Protein AF-0000000085181933 (afdb_homodimer)

Structure (mmCIF, N/CA/C/O backbone):
data_AF-0000000085181933-model_v1
#
loop_
_entity.id
_entity.type
_entity.pdbx_description
1 polymer 'DUF2161 family putative PD-(D/E)XK-type phosphodiesterase'
#
loop_
_atom_site.group_PDB
_atom_site.id
_atom_site.type_symbol
_atom_site.label_atom_id
_atom_site.label_alt_id
_atom_site.label_comp_id
_atom_site.label_asym_id
_atom_site.label_entity_id
_atom_site.label_seq_id
_atom_site.pdbx_PDB_ins_code
_atom_site.Cartn_x
_atom_site.Cartn_y
_atom_site.Cartn_z
_atom_site.occupancy
_atom_site.B_iso_or_equiv
_atom_site.auth_seq_id
_atom_site.auth_comp_id
_atom_site.auth_asym_id
_atom_site.auth_atom_id
_atom_site.pdbx_PDB_model_num
ATOM 1 N N . MET A 1 1 ? 12 -1.059 -25.844 1 67.69 1 MET A N 1
ATOM 2 C CA . MET A 1 1 ? 11.375 -0.812 -24.547 1 67.69 1 MET A CA 1
ATOM 3 C C . MET A 1 1 ? 11.258 -2.104 -23.75 1 67.69 1 MET A C 1
ATOM 5 O O . MET A 1 1 ? 11.086 -3.18 -24.312 1 67.69 1 MET A O 1
ATOM 9 N N . MET A 1 2 ? 11.766 -2.094 -22.484 1 81.06 2 MET A N 1
ATOM 10 C CA . MET A 1 2 ? 11.766 -3.293 -21.656 1 81.06 2 MET A CA 1
ATOM 11 C C . MET A 1 2 ? 10.352 -3.844 -21.5 1 81.06 2 MET A C 1
ATOM 13 O O . MET A 1 2 ? 9.406 -3.086 -21.281 1 81.06 2 MET A O 1
ATOM 17 N N . ARG A 1 3 ? 10.234 -5.152 -21.875 1 86.75 3 ARG A N 1
ATOM 18 C CA . ARG A 1 3 ? 8.977 -5.852 -21.656 1 86.75 3 ARG A CA 1
ATOM 19 C C . ARG A 1 3 ? 8.961 -6.547 -20.297 1 86.75 3 ARG A C 1
ATOM 21 O O . ARG A 1 3 ? 10.016 -6.805 -19.719 1 86.75 3 ARG A O 1
ATOM 28 N N . GLU A 1 4 ? 7.699 -6.773 -19.703 1 87.94 4 GLU A N 1
ATOM 29 C CA . GLU A 1 4 ? 7.59 -7.434 -18.406 1 87.94 4 GLU A CA 1
ATOM 30 C C . GLU A 1 4 ? 8.328 -8.773 -18.406 1 87.94 4 GLU A C 1
ATOM 32 O O . GLU A 1 4 ? 8.922 -9.156 -17.406 1 87.94 4 GLU A O 1
ATOM 37 N N . ALA A 1 5 ? 8.312 -9.445 -19.547 1 89.06 5 ALA A N 1
ATOM 38 C CA . ALA A 1 5 ? 8.992 -10.734 -19.672 1 89.06 5 ALA A CA 1
ATOM 39 C C . ALA A 1 5 ? 10.5 -10.578 -19.5 1 89.06 5 ALA A C 1
ATOM 41 O O . ALA A 1 5 ? 11.18 -11.516 -19.078 1 89.06 5 ALA A O 1
ATOM 42 N N . ASP A 1 6 ? 11.039 -9.406 -19.781 1 91.81 6 ASP A N 1
ATOM 43 C CA . ASP A 1 6 ? 12.469 -9.156 -19.703 1 91.81 6 ASP A CA 1
ATOM 44 C C . ASP A 1 6 ? 12.922 -9.062 -18.234 1 91.81 6 ASP A C 1
ATOM 46 O O . ASP A 1 6 ? 14.117 -9.109 -17.953 1 91.81 6 ASP A O 1
ATOM 50 N N . LEU A 1 7 ? 11.969 -8.938 -17.359 1 93.94 7 LEU A N 1
ATOM 51 C CA . LEU A 1 7 ? 12.305 -8.789 -15.945 1 93.94 7 LEU A CA 1
ATOM 52 C C . LEU A 1 7 ? 12.625 -10.141 -15.312 1 93.94 7 LEU A C 1
ATOM 54 O O . LEU A 1 7 ? 13.375 -10.211 -14.336 1 93.94 7 LEU A O 1
ATOM 58 N N . TYR A 1 8 ? 12.148 -11.148 -15.898 1 95.06 8 TYR A N 1
ATOM 59 C CA . TYR A 1 8 ? 12.219 -12.469 -15.281 1 95.06 8 TYR A CA 1
ATOM 60 C C . TYR A 1 8 ? 13.648 -12.977 -15.242 1 95.06 8 TYR A C 1
ATOM 62 O O . TYR A 1 8 ? 14.133 -13.414 -14.203 1 95.06 8 TYR A O 1
ATOM 70 N N . ALA A 1 9 ? 14.305 -12.938 -16.344 1 94.62 9 ALA A N 1
ATOM 71 C CA . ALA A 1 9 ? 15.609 -13.57 -16.484 1 94.62 9 ALA A CA 1
ATOM 72 C C . ALA A 1 9 ? 16.594 -13.039 -15.445 1 94.62 9 ALA A C 1
ATOM 74 O O . ALA A 1 9 ? 17.234 -13.82 -14.742 1 94.62 9 ALA A O 1
ATOM 75 N N . PRO A 1 10 ? 16.734 -11.695 -15.297 1 96 10 PRO A N 1
ATOM 76 C CA . PRO A 1 10 ? 17.656 -11.203 -14.273 1 96 10 PRO A CA 1
ATOM 77 C C . PRO A 1 10 ? 17.25 -11.625 -12.859 1 96 10 PRO A C 1
ATOM 79 O O . PRO A 1 10 ? 18.109 -11.922 -12.031 1 96 10 PRO A O 1
ATOM 82 N N . VAL A 1 11 ? 16.016 -11.656 -12.531 1 97.38 11 VAL A N 1
ATOM 83 C CA . VAL A 1 11 ? 15.531 -12.047 -11.211 1 97.38 11 VAL A CA 1
ATOM 84 C C . VAL A 1 11 ? 15.828 -13.516 -10.961 1 97.38 11 VAL A C 1
ATOM 86 O O . VAL A 1 11 ? 16.312 -13.891 -9.883 1 97.38 11 VAL A O 1
ATOM 89 N N . LYS A 1 12 ? 15.562 -14.328 -11.977 1 97.12 12 LYS A N 1
ATOM 90 C CA . LYS A 1 12 ? 15.883 -15.75 -11.883 1 97.12 12 LYS A CA 1
ATOM 91 C C . LYS A 1 12 ? 17.375 -15.961 -11.609 1 97.12 12 LYS A C 1
ATOM 93 O O . LYS A 1 12 ? 17.734 -16.688 -10.68 1 97.12 12 LYS A O 1
ATOM 98 N N . ALA A 1 13 ? 18.203 -15.336 -12.398 1 97.06 13 ALA A N 1
ATOM 99 C CA . ALA A 1 13 ? 19.641 -15.477 -12.234 1 97.06 13 ALA A CA 1
ATOM 100 C C . ALA A 1 13 ? 20.078 -15.062 -10.836 1 97.06 13 ALA A C 1
ATOM 102 O O . ALA A 1 13 ? 20.938 -15.711 -10.227 1 97.06 13 ALA A O 1
ATOM 103 N N . HIS A 1 14 ? 19.531 -14 -10.359 1 97.75 14 HIS A N 1
ATOM 104 C CA . HIS A 1 14 ? 19.844 -13.477 -9.039 1 97.75 14 HIS A CA 1
ATOM 105 C C . HIS A 1 14 ? 19.516 -14.492 -7.953 1 97.75 14 HIS A C 1
ATOM 107 O O . HIS A 1 14 ? 20.344 -14.734 -7.059 1 97.75 14 HIS A O 1
ATOM 113 N N . LEU A 1 15 ? 18.359 -15.102 -7.98 1 98 15 LEU A N 1
ATOM 114 C CA . LEU A 1 15 ? 17.922 -16.078 -6.984 1 98 15 LEU A CA 1
ATOM 115 C C . LEU A 1 15 ? 18.703 -17.375 -7.129 1 98 15 LEU A C 1
ATOM 117 O O . LEU A 1 15 ? 19.078 -18 -6.129 1 98 15 LEU A O 1
ATOM 121 N N . GLU A 1 16 ? 18.969 -17.766 -8.367 1 98.12 16 GLU A N 1
ATOM 122 C CA . GLU A 1 16 ? 19.75 -18.984 -8.594 1 98.12 16 GLU A CA 1
ATOM 123 C C . GLU A 1 16 ? 21.172 -18.844 -8.062 1 98.12 16 GLU A C 1
ATOM 125 O O . GLU A 1 16 ? 21.75 -19.797 -7.543 1 98.12 16 GLU A O 1
ATOM 130 N N . ALA A 1 17 ? 21.734 -17.672 -8.203 1 97.69 17 ALA A N 1
ATOM 131 C CA . ALA A 1 17 ? 23.078 -17.406 -7.676 1 97.69 17 ALA A CA 1
ATOM 132 C C . ALA A 1 17 ? 23.109 -17.578 -6.16 1 97.69 17 ALA A C 1
ATOM 134 O O . ALA A 1 17 ? 24.188 -17.781 -5.578 1 97.69 17 ALA A O 1
ATOM 135 N N . GLN A 1 18 ? 21.984 -17.562 -5.551 1 97.38 18 GLN A N 1
ATOM 136 C CA . GLN A 1 18 ? 21.891 -17.734 -4.102 1 97.38 18 GLN A CA 1
ATOM 137 C C . GLN A 1 18 ? 21.516 -19.156 -3.736 1 97.38 18 GLN A C 1
ATOM 139 O O . GLN A 1 18 ? 21.25 -19.469 -2.57 1 97.38 18 GLN A O 1
ATOM 144 N N . GLY A 1 19 ? 21.328 -20 -4.727 1 98.25 19 GLY A N 1
ATOM 145 C CA . GLY A 1 19 ? 21.125 -21.422 -4.484 1 98.25 19 GLY A CA 1
ATOM 146 C C . GLY A 1 19 ? 19.672 -21.844 -4.637 1 98.25 19 GLY A C 1
ATOM 147 O O . GLY A 1 19 ? 19.312 -22.984 -4.336 1 98.25 19 GLY A O 1
ATOM 148 N N . TYR A 1 20 ? 18.797 -20.984 -5.113 1 98.56 20 TYR A N 1
ATOM 149 C CA . TYR A 1 20 ? 17.391 -21.328 -5.281 1 98.56 20 TYR A CA 1
ATOM 150 C C . TYR A 1 20 ? 17.172 -22.047 -6.609 1 98.56 20 TYR A C 1
ATOM 152 O O . TYR A 1 20 ? 17.797 -21.719 -7.613 1 98.56 20 TYR A O 1
ATOM 160 N N . GLU A 1 21 ? 16.281 -22.984 -6.59 1 98.62 21 GLU A N 1
ATOM 161 C CA . GLU A 1 21 ? 15.586 -23.344 -7.824 1 98.62 21 GLU A CA 1
ATOM 162 C C . GLU A 1 21 ? 14.453 -22.375 -8.125 1 98.62 21 GLU A C 1
ATOM 164 O O . GLU A 1 21 ? 13.672 -22.016 -7.238 1 98.62 21 GLU A O 1
ATOM 169 N N . VAL A 1 22 ? 14.352 -21.891 -9.375 1 98.44 22 VAL A N 1
ATOM 170 C CA . VAL A 1 22 ? 13.43 -20.812 -9.695 1 98.44 22 VAL A CA 1
ATOM 171 C C . VAL A 1 22 ? 12.531 -21.234 -10.859 1 98.44 22 VAL A C 1
ATOM 173 O O . VAL A 1 22 ? 13.008 -21.797 -11.844 1 98.44 22 VAL A O 1
ATOM 176 N N . LYS A 1 23 ? 11.25 -21.016 -10.75 1 97.81 23 LYS A N 1
ATOM 177 C CA . LYS A 1 23 ? 10.32 -21.266 -11.852 1 97.81 23 LYS A CA 1
ATOM 178 C C . LYS A 1 23 ? 9.359 -20.094 -12.023 1 97.81 23 LYS A C 1
ATOM 180 O O . LYS A 1 23 ? 9 -19.422 -11.055 1 97.81 23 LYS A O 1
ATOM 185 N N . ALA A 1 24 ? 8.961 -19.859 -13.227 1 96.88 24 ALA A N 1
ATOM 186 C CA . ALA A 1 24 ? 8.023 -18.781 -13.555 1 96.88 24 ALA A CA 1
ATOM 187 C C . ALA A 1 24 ? 6.586 -19.297 -13.539 1 96.88 24 ALA A C 1
ATOM 189 O O . ALA A 1 24 ? 6.336 -20.484 -13.766 1 96.88 24 ALA A O 1
ATOM 190 N N . GLU A 1 25 ? 5.723 -18.406 -13.258 1 95.56 25 GLU A N 1
ATOM 191 C CA . GLU A 1 25 ? 4.289 -18.609 -13.445 1 95.56 25 GLU A CA 1
ATOM 192 C C . GLU A 1 25 ? 3.805 -19.844 -12.703 1 95.56 25 GLU A C 1
ATOM 194 O O . GLU A 1 25 ? 3.186 -20.734 -13.297 1 95.56 25 GLU A O 1
ATOM 199 N N . ILE A 1 26 ? 4.035 -19.906 -11.422 1 96.69 26 ILE A N 1
ATOM 200 C CA . ILE A 1 26 ? 3.463 -20.938 -10.555 1 96.69 26 ILE A CA 1
ATOM 201 C C . ILE A 1 26 ? 2.146 -20.422 -9.969 1 96.69 26 ILE A C 1
ATOM 203 O O . ILE A 1 26 ? 2.141 -19.578 -9.07 1 96.69 26 ILE A O 1
ATOM 207 N N . GLY A 1 27 ? 1.05 -20.984 -10.508 1 94.25 27 GLY A N 1
ATOM 208 C CA . GLY A 1 27 ? -0.227 -20.406 -10.125 1 94.25 27 GLY A CA 1
ATOM 209 C C . GLY A 1 27 ? -0.308 -18.906 -10.391 1 94.25 27 GLY A C 1
ATOM 210 O O . GLY A 1 27 ? -0.062 -18.469 -11.508 1 94.25 27 GLY A O 1
ATOM 211 N N . GLU A 1 28 ? -0.602 -18.203 -9.344 1 94.38 28 GLU A N 1
ATOM 212 C CA . GLU A 1 28 ? -0.76 -16.75 -9.492 1 94.38 28 GLU A CA 1
ATOM 213 C C . GLU A 1 28 ? 0.553 -16.031 -9.227 1 94.38 28 GLU A C 1
ATOM 215 O O . GLU A 1 28 ? 0.603 -14.797 -9.266 1 94.38 28 GLU A O 1
ATOM 220 N N . CYS A 1 29 ? 1.637 -16.734 -8.953 1 96.88 29 CYS A N 1
ATOM 221 C CA . CYS A 1 29 ? 2.928 -16.109 -8.664 1 96.88 29 CYS A CA 1
ATOM 222 C C . CYS A 1 29 ? 3.746 -15.945 -9.938 1 96.88 29 CYS A C 1
ATOM 224 O O . CYS A 1 29 ? 3.953 -16.906 -10.68 1 96.88 29 CYS A O 1
ATOM 226 N N . ASP A 1 30 ? 4.273 -14.812 -10.164 1 97.12 30 ASP A N 1
ATOM 227 C CA . ASP A 1 30 ? 5.145 -14.594 -11.312 1 97.12 30 ASP A CA 1
ATOM 228 C C . ASP A 1 30 ? 6.422 -15.422 -11.203 1 97.12 30 ASP A C 1
ATOM 230 O O . ASP A 1 30 ? 6.883 -16 -12.188 1 97.12 30 ASP A O 1
ATOM 234 N N . VAL A 1 31 ? 7.062 -15.391 -10.047 1 98.12 31 VAL A N 1
ATOM 235 C CA . VAL A 1 31 ? 8.273 -16.141 -9.766 1 98.12 31 VAL A CA 1
ATOM 236 C C . VAL A 1 31 ? 8.133 -16.859 -8.422 1 98.12 31 VAL A C 1
ATOM 238 O O . VAL A 1 31 ? 7.707 -16.25 -7.434 1 98.12 31 VAL A O 1
ATOM 241 N N . LEU A 1 32 ? 8.406 -18.094 -8.344 1 98.56 32 LEU A N 1
ATOM 242 C CA . LEU A 1 32 ? 8.523 -18.859 -7.102 1 98.56 32 LEU A CA 1
ATOM 243 C C . LEU A 1 32 ? 9.883 -19.547 -7.016 1 98.56 32 LEU A C 1
ATOM 245 O O . LEU A 1 32 ? 10.344 -20.141 -7.996 1 98.56 32 LEU A O 1
ATOM 249 N N . ALA A 1 33 ? 10.547 -19.422 -5.906 1 98.75 33 ALA A N 1
ATOM 250 C CA . ALA A 1 33 ? 11.883 -19.969 -5.699 1 98.75 33 ALA A CA 1
ATOM 251 C C . ALA A 1 33 ? 11.938 -20.797 -4.418 1 98.75 33 ALA A C 1
ATOM 253 O O . ALA A 1 33 ? 11.359 -20.422 -3.398 1 98.75 33 ALA A O 1
ATOM 254 N N . ARG A 1 34 ? 12.656 -21.891 -4.508 1 98.56 34 ARG A N 1
ATOM 255 C CA . ARG A 1 34 ? 12.797 -22.766 -3.344 1 98.56 34 ARG A CA 1
ATOM 256 C C . ARG A 1 34 ? 14.242 -23.203 -3.164 1 98.56 34 ARG A C 1
ATOM 258 O O . ARG A 1 34 ? 14.969 -23.375 -4.145 1 98.56 34 ARG A O 1
ATOM 265 N N . ARG A 1 35 ? 14.625 -23.328 -1.983 1 98.06 35 ARG A N 1
ATOM 266 C CA . ARG A 1 35 ? 15.938 -23.828 -1.59 1 98.06 35 ARG A CA 1
ATOM 267 C C . ARG A 1 35 ? 15.836 -24.734 -0.375 1 98.06 35 ARG A C 1
ATOM 269 O O . ARG A 1 35 ? 15.742 -24.266 0.76 1 98.06 35 ARG A O 1
ATOM 276 N N . GLY A 1 36 ? 15.836 -26.016 -0.651 1 94.62 36 GLY A N 1
ATOM 277 C CA . GLY A 1 36 ? 15.672 -26.984 0.427 1 94.62 36 GLY A CA 1
ATOM 278 C C . GLY A 1 36 ? 14.375 -26.812 1.193 1 94.62 36 GLY A C 1
ATOM 279 O O . GLY A 1 36 ? 13.297 -26.766 0.597 1 94.62 36 GLY A O 1
ATOM 280 N N . GLU A 1 37 ? 14.477 -26.734 2.486 1 94.56 37 GLU A N 1
ATOM 281 C CA . GLU A 1 37 ? 13.305 -26.656 3.35 1 94.56 37 GLU A CA 1
ATOM 282 C C . GLU A 1 37 ? 13.039 -25.234 3.809 1 94.56 37 GLU A C 1
ATOM 284 O O . GLU A 1 37 ? 12.172 -25 4.648 1 94.56 37 GLU A O 1
ATOM 289 N N . GLU A 1 38 ? 13.789 -24.312 3.271 1 96.25 38 GLU A N 1
ATOM 290 C CA . GLU A 1 38 ? 13.586 -22.922 3.619 1 96.25 38 GLU A CA 1
ATOM 291 C C . GLU A 1 38 ? 12.258 -22.391 3.076 1 96.25 38 GLU A C 1
ATOM 293 O O . GLU A 1 38 ? 11.703 -22.953 2.129 1 96.25 38 GLU A O 1
ATOM 298 N N . PRO A 1 39 ? 11.789 -21.406 3.695 1 95.81 39 PRO A N 1
ATOM 299 C CA . PRO A 1 39 ? 10.57 -20.812 3.15 1 95.81 39 PRO A CA 1
ATOM 300 C C . PRO A 1 39 ? 10.734 -20.344 1.702 1 95.81 39 PRO A C 1
ATOM 302 O O . PRO A 1 39 ? 11.789 -19.828 1.328 1 95.81 39 PRO A O 1
ATOM 305 N N . PRO A 1 40 ? 9.703 -20.594 0.907 1 98.19 40 PRO A N 1
ATOM 306 C CA . PRO A 1 40 ? 9.773 -20.141 -0.486 1 98.19 40 PRO A CA 1
ATOM 307 C C . PRO A 1 40 ? 9.867 -18.625 -0.613 1 98.19 40 PRO A C 1
ATOM 309 O O . PRO A 1 40 ? 9.438 -17.906 0.287 1 98.19 40 PRO A O 1
ATOM 312 N N . VAL A 1 41 ? 10.461 -18.219 -1.688 1 98.69 41 VAL A N 1
ATOM 313 C CA . VAL A 1 41 ? 10.531 -16.797 -2.049 1 98.69 41 VAL A CA 1
ATOM 314 C C . VAL A 1 41 ? 9.641 -16.547 -3.264 1 98.69 41 VAL A C 1
ATOM 316 O O . VAL A 1 41 ? 9.719 -17.25 -4.266 1 98.69 41 VAL A O 1
ATOM 319 N N . VAL A 1 42 ? 8.789 -15.555 -3.145 1 98.81 42 VAL A N 1
ATOM 320 C CA . VAL A 1 42 ? 7.922 -15.148 -4.246 1 98.81 42 VAL A CA 1
ATOM 321 C C . VAL A 1 42 ? 8.312 -13.742 -4.719 1 98.81 42 VAL A C 1
ATOM 323 O O . VAL A 1 42 ? 8.594 -12.867 -3.904 1 98.81 42 VAL A O 1
ATOM 326 N N . VAL A 1 43 ? 8.328 -13.539 -6.047 1 98.69 43 VAL A N 1
ATOM 327 C CA . VAL A 1 43 ? 8.602 -12.219 -6.605 1 98.69 43 VAL A CA 1
ATOM 328 C C . VAL A 1 43 ? 7.512 -11.852 -7.613 1 98.69 43 VAL A C 1
ATOM 330 O O . VAL A 1 43 ? 7.242 -12.609 -8.547 1 98.69 43 VAL A O 1
ATOM 333 N N . GLU A 1 44 ? 6.863 -10.789 -7.387 1 98.44 44 GLU A N 1
ATOM 334 C CA . GLU A 1 44 ? 5.93 -10.227 -8.367 1 98.44 44 GLU A CA 1
ATOM 335 C C . GLU A 1 44 ? 6.617 -9.188 -9.242 1 98.44 44 GLU A C 1
ATOM 337 O O . GLU A 1 44 ? 7.266 -8.266 -8.734 1 98.44 44 GLU A O 1
ATOM 342 N N . LEU A 1 45 ? 6.469 -9.305 -10.555 1 97 45 LEU A N 1
ATOM 343 C CA . LEU A 1 45 ? 7.172 -8.469 -11.523 1 97 45 LEU A CA 1
ATOM 344 C C . LEU A 1 45 ? 6.223 -7.461 -12.164 1 97 45 LEU A C 1
ATOM 346 O O . LEU A 1 45 ? 5.082 -7.797 -12.492 1 97 45 LEU A O 1
ATOM 350 N N . LYS A 1 46 ? 6.652 -6.27 -12.281 1 95.12 46 LYS A N 1
ATOM 351 C CA . LYS A 1 46 ? 5.922 -5.254 -13.039 1 95.12 46 LYS A CA 1
ATOM 352 C C . LYS A 1 46 ? 6.863 -4.184 -13.578 1 95.12 46 LYS A C 1
ATOM 354 O O . LYS A 1 46 ? 7.918 -3.924 -12.984 1 95.12 46 LYS A O 1
ATOM 359 N N . LEU A 1 47 ? 6.488 -3.547 -14.633 1 93.88 47 LEU A N 1
ATOM 360 C CA . LEU A 1 47 ? 7.348 -2.541 -15.25 1 93.88 47 LEU A CA 1
ATOM 361 C C . LEU A 1 47 ? 7.375 -1.264 -14.422 1 93.88 47 LEU A C 1
ATOM 363 O O . LEU A 1 47 ? 8.297 -0.455 -14.547 1 93.88 47 LEU A O 1
ATOM 367 N N . THR A 1 48 ? 6.312 -1.011 -13.641 1 92.56 48 THR A N 1
ATOM 368 C CA . THR A 1 48 ? 6.234 0.18 -12.805 1 92.56 48 THR A CA 1
ATOM 369 C C . THR A 1 48 ? 5.762 -0.182 -11.398 1 92.56 48 THR A C 1
ATOM 371 O O . THR A 1 48 ? 5.004 -1.135 -11.211 1 92.56 48 THR A O 1
ATOM 374 N N . PHE A 1 49 ? 6.383 0.58 -10.492 1 94.75 49 PHE A N 1
ATOM 375 C CA . PHE A 1 49 ? 5.848 0.455 -9.141 1 94.75 49 PHE A CA 1
ATOM 376 C C . PHE A 1 49 ? 4.449 1.061 -9.062 1 94.75 49 PHE A C 1
ATOM 378 O O . PHE A 1 49 ? 4.289 2.279 -9.148 1 94.75 49 PHE A O 1
ATOM 385 N N . SER A 1 50 ? 3.471 0.273 -8.867 1 95.62 50 SER A N 1
ATOM 386 C CA . SER A 1 50 ? 2.078 0.701 -8.953 1 95.62 50 SER A CA 1
ATOM 387 C C . SER A 1 50 ? 1.25 0.114 -7.812 1 95.62 50 SER A C 1
ATOM 389 O O . SER A 1 50 ? 1.698 -0.8 -7.121 1 95.62 50 SER A O 1
ATOM 391 N N . LEU A 1 51 ? 0.09 0.691 -7.68 1 96.5 51 LEU A N 1
ATOM 392 C CA . LEU A 1 51 ? -0.853 0.172 -6.695 1 96.5 51 LEU A CA 1
ATOM 393 C C . LEU A 1 51 ? -1.187 -1.288 -6.98 1 96.5 51 LEU A C 1
ATOM 395 O O . LEU A 1 51 ? -1.274 -2.1 -6.055 1 96.5 51 LEU A O 1
ATOM 399 N N . ALA A 1 52 ? -1.359 -1.649 -8.195 1 95.81 52 ALA A N 1
ATOM 400 C CA . ALA A 1 52 ? -1.664 -3.025 -8.586 1 95.81 52 ALA A CA 1
ATOM 401 C C . ALA A 1 52 ? -0.553 -3.977 -8.148 1 95.81 52 ALA A C 1
ATOM 403 O O . ALA A 1 52 ? -0.825 -5.066 -7.637 1 95.81 52 ALA A O 1
ATOM 404 N N . LEU A 1 53 ? 0.683 -3.584 -8.367 1 97.25 53 LEU A N 1
ATOM 405 C CA . LEU A 1 53 ? 1.817 -4.406 -7.953 1 97.25 53 LEU A CA 1
ATOM 406 C C . LEU A 1 53 ? 1.828 -4.602 -6.441 1 97.25 53 LEU A C 1
ATOM 408 O O . LEU A 1 53 ? 2.029 -5.715 -5.957 1 97.25 53 LEU A O 1
ATOM 412 N N . VAL A 1 54 ? 1.596 -3.512 -5.711 1 98.38 54 VAL A N 1
ATOM 413 C CA . VAL A 1 54 ? 1.563 -3.572 -4.254 1 98.38 54 VAL A CA 1
ATOM 414 C C . VAL A 1 54 ? 0.467 -4.531 -3.801 1 98.38 54 VAL A C 1
ATOM 416 O O . VAL A 1 54 ? 0.695 -5.383 -2.936 1 98.38 54 VAL A O 1
ATOM 419 N N . MET A 1 55 ? -0.69 -4.41 -4.426 1 98.25 55 MET A N 1
ATOM 420 C CA . MET A 1 55 ? -1.813 -5.266 -4.051 1 98.25 55 MET A CA 1
ATOM 421 C C . MET A 1 55 ? -1.509 -6.73 -4.355 1 98.25 55 MET A C 1
ATOM 423 O O . MET A 1 55 ? -1.896 -7.617 -3.598 1 98.25 55 MET A O 1
ATOM 427 N N . GLN A 1 56 ? -0.83 -7 -5.438 1 97.88 56 GLN A N 1
ATOM 428 C CA . GLN A 1 56 ? -0.413 -8.359 -5.766 1 97.88 56 GLN A CA 1
ATOM 429 C C . GLN A 1 56 ? 0.532 -8.914 -4.707 1 97.88 56 GLN A C 1
ATOM 431 O O . GLN A 1 56 ? 0.377 -10.062 -4.27 1 97.88 56 GLN A O 1
ATOM 436 N N . GLY A 1 57 ? 1.481 -8.062 -4.273 1 98.38 57 GLY A N 1
ATOM 437 C CA . GLY A 1 57 ? 2.371 -8.477 -3.201 1 98.38 57 GLY A CA 1
ATOM 438 C C . GLY A 1 57 ? 1.64 -8.82 -1.917 1 98.38 57 GLY A C 1
ATOM 439 O O . GLY A 1 57 ? 1.912 -9.852 -1.296 1 98.38 57 GLY A O 1
ATOM 440 N N . VAL A 1 58 ? 0.715 -7.992 -1.567 1 97.94 58 VAL A N 1
ATOM 441 C CA . VAL A 1 58 ? -0.067 -8.203 -0.354 1 97.94 58 VAL A CA 1
ATOM 442 C C . VAL A 1 58 ? -0.861 -9.5 -0.472 1 97.94 58 VAL A C 1
ATOM 444 O O . VAL A 1 58 ? -0.946 -10.273 0.487 1 97.94 58 VAL A O 1
ATOM 447 N N . ALA A 1 59 ? -1.421 -9.742 -1.59 1 97.12 59 ALA A N 1
ATOM 448 C CA . ALA A 1 59 ? -2.174 -10.977 -1.809 1 97.12 59 ALA A CA 1
ATOM 449 C C . ALA A 1 59 ? -1.28 -12.195 -1.648 1 97.12 59 ALA A C 1
ATOM 451 O O . ALA A 1 59 ? -1.698 -13.211 -1.078 1 97.12 59 ALA A O 1
ATOM 452 N N . ARG A 1 60 ? -0.062 -12.148 -2.133 1 97.88 60 ARG A N 1
ATOM 453 C CA . ARG A 1 60 ? 0.863 -13.273 -2.047 1 97.88 60 ARG A CA 1
ATOM 454 C C . ARG A 1 60 ? 1.275 -13.531 -0.603 1 97.88 60 ARG A C 1
ATOM 456 O O . ARG A 1 60 ? 1.572 -14.672 -0.233 1 97.88 60 ARG A O 1
ATOM 463 N N . GLN A 1 61 ? 1.234 -12.469 0.181 1 97.06 61 GLN A N 1
ATOM 464 C CA . GLN A 1 61 ? 1.639 -12.594 1.577 1 97.06 61 GLN A CA 1
ATOM 465 C C . GLN A 1 61 ? 0.656 -13.461 2.361 1 97.06 61 GLN A C 1
ATOM 467 O O . GLN A 1 61 ? 0.955 -13.891 3.475 1 97.06 61 GLN A O 1
ATOM 472 N N . ALA A 1 62 ? -0.486 -13.672 1.8 1 95.38 62 ALA A N 1
ATOM 473 C CA . ALA A 1 62 ? -1.432 -14.586 2.428 1 95.38 62 ALA A CA 1
ATOM 474 C C . ALA A 1 62 ? -0.934 -16.031 2.35 1 95.38 62 ALA A C 1
ATOM 476 O O . ALA A 1 62 ? -1.413 -16.906 3.08 1 95.38 62 ALA A O 1
ATOM 477 N N . MET A 1 63 ? 0.039 -16.281 1.541 1 96.88 63 MET A N 1
ATOM 478 C CA . MET A 1 63 ? 0.489 -17.641 1.301 1 96.88 63 MET A CA 1
ATOM 479 C C . MET A 1 63 ? 1.957 -17.812 1.679 1 96.88 63 MET A C 1
ATOM 481 O O . MET A 1 63 ? 2.391 -18.906 2.041 1 96.88 63 MET A O 1
ATOM 485 N N . PHE A 1 64 ? 2.676 -16.75 1.56 1 97.31 64 PHE A N 1
ATOM 486 C CA . PHE A 1 64 ? 4.117 -16.859 1.738 1 97.31 64 PHE A CA 1
ATOM 487 C C . PHE A 1 64 ? 4.656 -15.688 2.541 1 97.31 64 PHE A C 1
ATOM 489 O O . PHE A 1 64 ? 4.207 -14.555 2.369 1 97.31 64 PHE A O 1
ATOM 496 N N . ASP A 1 65 ? 5.754 -15.898 3.303 1 95.62 65 ASP A N 1
ATOM 497 C CA . ASP A 1 65 ? 6.332 -14.875 4.164 1 95.62 65 ASP A CA 1
ATOM 498 C C . ASP A 1 65 ? 7.293 -13.984 3.383 1 95.62 65 ASP A C 1
ATOM 500 O O . ASP A 1 65 ? 7.406 -12.789 3.664 1 95.62 65 ASP A O 1
ATOM 504 N N . HIS A 1 66 ? 8.008 -14.602 2.467 1 97.88 66 HIS A N 1
ATOM 505 C CA . HIS A 1 66 ? 9.039 -13.859 1.756 1 97.88 66 HIS A CA 1
ATOM 506 C C . HIS A 1 66 ? 8.578 -13.469 0.356 1 97.88 66 HIS A C 1
ATOM 508 O O . HIS A 1 66 ? 8.82 -14.195 -0.609 1 97.88 66 HIS A O 1
ATOM 514 N N . VAL A 1 67 ? 7.965 -12.289 0.263 1 98.69 67 VAL A N 1
ATOM 515 C CA . VAL A 1 67 ? 7.438 -11.781 -0.999 1 98.69 67 VAL A CA 1
ATOM 516 C C . VAL A 1 67 ? 8.172 -10.5 -1.389 1 98.69 67 VAL A C 1
ATOM 518 O O . VAL A 1 67 ? 8.266 -9.562 -0.592 1 98.69 67 VAL A O 1
ATOM 521 N N . TYR A 1 68 ? 8.703 -10.453 -2.586 1 98.81 68 TYR A N 1
ATOM 522 C CA . TYR A 1 68 ? 9.359 -9.281 -3.152 1 98.81 68 TYR A CA 1
ATOM 523 C C . TYR A 1 68 ? 8.539 -8.695 -4.293 1 98.81 68 TYR A C 1
ATOM 525 O O . TYR A 1 68 ? 7.852 -9.422 -5.016 1 98.81 68 TYR A O 1
ATOM 533 N N . LEU A 1 69 ? 8.586 -7.41 -4.379 1 98.56 69 LEU A N 1
ATOM 534 C CA . LEU A 1 69 ? 8.227 -6.711 -5.609 1 98.56 69 LEU A CA 1
ATOM 535 C C . LEU A 1 69 ? 9.461 -6.363 -6.422 1 98.56 69 LEU A C 1
ATOM 537 O O . LEU A 1 69 ? 10.477 -5.934 -5.867 1 98.56 69 LEU A O 1
ATOM 541 N N . ALA A 1 70 ? 9.422 -6.551 -7.711 1 97.31 70 ALA A N 1
ATOM 542 C CA . ALA A 1 70 ? 10.562 -6.227 -8.562 1 97.31 70 ALA A CA 1
ATOM 543 C C . ALA A 1 70 ? 10.156 -5.266 -9.68 1 97.31 70 ALA A C 1
ATOM 545 O O . ALA A 1 70 ? 9.188 -5.516 -10.398 1 97.31 70 ALA A O 1
ATOM 546 N N . VAL A 1 71 ? 10.828 -4.215 -9.789 1 95.56 71 VAL A N 1
ATOM 547 C CA . VAL A 1 71 ? 10.594 -3.219 -10.828 1 95.56 71 VAL A CA 1
ATOM 548 C C . VAL A 1 71 ? 11.922 -2.766 -11.43 1 95.56 71 VAL A C 1
ATOM 550 O O . VAL A 1 71 ? 12.953 -2.809 -10.758 1 95.56 71 VAL A O 1
ATOM 553 N N . PRO A 1 72 ? 11.852 -2.373 -12.727 1 93.31 72 PRO A N 1
ATOM 554 C CA . PRO A 1 72 ? 13.078 -1.793 -13.281 1 93.31 72 PRO A CA 1
ATOM 555 C C . PRO A 1 72 ? 13.406 -0.424 -12.688 1 93.31 72 PRO A C 1
ATOM 557 O O . PRO A 1 72 ? 12.5 0.321 -12.312 1 93.31 72 PRO A O 1
ATOM 560 N N . VAL A 1 73 ? 14.648 -0.186 -12.539 1 83.75 73 VAL A N 1
ATOM 561 C CA . VAL A 1 73 ? 15.055 1.155 -12.133 1 83.75 73 VAL A CA 1
ATOM 562 C C . VAL A 1 73 ? 14.844 2.131 -13.289 1 83.75 73 VAL A C 1
ATOM 564 O O . VAL A 1 73 ? 15.266 1.869 -14.414 1 83.75 73 VAL A O 1
ATOM 567 N N . SER A 1 74 ? 13.719 2.789 -13.289 1 70.44 74 SER A N 1
ATOM 568 C CA . SER A 1 74 ? 13.5 3.777 -14.336 1 70.44 74 SER A CA 1
ATOM 569 C C . SER A 1 74 ? 14.492 4.93 -14.227 1 70.44 74 SER A C 1
ATOM 571 O O . SER A 1 74 ? 15.234 5.023 -13.25 1 70.44 74 SER A O 1
ATOM 573 N N . SER A 1 75 ? 14.406 5.75 -15.25 1 58.12 75 SER A N 1
ATOM 574 C CA . SER A 1 75 ? 15.25 6.938 -15.242 1 58.12 75 SER A CA 1
ATOM 575 C C . SER A 1 75 ? 15.266 7.594 -13.867 1 58.12 75 SER A C 1
ATOM 577 O O . SER A 1 75 ? 14.352 7.398 -13.07 1 58.12 75 SER A O 1
ATOM 579 N N . GLU A 1 76 ? 16.406 8.031 -13.469 1 52.12 76 GLU A N 1
ATOM 580 C CA . GLU A 1 76 ? 16.781 8.703 -12.234 1 52.12 76 GLU A CA 1
ATOM 581 C C . GLU A 1 76 ? 15.602 9.445 -11.617 1 52.12 76 GLU A C 1
ATOM 583 O O . GLU A 1 76 ? 15.391 9.391 -10.406 1 52.12 76 GLU A O 1
ATOM 588 N N . ARG A 1 77 ? 15 10.258 -12.25 1 52.84 77 ARG A N 1
ATOM 589 C CA . ARG A 1 77 ? 14.242 11.312 -11.586 1 52.84 77 ARG A CA 1
ATOM 590 C C . ARG A 1 77 ? 13 10.758 -10.914 1 52.84 77 ARG A C 1
ATOM 592 O O . ARG A 1 77 ? 12.68 11.125 -9.781 1 52.84 77 ARG A O 1
ATOM 599 N N . GLY A 1 78 ? 12.305 9.672 -11.57 1 58.03 78 GLY A N 1
ATOM 600 C CA . GLY A 1 78 ? 11.039 9.234 -11 1 58.03 78 GLY A CA 1
ATOM 601 C C . GLY A 1 78 ? 11.211 8.312 -9.812 1 58.03 78 GLY A C 1
ATOM 602 O O . GLY A 1 78 ? 10.594 8.516 -8.766 1 58.03 78 GLY A O 1
ATOM 603 N N . TRP A 1 79 ? 12.078 7.418 -9.867 1 65.19 79 TRP A N 1
ATOM 604 C CA . TRP A 1 79 ? 12.375 6.473 -8.797 1 65.19 79 TRP A CA 1
ATOM 605 C C . TRP A 1 79 ? 12.93 7.188 -7.57 1 65.19 79 TRP A C 1
ATOM 607 O O . TRP A 1 79 ? 12.508 6.918 -6.441 1 65.19 79 TRP A O 1
ATOM 617 N N . LYS A 1 80 ? 13.656 8.078 -7.887 1 67.94 80 LYS A N 1
ATOM 618 C CA . LYS A 1 80 ? 14.305 8.789 -6.797 1 67.94 80 LYS A CA 1
ATOM 619 C C . LYS A 1 80 ? 13.305 9.641 -6.02 1 67.94 80 LYS A C 1
ATOM 621 O O . LYS A 1 80 ? 13.383 9.734 -4.789 1 67.94 80 LYS A O 1
ATOM 626 N N . LEU A 1 81 ? 12.344 10.148 -6.805 1 70.62 81 LEU A N 1
ATOM 627 C CA . LEU A 1 81 ? 11.406 11.07 -6.18 1 70.62 81 LEU A CA 1
ATOM 628 C C . LEU A 1 81 ? 10.492 10.344 -5.199 1 70.62 81 LEU A C 1
ATOM 630 O O . LEU A 1 81 ? 10.164 10.883 -4.137 1 70.62 81 LEU A O 1
ATOM 634 N N . ARG A 1 82 ? 10.266 9.141 -5.48 1 85.19 82 ARG A N 1
ATOM 635 C CA . ARG A 1 82 ? 9.305 8.438 -4.637 1 85.19 82 ARG A CA 1
ATOM 636 C C . ARG A 1 82 ? 9.977 7.305 -3.863 1 85.19 82 ARG A C 1
ATOM 638 O O . ARG A 1 82 ? 9.305 6.535 -3.172 1 85.19 82 ARG A O 1
ATOM 645 N N . TYR A 1 83 ? 11.258 7.309 -3.887 1 90.75 83 TYR A N 1
ATOM 646 C CA . TYR A 1 83 ? 12.008 6.176 -3.354 1 90.75 83 TYR A CA 1
ATOM 647 C C . TYR A 1 83 ? 11.742 6 -1.864 1 90.75 83 TYR A C 1
ATOM 649 O O . TYR A 1 83 ? 11.453 4.891 -1.407 1 90.75 83 TYR A O 1
ATOM 657 N N . ARG A 1 84 ? 11.82 7.07 -1.117 1 93.06 84 ARG A N 1
ATOM 658 C CA . ARG A 1 84 ? 11.641 6.984 0.328 1 93.06 84 ARG A CA 1
ATOM 659 C C . ARG A 1 84 ? 10.242 6.496 0.678 1 93.06 84 ARG A C 1
ATOM 661 O O . ARG A 1 84 ? 10.07 5.672 1.581 1 93.06 84 ARG A O 1
ATOM 668 N N . ASP A 1 85 ? 9.281 6.973 -0.02 1 95.56 85 ASP A N 1
ATOM 669 C CA . ASP A 1 85 ? 7.898 6.578 0.225 1 95.56 85 ASP A CA 1
ATOM 670 C C . ASP A 1 85 ? 7.668 5.117 -0.16 1 95.56 85 ASP A C 1
ATOM 672 O O . ASP A 1 85 ? 6.938 4.398 0.521 1 95.56 85 ASP A O 1
ATOM 676 N N . ILE A 1 86 ? 8.312 4.707 -1.22 1 96.25 86 ILE A N 1
ATOM 677 C CA . ILE A 1 86 ? 8.211 3.328 -1.687 1 96.25 86 ILE A CA 1
ATOM 678 C C . ILE A 1 86 ? 8.805 2.383 -0.646 1 96.25 86 ILE A C 1
ATOM 680 O O . ILE A 1 86 ? 8.18 1.391 -0.267 1 96.25 86 ILE A O 1
ATOM 684 N N . ILE A 1 87 ? 9.953 2.713 -0.172 1 96.81 87 ILE A N 1
ATOM 685 C CA . ILE A 1 87 ? 10.633 1.895 0.825 1 96.81 87 ILE A CA 1
ATOM 686 C C . ILE A 1 87 ? 9.797 1.831 2.1 1 96.81 87 ILE A C 1
ATOM 688 O O . ILE A 1 87 ? 9.594 0.755 2.668 1 96.81 87 ILE A O 1
ATOM 692 N N . ARG A 1 88 ? 9.281 2.984 2.521 1 96.38 88 ARG A N 1
ATOM 693 C CA . ARG A 1 88 ? 8.461 3.039 3.73 1 96.38 88 ARG A CA 1
ATOM 694 C C . ARG A 1 88 ? 7.227 2.156 3.598 1 96.38 88 ARG A C 1
ATOM 696 O O . ARG A 1 88 ? 6.879 1.42 4.523 1 96.38 88 ARG A O 1
ATOM 703 N N . LEU A 1 89 ? 6.617 2.254 2.461 1 97.94 89 LEU A N 1
ATOM 704 C CA . LEU A 1 89 ? 5.418 1.463 2.217 1 97.94 89 LEU A CA 1
ATOM 705 C C . LEU A 1 89 ? 5.734 -0.028 2.236 1 97.94 89 LEU A C 1
ATOM 707 O O . LEU A 1 89 ? 5.066 -0.799 2.932 1 97.94 89 LEU A O 1
ATOM 711 N N . CYS A 1 90 ? 6.746 -0.452 1.508 1 98.31 90 CYS A N 1
ATOM 712 C CA . CYS A 1 90 ? 7.129 -1.859 1.454 1 98.31 90 CYS A CA 1
ATOM 713 C C . CYS A 1 90 ? 7.527 -2.371 2.834 1 98.31 90 CYS A C 1
ATOM 715 O O . CYS A 1 90 ? 7.133 -3.469 3.23 1 98.31 90 CYS A O 1
ATOM 717 N N . ARG A 1 91 ? 8.258 -1.547 3.498 1 97.44 91 ARG A N 1
ATOM 718 C CA . ARG A 1 91 ? 8.688 -1.929 4.836 1 97.44 91 ARG A CA 1
ATOM 719 C C . ARG A 1 91 ? 7.496 -2.141 5.762 1 97.44 91 ARG A C 1
ATOM 721 O O . ARG A 1 91 ? 7.441 -3.129 6.496 1 97.44 91 ARG A O 1
ATOM 728 N N . ARG A 1 92 ? 6.57 -1.279 5.703 1 97.06 92 ARG A N 1
ATOM 729 C CA . ARG A 1 92 ? 5.379 -1.372 6.543 1 97.06 92 ARG A CA 1
ATOM 730 C C . ARG A 1 92 ? 4.578 -2.629 6.219 1 97.06 92 ARG A C 1
ATOM 732 O O . ARG A 1 92 ? 3.961 -3.223 7.105 1 97.06 92 ARG A O 1
ATOM 739 N N . LEU A 1 93 ? 4.602 -3.023 5.008 1 97.5 93 LEU A N 1
ATOM 740 C CA . LEU A 1 93 ? 3.828 -4.176 4.555 1 97.5 93 LEU A CA 1
ATOM 741 C C . LEU A 1 93 ? 4.617 -5.469 4.758 1 97.5 93 LEU A C 1
ATOM 743 O O . LEU A 1 93 ? 4.078 -6.562 4.57 1 97.5 93 LEU A O 1
ATOM 747 N N . GLY A 1 94 ? 5.941 -5.297 5.027 1 97.31 94 GLY A N 1
ATOM 748 C CA . GLY A 1 94 ? 6.789 -6.473 5.129 1 97.31 94 GLY A CA 1
ATOM 749 C C . GLY A 1 94 ? 7.152 -7.066 3.781 1 97.31 94 GLY A C 1
ATOM 750 O O . GLY A 1 94 ? 7.387 -8.273 3.67 1 97.31 94 GLY A O 1
ATOM 751 N N . LEU A 1 95 ? 7.098 -6.266 2.787 1 98.5 95 LEU A N 1
ATOM 752 C CA . LEU A 1 95 ? 7.457 -6.68 1.435 1 98.5 95 LEU A CA 1
ATOM 753 C C . LEU A 1 95 ? 8.922 -6.359 1.138 1 98.5 95 LEU A C 1
ATOM 755 O O . LEU A 1 95 ? 9.445 -5.355 1.615 1 98.5 95 LEU A O 1
ATOM 759 N N . GLY A 1 96 ? 9.57 -7.168 0.39 1 98.69 96 GLY A N 1
ATOM 760 C CA . GLY A 1 96 ? 10.859 -6.809 -0.175 1 98.69 96 GLY A CA 1
ATOM 761 C C . GLY A 1 96 ? 10.75 -6.047 -1.48 1 98.69 96 GLY A C 1
ATOM 762 O O . GLY A 1 96 ? 9.695 -6.039 -2.113 1 98.69 96 GLY A O 1
ATOM 763 N N . LEU A 1 97 ? 11.852 -5.375 -1.852 1 98.12 97 LEU A N 1
ATOM 764 C CA . LEU A 1 97 ? 11.891 -4.602 -3.088 1 98.12 97 LEU A CA 1
ATOM 765 C C . LEU A 1 97 ? 13.18 -4.863 -3.855 1 98.12 97 LEU A C 1
ATOM 767 O O . LEU A 1 97 ? 14.273 -4.652 -3.326 1 98.12 97 LEU A O 1
ATOM 771 N N . LEU A 1 98 ? 13 -5.344 -5.043 1 97.5 98 LEU A N 1
ATOM 772 C CA . LEU A 1 98 ? 14.125 -5.57 -5.945 1 97.5 98 LEU A CA 1
ATOM 773 C C . LEU A 1 98 ? 14.125 -4.551 -7.078 1 97.5 98 LEU A C 1
ATOM 775 O O . LEU A 1 98 ? 13.094 -4.32 -7.715 1 97.5 98 LEU A O 1
ATOM 779 N N . ALA A 1 99 ? 15.25 -3.982 -7.262 1 95.25 99 ALA A N 1
ATOM 780 C CA . ALA A 1 99 ? 15.477 -3.125 -8.422 1 95.25 99 ALA A CA 1
ATOM 781 C C . ALA A 1 99 ? 16.203 -3.881 -9.523 1 95.25 99 ALA A C 1
ATOM 783 O O . ALA A 1 99 ? 17.312 -4.391 -9.312 1 95.25 99 ALA A O 1
ATOM 784 N N . VAL A 1 100 ? 15.523 -3.928 -10.727 1 94.69 100 VAL A N 1
ATOM 785 C CA . VAL A 1 100 ? 16.109 -4.629 -11.859 1 94.69 100 VAL A CA 1
ATOM 786 C C . VAL A 1 100 ? 16.812 -3.625 -12.773 1 94.69 100 VAL A C 1
ATOM 788 O O . VAL A 1 100 ? 16.203 -2.645 -13.211 1 94.69 100 VAL A O 1
ATOM 791 N N . LYS A 1 101 ? 18.078 -3.73 -12.953 1 88 101 LYS A N 1
ATOM 792 C CA . LYS A 1 101 ? 18.891 -2.867 -13.805 1 88 101 LYS A CA 1
ATOM 793 C C . LYS A 1 101 ? 19.578 -3.672 -14.898 1 88 101 LYS A C 1
ATOM 795 O O . LYS A 1 101 ? 19.531 -4.902 -14.898 1 88 101 LYS A O 1
ATOM 800 N N . HIS A 1 102 ? 20.109 -2.762 -15.812 1 79.38 102 HIS A N 1
ATOM 801 C CA . HIS A 1 102 ? 20.938 -3.434 -16.828 1 79.38 102 HIS A CA 1
ATOM 802 C C . HIS A 1 102 ? 22.094 -4.191 -16.188 1 79.38 102 HIS A C 1
ATOM 804 O O . HIS A 1 102 ? 22.906 -3.604 -15.461 1 79.38 102 HIS A O 1
ATOM 810 N N . GLY A 1 103 ? 22.031 -5.453 -16.062 1 76.06 103 GLY A N 1
ATOM 811 C CA . GLY A 1 103 ? 23.156 -6.219 -15.523 1 76.06 103 GLY A CA 1
ATOM 812 C C . GLY A 1 103 ? 22.812 -6.977 -14.258 1 76.06 103 GLY A C 1
ATOM 813 O O . GLY A 1 103 ? 23.656 -7.672 -13.688 1 76.06 103 GLY A O 1
ATOM 814 N N . GLY A 1 104 ? 21.734 -6.633 -13.75 1 90.12 104 GLY A N 1
ATOM 815 C CA . GLY A 1 104 ? 21.453 -7.449 -12.586 1 90.12 104 GLY A CA 1
ATOM 816 C C . GLY A 1 104 ? 20.344 -6.898 -11.719 1 90.12 104 GLY A C 1
ATOM 817 O O . GLY A 1 104 ? 19.484 -6.168 -12.211 1 90.12 104 GLY A O 1
ATOM 818 N N . VAL A 1 105 ? 20.219 -7.492 -10.461 1 96.12 105 VAL A N 1
ATOM 819 C CA . VAL A 1 105 ? 19.156 -7.176 -9.508 1 96.12 105 VAL A CA 1
ATOM 820 C C . VAL A 1 105 ? 19.781 -6.695 -8.195 1 96.12 105 VAL A C 1
ATOM 822 O O . VAL A 1 105 ? 20.781 -7.242 -7.738 1 96.12 105 VAL A O 1
ATOM 825 N N . GLU A 1 106 ? 19.297 -5.613 -7.695 1 95.12 106 GLU A N 1
ATOM 826 C CA . GLU A 1 106 ? 19.688 -5.133 -6.371 1 95.12 106 GLU A CA 1
ATOM 827 C C . GLU A 1 106 ? 18.516 -5.152 -5.406 1 95.12 106 GLU A C 1
ATOM 829 O O . GLU A 1 106 ? 17.438 -4.641 -5.723 1 95.12 106 GLU A O 1
ATOM 834 N N . ALA A 1 107 ? 18.75 -5.758 -4.277 1 96.44 107 ALA A N 1
ATOM 835 C CA . ALA A 1 107 ? 17.719 -5.73 -3.24 1 96.44 107 ALA A CA 1
ATOM 836 C C . ALA A 1 107 ? 17.766 -4.422 -2.455 1 96.44 107 ALA A C 1
ATOM 838 O O . ALA A 1 107 ? 18.75 -4.148 -1.75 1 96.44 107 ALA A O 1
ATOM 839 N N . HIS A 1 108 ? 16.812 -3.6 -2.537 1 96.25 108 HIS A N 1
ATOM 840 C CA . HIS A 1 108 ? 16.75 -2.346 -1.797 1 96.25 108 HIS A CA 1
ATOM 841 C C . HIS A 1 108 ? 16.125 -2.555 -0.417 1 96.25 108 HIS A C 1
ATOM 843 O O . HIS A 1 108 ? 16.359 -1.758 0.497 1 96.25 108 HIS A O 1
ATOM 849 N N . LEU A 1 109 ? 15.352 -3.617 -0.286 1 97.75 109 LEU A N 1
ATOM 850 C CA . LEU A 1 109 ? 14.688 -3.961 0.967 1 97.75 109 LEU A CA 1
ATOM 851 C C . LEU A 1 109 ? 14.406 -5.461 1.039 1 97.75 109 LEU A C 1
ATOM 853 O O . LEU A 1 109 ? 13.945 -6.055 0.064 1 97.75 109 LEU A O 1
ATOM 857 N N . ASP A 1 110 ? 14.711 -6.109 2.146 1 98.12 110 ASP A N 1
ATOM 858 C CA . ASP A 1 110 ? 14.32 -7.496 2.379 1 98.12 110 ASP A CA 1
ATOM 859 C C . ASP A 1 110 ? 12.984 -7.57 3.125 1 98.12 110 ASP A C 1
ATOM 861 O O . ASP A 1 110 ? 12.68 -6.699 3.941 1 98.12 110 ASP A O 1
ATOM 865 N N . PRO A 1 111 ? 12.227 -8.562 2.77 1 98.12 111 PRO A N 1
ATOM 866 C CA . PRO A 1 111 ? 10.938 -8.695 3.455 1 98.12 111 PRO A CA 1
ATOM 867 C C . PRO A 1 111 ? 11.094 -9.008 4.941 1 98.12 111 PRO A C 1
ATOM 869 O O . PRO A 1 111 ? 12.094 -9.602 5.352 1 98.12 111 PRO A O 1
ATOM 872 N N . GLY A 1 112 ? 10.102 -8.625 5.742 1 95.44 112 GLY A N 1
ATOM 873 C CA . GLY A 1 112 ? 10.078 -8.938 7.164 1 95.44 112 GLY A CA 1
ATOM 874 C C . GLY A 1 112 ? 9.188 -8 7.965 1 95.44 112 GLY A C 1
ATOM 875 O O . GLY A 1 112 ? 8.727 -6.984 7.445 1 95.44 112 GLY A O 1
ATOM 876 N N . PRO A 1 113 ? 8.969 -8.43 9.164 1 92.5 113 PRO A N 1
ATOM 877 C CA . PRO A 1 113 ? 8.117 -7.586 10.008 1 92.5 113 PRO A CA 1
ATOM 878 C C . PRO A 1 113 ? 8.766 -6.246 10.344 1 92.5 113 PRO A C 1
ATOM 880 O O . PRO A 1 113 ? 9.992 -6.156 10.445 1 92.5 113 PRO A O 1
ATOM 883 N N . TYR A 1 114 ? 7.941 -5.25 10.383 1 91.44 114 TYR A N 1
ATOM 884 C CA . TYR A 1 114 ? 8.414 -3.914 10.719 1 91.44 114 TYR A CA 1
ATOM 885 C C . TYR A 1 114 ? 7.363 -3.139 11.5 1 91.44 114 TYR A C 1
ATOM 887 O O . TYR A 1 114 ? 6.172 -3.205 11.188 1 91.44 114 TYR A O 1
ATOM 895 N N . GLN A 1 115 ? 7.715 -2.488 12.508 1 85.94 115 GLN A N 1
ATOM 896 C CA . GLN A 1 115 ? 6.895 -1.533 13.242 1 85.94 115 GLN A CA 1
ATOM 897 C C . GLN A 1 115 ? 7.531 -0.147 13.242 1 85.94 115 GLN A C 1
ATOM 899 O O . GLN A 1 115 ? 8.656 0.026 13.727 1 85.94 115 GLN A O 1
ATOM 904 N N . PRO A 1 116 ? 6.871 0.765 12.719 1 84.25 116 PRO A N 1
ATOM 905 C CA . PRO A 1 116 ? 7.465 2.104 12.68 1 84.25 116 PRO A CA 1
ATOM 906 C C . PRO A 1 116 ? 7.625 2.717 14.07 1 84.25 116 PRO A C 1
ATOM 908 O O . PRO A 1 116 ? 6.789 2.492 14.953 1 84.25 116 PRO A O 1
ATOM 911 N N . ARG A 1 117 ? 8.773 3.432 14.234 1 85.69 117 ARG A N 1
ATOM 912 C CA . ARG A 1 117 ? 8.945 4.234 15.445 1 85.69 117 ARG A CA 1
ATOM 913 C C . ARG A 1 117 ? 8.023 5.445 15.43 1 85.69 117 ARG A C 1
ATOM 915 O O . ARG A 1 117 ? 7.961 6.18 14.438 1 85.69 117 ARG A O 1
ATOM 922 N N . ARG A 1 118 ? 7.402 5.648 16.5 1 89.81 118 ARG A N 1
ATOM 923 C CA . ARG A 1 118 ? 6.484 6.781 16.578 1 89.81 118 ARG A CA 1
ATOM 924 C C . ARG A 1 118 ? 7.246 8.102 16.688 1 89.81 118 ARG 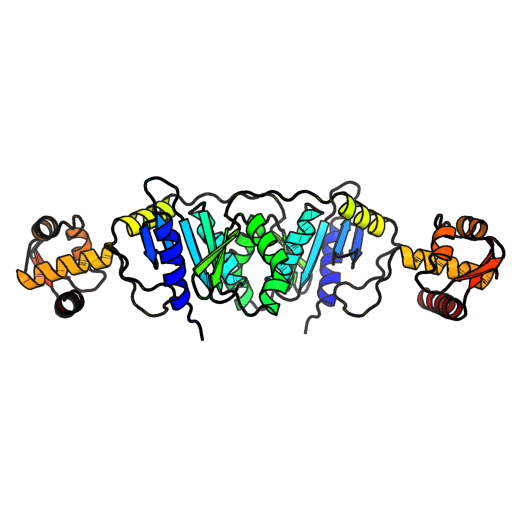A C 1
ATOM 926 O O . ARG A 1 118 ? 8.242 8.188 17.406 1 89.81 118 ARG A O 1
ATOM 933 N N . ASN A 1 119 ? 6.816 8.969 15.891 1 94.75 119 ASN A N 1
ATOM 934 C CA . ASN A 1 119 ? 7.344 10.32 15.984 1 94.75 119 ASN A CA 1
ATOM 935 C C . ASN A 1 119 ? 6.512 11.18 16.938 1 94.75 119 ASN A C 1
ATOM 937 O O . ASN A 1 119 ? 5.715 12.008 16.484 1 94.75 119 ASN A O 1
ATOM 941 N N . ALA A 1 120 ? 6.762 11.07 18.172 1 94.19 120 ALA A N 1
ATOM 942 C CA . ALA A 1 120 ? 5.969 11.711 19.219 1 94.19 120 ALA A CA 1
ATOM 943 C C . ALA A 1 120 ? 6.125 13.227 19.172 1 94.19 120 ALA A C 1
ATOM 945 O O . ALA A 1 120 ? 5.172 13.969 19.438 1 94.19 120 ALA A O 1
ATOM 946 N N . ARG A 1 121 ? 7.324 13.602 18.875 1 96 121 ARG A N 1
ATOM 947 C CA . ARG A 1 121 ? 7.598 15.039 18.828 1 96 121 ARG A CA 1
ATOM 948 C C . ARG A 1 121 ? 6.766 15.711 17.734 1 96 121 ARG A C 1
ATOM 950 O O . ARG A 1 121 ? 6.105 16.719 17.984 1 96 121 ARG A O 1
ATOM 957 N N . LYS A 1 122 ? 6.812 15.164 16.594 1 96.56 122 LYS A N 1
ATOM 958 C CA . LYS A 1 122 ? 6.047 15.727 15.484 1 96.56 122 LYS A CA 1
ATOM 959 C C . LYS A 1 122 ? 4.547 15.656 15.766 1 96.56 122 LYS A C 1
ATOM 961 O O . LYS A 1 122 ? 3.814 16.609 15.5 1 96.56 122 LYS A O 1
ATOM 966 N N . ALA A 1 123 ? 4.082 14.531 16.281 1 97.06 123 ALA A N 1
ATOM 967 C CA . ALA A 1 123 ? 2.68 14.391 16.656 1 97.06 123 ALA A CA 1
ATOM 968 C C . ALA A 1 123 ? 2.266 15.469 17.656 1 97.06 123 ALA A C 1
ATOM 970 O O . ALA A 1 123 ? 1.213 16.094 17.5 1 97.06 123 ALA A O 1
ATOM 971 N N . GLY A 1 124 ? 3.131 15.648 18.656 1 97.12 124 GLY A N 1
ATOM 972 C CA . GLY A 1 124 ? 2.859 16.672 19.656 1 97.12 124 GLY A CA 1
ATOM 973 C C . GLY A 1 124 ? 2.719 18.062 19.078 1 97.12 124 GLY A C 1
ATOM 974 O O . GLY A 1 124 ? 1.848 18.828 19.484 1 97.12 124 GLY A O 1
ATOM 975 N N . ARG A 1 125 ? 3.557 18.359 18.125 1 97.12 125 ARG A N 1
ATOM 976 C CA . ARG A 1 125 ? 3.496 19.656 17.453 1 97.12 125 ARG A CA 1
ATOM 977 C C . ARG A 1 125 ? 2.164 19.844 16.734 1 97.12 125 ARG A C 1
ATOM 979 O O . ARG A 1 125 ? 1.572 20.922 16.781 1 97.12 125 ARG A O 1
ATOM 986 N N . LEU A 1 126 ? 1.717 18.828 16.062 1 97.75 126 LEU A N 1
ATOM 987 C CA . LEU A 1 126 ? 0.454 18.891 15.328 1 97.75 126 LEU A CA 1
ATOM 988 C C . LEU A 1 126 ? -0.721 19.047 16.281 1 97.75 126 LEU A C 1
ATOM 990 O O . LEU A 1 126 ? -1.653 19.812 16.016 1 97.75 126 LEU A O 1
ATOM 994 N N . ILE A 1 127 ? -0.656 18.344 17.406 1 97.69 127 ILE A N 1
ATOM 995 C CA . ILE A 1 127 ? -1.707 18.422 18.422 1 97.69 127 ILE A CA 1
ATOM 996 C C . ILE A 1 127 ? -1.748 19.844 19 1 97.69 127 ILE A C 1
ATOM 998 O O . ILE A 1 127 ? -2.826 20.406 19.188 1 97.69 127 ILE A O 1
ATOM 1002 N N . ARG A 1 128 ? -0.604 20.422 19.266 1 96.88 128 ARG A N 1
ATOM 1003 C CA . ARG A 1 128 ? -0.542 21.781 19.797 1 96.88 128 ARG A CA 1
ATOM 1004 C C . ARG A 1 128 ? -1.109 22.781 18.781 1 96.88 128 ARG A C 1
ATOM 1006 O O . ARG A 1 128 ? -1.855 23.688 19.156 1 96.88 128 ARG A O 1
ATOM 1013 N N . GLU A 1 129 ? -0.701 22.562 17.516 1 97.69 129 GLU A N 1
ATOM 1014 C CA . GLU A 1 129 ? -1.277 23.391 16.469 1 97.69 129 GLU A CA 1
ATOM 1015 C C . GLU A 1 129 ? -2.801 23.312 16.469 1 97.69 129 GLU A C 1
ATOM 1017 O O . GLU A 1 129 ? -3.484 24.328 16.375 1 97.69 129 GLU A O 1
ATOM 1022 N N . PHE A 1 130 ? -3.314 22.188 16.562 1 97.88 130 PHE A N 1
ATOM 1023 C CA . PHE A 1 130 ? -4.754 21.938 16.594 1 97.88 130 PHE A CA 1
ATOM 1024 C C . PHE A 1 130 ? -5.395 22.656 17.781 1 97.88 130 PHE A C 1
ATOM 1026 O O . PHE A 1 130 ? -6.391 23.375 17.609 1 97.88 130 PHE A O 1
ATOM 1033 N N . ASP A 1 131 ? -4.801 22.516 18.938 1 96.81 131 ASP A N 1
ATOM 1034 C CA . ASP A 1 131 ? -5.379 23.016 20.188 1 96.81 131 ASP A CA 1
ATOM 1035 C C . ASP A 1 131 ? -5.344 24.531 20.234 1 96.81 131 ASP A C 1
ATOM 1037 O O . ASP A 1 131 ? -6.25 25.172 20.781 1 96.81 131 ASP A O 1
ATOM 1041 N N . HIS A 1 132 ? -4.312 25.109 19.609 1 95.75 132 HIS A N 1
ATOM 1042 C CA . HIS A 1 132 ? -4.113 26.547 19.703 1 95.75 132 HIS A CA 1
ATOM 1043 C C . HIS A 1 132 ? -4.875 27.281 18.609 1 95.75 132 HIS A C 1
ATOM 1045 O O . HIS A 1 132 ? -5.258 28.438 18.781 1 95.75 132 HIS A O 1
ATOM 1051 N N . ARG A 1 133 ? -5.078 26.594 17.547 1 96.06 133 ARG A N 1
ATOM 1052 C CA . ARG A 1 133 ? -5.793 27.234 16.453 1 96.06 133 ARG A CA 1
ATOM 1053 C C . ARG A 1 133 ? -7.258 27.469 16.812 1 96.06 133 ARG A C 1
ATOM 1055 O O . ARG A 1 133 ? -7.934 26.547 17.281 1 96.06 133 ARG A O 1
ATOM 1062 N N . VAL A 1 134 ? -7.629 28.688 16.641 1 94.69 134 VAL A N 1
ATOM 1063 C CA . VAL A 1 134 ? -9.008 29.047 16.953 1 94.69 134 VAL A CA 1
ATOM 1064 C C . VAL A 1 134 ? -9.898 28.766 15.742 1 94.69 134 VAL A C 1
ATOM 1066 O O . VAL A 1 134 ? -9.609 29.219 14.633 1 94.69 134 VAL A O 1
ATOM 1069 N N . GLY A 1 135 ? -10.922 27.984 16.031 1 94.25 135 GLY A N 1
ATOM 1070 C CA . GLY A 1 135 ? -11.867 27.641 14.984 1 94.25 135 GLY A CA 1
ATOM 1071 C C . GLY A 1 135 ? -11.273 26.734 13.922 1 94.25 135 GLY A C 1
ATOM 1072 O O . GLY A 1 135 ? -10.305 26.031 14.172 1 94.25 135 GLY A O 1
ATOM 1073 N N . ASP A 1 136 ? -12.008 26.562 12.773 1 94.62 136 ASP A N 1
ATOM 1074 C CA . ASP A 1 136 ? -11.594 25.828 11.594 1 94.62 136 ASP A CA 1
ATOM 1075 C C . ASP A 1 136 ? -11.586 26.719 10.352 1 94.62 136 ASP A C 1
ATOM 1077 O O . ASP A 1 136 ? -12.414 26.531 9.453 1 94.62 136 ASP A O 1
ATOM 1081 N N . PRO A 1 137 ? -10.586 27.562 10.297 1 91.56 137 PRO A N 1
ATOM 1082 C CA . PRO A 1 137 ? -10.609 28.609 9.281 1 91.56 137 PRO A CA 1
ATOM 1083 C C . PRO A 1 137 ? -10.211 28.109 7.895 1 91.56 137 PRO A C 1
ATOM 1085 O O . PRO A 1 137 ? -10.391 28.812 6.902 1 91.56 137 PRO A O 1
ATOM 1088 N N . ASN A 1 138 ? -9.578 26.906 7.875 1 91.31 138 ASN A N 1
ATOM 1089 C CA . ASN A 1 138 ? -9.031 26.422 6.613 1 91.31 138 ASN A CA 1
ATOM 1090 C C . ASN A 1 138 ? -10.039 25.531 5.875 1 91.31 138 ASN A C 1
ATOM 1092 O O . ASN A 1 138 ? -10.93 24.953 6.488 1 91.31 138 ASN A O 1
ATOM 1096 N N . THR A 1 139 ? -9.945 25.594 4.562 1 82.25 139 THR A N 1
ATOM 1097 C CA . THR A 1 139 ? -10.734 24.688 3.729 1 82.25 139 THR A CA 1
ATOM 1098 C C . THR A 1 139 ? -9.914 23.484 3.309 1 82.25 139 THR A C 1
ATOM 1100 O O . THR A 1 139 ? -8.875 23.625 2.658 1 82.25 139 THR A O 1
ATOM 1103 N N . GLY A 1 140 ? -10.305 22.344 3.691 1 80.19 140 GLY A N 1
ATOM 1104 C CA . GLY A 1 140 ? -9.586 21.125 3.34 1 80.19 140 GLY A CA 1
ATOM 1105 C C . GLY A 1 140 ? -9.508 20.891 1.843 1 80.19 140 GLY A C 1
ATOM 1106 O O . GLY A 1 140 ? -10.469 21.141 1.117 1 80.19 140 GLY A O 1
ATOM 1107 N N . GLY A 1 141 ? -8.281 20.5 1.336 1 75.69 141 GLY A N 1
ATOM 1108 C CA . GLY A 1 141 ? -8.125 20.062 -0.042 1 75.69 141 GLY A CA 1
ATOM 1109 C C . GLY A 1 141 ? -7.871 21.203 -1.006 1 75.69 141 GLY A C 1
ATOM 1110 O O . GLY A 1 141 ? -8.047 21.047 -2.217 1 75.69 141 GLY A O 1
ATOM 1111 N N . THR A 1 142 ? -7.598 22.328 -0.515 1 73.81 142 THR A N 1
ATOM 1112 C CA . THR A 1 142 ? -7.328 23.453 -1.401 1 73.81 142 THR A CA 1
ATOM 1113 C C . THR A 1 142 ? -5.824 23.703 -1.521 1 73.81 142 THR A C 1
ATOM 1115 O O . THR A 1 142 ? -5.09 23.562 -0.543 1 73.81 142 THR A O 1
ATOM 1118 N N . THR A 1 143 ? -5.414 23.797 -2.826 1 70.62 143 THR A N 1
ATOM 1119 C CA . THR A 1 143 ? -4.008 24.094 -3.078 1 70.62 143 THR A CA 1
ATOM 1120 C C . THR A 1 143 ? -3.812 25.562 -3.395 1 70.62 143 THR A C 1
ATOM 1122 O O . THR A 1 143 ? -4.691 26.203 -3.988 1 70.62 143 THR A O 1
ATOM 1125 N N . GLY A 1 144 ? -2.773 26.156 -2.916 1 68.38 144 GLY A N 1
ATOM 1126 C CA . GLY A 1 144 ? -2.408 27.516 -3.287 1 68.38 144 GLY A CA 1
ATOM 1127 C C . GLY A 1 144 ? -2.955 28.562 -2.332 1 68.38 144 GLY A C 1
ATOM 1128 O O . GLY A 1 144 ? -2.764 29.766 -2.543 1 68.38 144 GLY A O 1
ATOM 1129 N N . VAL A 1 145 ? -3.834 28.188 -1.433 1 70.25 145 VAL A N 1
ATOM 1130 C CA . VAL A 1 145 ? -4.363 29.156 -0.479 1 70.25 145 VAL A CA 1
ATOM 1131 C C . VAL A 1 145 ? -3.531 29.141 0.8 1 70.25 145 VAL A C 1
ATOM 1133 O O . VAL A 1 145 ? -3.104 28.078 1.251 1 70.25 145 VAL A O 1
ATOM 1136 N N . LYS A 1 146 ? -3.191 30.312 1.174 1 78.12 146 LYS A N 1
ATOM 1137 C CA . LYS A 1 146 ? -2.432 30.422 2.416 1 78.12 146 LYS A CA 1
ATOM 1138 C C . LYS A 1 146 ? -3.203 29.812 3.586 1 78.12 146 LYS A C 1
ATOM 1140 O O . LYS A 1 146 ? -4.383 30.125 3.785 1 78.12 146 LYS A O 1
ATOM 1145 N N . ARG A 1 147 ? -2.543 29 4.355 1 89.5 147 ARG A N 1
ATOM 1146 C CA . ARG A 1 147 ? -3.156 28.312 5.488 1 89.5 147 ARG A CA 1
ATOM 1147 C C . ARG A 1 147 ? -3.131 29.203 6.734 1 89.5 147 ARG A C 1
ATOM 1149 O O . ARG A 1 147 ? -2.152 29.906 6.984 1 89.5 147 ARG A O 1
ATOM 1156 N N . MET A 1 148 ? -4.223 29.297 7.32 1 92.62 148 MET A N 1
ATOM 1157 C CA . MET A 1 148 ? -4.289 29.984 8.609 1 92.62 148 MET A CA 1
ATOM 1158 C C . MET A 1 148 ? -3.816 29.062 9.734 1 92.62 148 MET A C 1
ATOM 1160 O O . MET A 1 148 ? -4.398 28 9.961 1 92.62 148 MET A O 1
ATOM 1164 N N . THR A 1 149 ? -2.707 29.391 10.359 1 95.94 149 THR A N 1
ATOM 1165 C CA . THR A 1 149 ? -2.16 28.641 11.477 1 95.94 149 THR A CA 1
ATOM 1166 C C . THR A 1 149 ? -2.395 29.375 12.797 1 95.94 149 THR A C 1
ATOM 1168 O O . THR A 1 149 ? -2.785 30.547 12.797 1 95.94 149 THR A O 1
ATOM 1171 N N . ALA A 1 150 ? -2.211 28.656 13.883 1 95.94 150 ALA A N 1
ATOM 1172 C CA . ALA A 1 150 ? -2.26 29.297 15.195 1 95.94 150 ALA A CA 1
ATOM 1173 C C . ALA A 1 150 ? -1.246 30.438 15.281 1 95.94 150 ALA A C 1
ATOM 1175 O O . ALA A 1 150 ? -1.534 31.484 15.852 1 95.94 150 ALA A O 1
ATOM 1176 N N . TYR A 1 151 ? -0.117 30.234 14.742 1 95.88 151 TYR A N 1
ATOM 1177 C CA . TYR A 1 151 ? 0.937 31.234 14.742 1 95.88 151 TYR A CA 1
ATOM 1178 C C . TYR A 1 151 ? 0.49 32.5 14.008 1 95.88 151 TYR A C 1
ATOM 1180 O O . TYR A 1 151 ? 0.695 33.625 14.492 1 95.88 151 TYR A O 1
ATOM 1188 N N . ARG A 1 152 ? -0.014 32.25 12.852 1 94.94 152 ARG A N 1
ATOM 1189 C CA . ARG A 1 152 ? -0.476 33.406 12.062 1 94.94 152 ARG A CA 1
ATOM 1190 C C . ARG A 1 152 ? -1.612 34.125 12.773 1 94.94 152 ARG A C 1
ATOM 1192 O O . ARG A 1 152 ? -1.683 35.344 12.75 1 94.94 152 ARG A O 1
ATOM 1199 N N . GLN A 1 153 ? -2.512 33.406 13.367 1 95.81 153 GLN A N 1
ATOM 1200 C CA . GLN A 1 153 ? -3.574 34.031 14.148 1 95.81 153 GLN A CA 1
ATOM 1201 C C . GLN A 1 153 ? -3.002 34.875 15.266 1 95.81 153 GLN A C 1
ATOM 1203 O O . GLN A 1 153 ? -3.475 36 15.5 1 95.81 153 GLN A O 1
ATOM 1208 N N . ASP A 1 154 ? -2.023 34.406 15.906 1 96.44 154 ASP A N 1
ATOM 1209 C CA . ASP A 1 154 ? -1.342 35.156 16.953 1 96.44 154 ASP A CA 1
ATOM 1210 C C . ASP A 1 154 ? -0.718 36.438 16.391 1 96.44 154 ASP A C 1
ATOM 1212 O O . ASP A 1 154 ? -0.848 37.5 16.984 1 96.44 154 ASP A O 1
ATOM 1216 N N . ALA A 1 155 ? -0.11 36.25 15.273 1 96.81 155 ALA A N 1
ATOM 1217 C CA . ALA A 1 155 ? 0.517 37.406 14.633 1 96.81 155 ALA A CA 1
ATOM 1218 C C . ALA A 1 155 ? -0.521 38.469 14.273 1 96.81 155 ALA A C 1
ATOM 1220 O O . ALA A 1 155 ? -0.281 39.656 14.445 1 96.81 155 ALA A O 1
ATOM 1221 N N . LEU A 1 156 ? -1.591 38 13.805 1 95.88 156 LEU A N 1
ATOM 1222 C CA . LEU A 1 156 ? -2.662 38.938 13.422 1 95.88 156 LEU A CA 1
ATOM 1223 C C . LEU A 1 156 ? -3.225 39.656 14.648 1 95.88 156 LEU A C 1
ATOM 1225 O O . LEU A 1 156 ? -3.537 40.844 14.586 1 95.88 156 LEU A O 1
ATOM 1229 N N . ARG A 1 157 ? -3.381 38.969 15.711 1 95.94 157 ARG A N 1
ATOM 1230 C CA . ARG A 1 157 ? -3.838 39.562 16.953 1 95.94 157 ARG A CA 1
ATOM 1231 C C . ARG A 1 157 ? -2.875 40.656 17.406 1 95.94 157 ARG A C 1
ATOM 1233 O O . ARG A 1 157 ? -3.301 41.75 17.812 1 95.94 157 ARG A O 1
ATOM 1240 N N . CYS A 1 158 ? -1.613 40.375 17.344 1 97.56 158 CYS A N 1
ATOM 1241 C CA . CYS A 1 158 ? -0.591 41.344 17.719 1 97.56 158 CYS A CA 1
ATOM 1242 C C . CYS A 1 158 ? -0.621 42.562 16.797 1 97.56 158 CYS A C 1
ATOM 1244 O O . CYS A 1 158 ? -0.533 43.688 17.266 1 97.56 158 CYS A O 1
ATOM 1246 N N . ALA A 1 159 ? -0.756 42.25 15.516 1 97.44 159 ALA A N 1
ATOM 1247 C CA . ALA A 1 159 ? -0.807 43.312 14.531 1 97.44 159 ALA A CA 1
ATOM 1248 C C . ALA A 1 159 ? -1.998 44.25 14.789 1 97.44 159 ALA A C 1
ATOM 1250 O O . ALA A 1 159 ? -1.873 45.469 14.703 1 97.44 159 ALA A O 1
ATOM 1251 N N . ALA A 1 160 ? -3.09 43.625 15.07 1 96.38 160 ALA A N 1
ATOM 1252 C CA . ALA A 1 160 ? -4.293 44.406 15.352 1 96.38 160 ALA A CA 1
ATOM 1253 C C . ALA A 1 160 ? -4.09 45.312 16.562 1 96.38 160 ALA A C 1
ATOM 1255 O O . ALA A 1 160 ? -4.531 46.469 16.562 1 96.38 160 ALA A O 1
ATOM 1256 N N . HIS A 1 161 ? -3.469 44.812 17.562 1 97.12 161 HIS A N 1
ATOM 1257 C CA . HIS A 1 161 ? -3.195 45.594 18.75 1 97.12 161 HIS A CA 1
ATOM 1258 C C . HIS A 1 161 ? -2.299 46.781 18.438 1 97.12 161 HIS A C 1
ATOM 1260 O O . HIS A 1 161 ? -2.574 47.906 18.875 1 97.12 161 HIS A O 1
ATOM 1266 N N . LEU A 1 162 ? -1.267 46.562 17.703 1 97.5 162 LEU A N 1
ATOM 1267 C CA . LEU A 1 162 ? -0.325 47.625 17.359 1 97.5 162 LEU A CA 1
ATOM 1268 C C . LEU A 1 162 ? -0.981 48.656 16.438 1 97.5 162 LEU A C 1
ATOM 1270 O O . LEU A 1 162 ? -0.663 49.844 16.516 1 97.5 162 LEU A O 1
ATOM 1274 N N . ALA A 1 163 ? -1.842 48.156 15.617 1 96.44 163 ALA A N 1
ATOM 1275 C CA . ALA A 1 163 ? -2.572 49.062 14.742 1 96.44 163 ALA A CA 1
ATOM 1276 C C . ALA A 1 163 ? -3.445 50.031 15.547 1 96.44 163 ALA A C 1
ATOM 1278 O O . ALA A 1 163 ? -3.555 51.188 15.219 1 96.44 163 ALA A O 1
ATOM 1279 N N . ALA A 1 164 ? -4.012 49.562 16.547 1 95.62 164 ALA A N 1
ATOM 1280 C CA . ALA A 1 164 ? -4.957 50.312 17.359 1 95.62 164 ALA A CA 1
ATOM 1281 C C . ALA A 1 164 ? -4.223 51.219 18.344 1 95.62 164 ALA A C 1
ATOM 1283 O O . ALA A 1 164 ? -4.711 52.312 18.672 1 95.62 164 ALA A O 1
ATOM 1284 N N . HIS A 1 165 ? -3.049 50.875 18.828 1 96.81 165 HIS A N 1
ATOM 1285 C CA . HIS A 1 165 ? -2.439 51.562 19.953 1 96.81 165 HIS A CA 1
ATOM 1286 C C . HIS A 1 165 ? -1.119 52.219 19.547 1 96.81 165 HIS A C 1
ATOM 1288 O O . HIS A 1 165 ? -0.542 53 20.312 1 96.81 165 HIS A O 1
ATOM 1294 N N . GLY A 1 166 ? -0.697 51.906 18.328 1 95.94 166 GLY A N 1
ATOM 1295 C CA . GLY A 1 166 ? 0.614 52.406 17.938 1 95.94 166 GLY A CA 1
ATOM 1296 C C . GLY A 1 166 ? 1.756 51.594 18.531 1 95.94 166 GLY A C 1
ATOM 1297 O O . GLY A 1 166 ? 1.566 50.438 18.953 1 95.94 166 GLY A O 1
ATOM 1298 N N . PRO A 1 167 ? 2.984 52.125 18.484 1 97.94 167 PRO A N 1
ATOM 1299 C CA . PRO A 1 167 ? 4.148 51.438 19.016 1 97.94 167 PRO A CA 1
ATOM 1300 C C . PRO A 1 167 ? 3.973 51.031 20.484 1 97.94 167 PRO A C 1
ATOM 1302 O O . PRO A 1 167 ? 3.539 51.812 21.312 1 97.94 167 PRO A O 1
ATOM 1305 N N . CYS A 1 168 ? 4.238 49.75 20.797 1 97.75 168 CYS A N 1
ATOM 1306 C CA . CYS A 1 168 ? 4.09 49.188 22.141 1 97.75 168 CYS A CA 1
ATOM 1307 C C . CYS A 1 168 ? 5.27 48.281 22.484 1 97.75 168 CYS A C 1
ATOM 1309 O O . CYS A 1 168 ? 5.922 47.719 21.594 1 97.75 168 CYS A O 1
ATOM 1311 N N . LYS A 1 169 ? 5.492 48.156 23.766 1 98.12 169 LYS A N 1
ATOM 1312 C CA . LYS A 1 169 ? 6.426 47.156 24.219 1 98.12 169 LYS A CA 1
ATOM 1313 C C . LYS A 1 169 ? 5.887 45.75 23.953 1 98.12 169 LYS A C 1
ATOM 1315 O O . LYS A 1 169 ? 4.691 45.5 24.109 1 98.12 169 LYS A O 1
ATOM 1320 N N . ALA A 1 170 ? 6.816 44.875 23.531 1 98 170 ALA A N 1
ATOM 1321 C CA . ALA A 1 170 ? 6.426 43.5 23.25 1 98 170 ALA A CA 1
ATOM 1322 C C . ALA A 1 170 ? 5.738 42.844 24.453 1 98 170 ALA A C 1
ATOM 1324 O O . ALA A 1 170 ? 4.754 42.125 24.297 1 98 170 ALA A O 1
ATOM 1325 N N . ALA A 1 171 ? 6.238 43.125 25.625 1 97.56 171 ALA A N 1
ATOM 1326 C CA . ALA A 1 171 ? 5.676 42.594 26.859 1 97.56 171 ALA A CA 1
ATOM 1327 C C . ALA A 1 171 ? 4.242 43.062 27.062 1 97.56 171 ALA A C 1
ATOM 1329 O O . ALA A 1 171 ? 3.389 42.312 27.531 1 97.56 171 ALA A O 1
ATOM 1330 N N . SER A 1 172 ? 3.977 44.312 26.766 1 97.81 172 SER A N 1
ATOM 1331 C CA . SER A 1 172 ? 2.639 44.875 26.906 1 97.81 172 SER A CA 1
ATOM 1332 C C . SER A 1 172 ? 1.67 44.25 25.906 1 97.81 172 SER A C 1
ATOM 1334 O O . SER A 1 172 ? 0.506 44 26.234 1 97.81 172 SER A O 1
ATOM 1336 N N . VAL A 1 173 ? 2.141 44.031 24.703 1 98.19 173 VAL A N 1
ATOM 1337 C CA . VAL A 1 173 ? 1.322 43.406 23.672 1 98.19 173 VAL A CA 1
ATOM 1338 C C . VAL A 1 173 ? 0.964 41.969 24.109 1 98.19 173 VAL A C 1
ATOM 1340 O O . VAL A 1 173 ? -0.183 41.562 23.969 1 98.19 173 VAL A O 1
ATOM 1343 N N . ALA A 1 174 ? 1.922 41.25 24.594 1 98.25 174 ALA A N 1
ATOM 1344 C CA . ALA A 1 174 ? 1.693 39.875 25.078 1 98.25 174 ALA A CA 1
ATOM 1345 C C . ALA A 1 174 ? 0.594 39.844 26.141 1 98.25 174 ALA A C 1
ATOM 1347 O O . ALA A 1 174 ? -0.3 39 26.078 1 98.25 174 ALA A O 1
ATOM 1348 N N . GLN A 1 175 ? 0.701 40.781 27.094 1 97.81 175 GLN A N 1
ATOM 1349 C CA . GLN A 1 175 ? -0.279 40.844 28.172 1 97.81 175 GLN A CA 1
ATOM 1350 C C . GLN A 1 175 ? -1.662 41.219 27.625 1 97.81 175 GLN A C 1
ATOM 1352 O O . GLN A 1 175 ? -2.66 40.594 28.031 1 97.81 175 GLN A O 1
ATOM 1357 N N . ALA A 1 176 ? -1.692 42.125 26.766 1 97.69 176 ALA A N 1
ATOM 1358 C CA . ALA A 1 176 ? -2.961 42.625 26.266 1 97.69 176 ALA A CA 1
ATOM 1359 C C . ALA A 1 176 ? -3.645 41.594 25.359 1 97.69 176 ALA A C 1
ATOM 1361 O O . ALA A 1 176 ? -4.871 41.5 25.344 1 97.69 176 ALA A O 1
ATOM 1362 N N . THR A 1 177 ? -2.938 40.875 24.578 1 97.25 177 THR A N 1
ATOM 1363 C CA . THR A 1 177 ? -3.498 40 23.562 1 97.25 177 THR A CA 1
ATOM 1364 C C . THR A 1 177 ? -3.541 38.562 24.047 1 97.25 177 THR A C 1
ATOM 1366 O O . THR A 1 177 ? -4.219 37.719 23.469 1 97.25 177 THR A O 1
ATOM 1369 N N . GLY A 1 178 ? -2.736 38.281 25.078 1 96.5 178 GLY A N 1
ATOM 1370 C CA . GLY A 1 178 ? -2.623 36.906 25.547 1 96.5 178 GLY A CA 1
ATOM 1371 C C . GLY A 1 178 ? -1.641 36.094 24.75 1 96.5 178 GLY A C 1
ATOM 1372 O O . GLY A 1 178 ? -1.565 34.875 24.922 1 96.5 178 GLY A O 1
ATOM 1373 N N . VAL A 1 179 ? -0.925 36.688 23.781 1 97.81 179 VAL A N 1
ATOM 1374 C CA . VAL A 1 179 ? 0.072 36 22.984 1 97.81 179 VAL A CA 1
ATOM 1375 C C . VAL A 1 179 ? 1.425 36.031 23.688 1 97.81 179 VAL A C 1
ATOM 1377 O O . VAL A 1 179 ? 2.24 36.906 23.438 1 97.81 179 VAL A O 1
ATOM 1380 N N . ALA A 1 180 ? 1.672 35 24.469 1 96.38 180 ALA A N 1
ATOM 1381 C CA . ALA A 1 180 ? 2.855 34.969 25.328 1 96.38 180 ALA A CA 1
ATOM 1382 C C . ALA A 1 180 ? 4.133 35.062 24.5 1 96.38 180 ALA A C 1
ATOM 1384 O O . ALA A 1 180 ? 5.137 35.625 24.953 1 96.38 180 ALA A O 1
ATOM 1385 N N . ARG A 1 181 ? 4.062 34.625 23.219 1 96 181 ARG A N 1
ATOM 1386 C CA . ARG A 1 181 ? 5.266 34.562 22.406 1 96 181 ARG A CA 1
ATOM 1387 C C . ARG A 1 181 ? 5.41 35.844 21.547 1 96 181 ARG A C 1
ATOM 1389 O O . ARG A 1 181 ? 6.121 35.812 20.547 1 96 181 ARG A O 1
ATOM 1396 N N . ALA A 1 182 ? 4.77 36.844 21.844 1 97.75 182 ALA A N 1
ATOM 1397 C CA . ALA A 1 182 ? 4.75 38.062 21.031 1 97.75 182 ALA A CA 1
ATOM 1398 C C . ALA A 1 182 ? 6.164 38.594 20.797 1 97.75 182 ALA A C 1
ATOM 1400 O O . ALA A 1 182 ? 6.535 38.906 19.672 1 97.75 182 ALA A O 1
ATOM 1401 N N . GLY A 1 183 ? 6.965 38.688 21.922 1 97 183 GLY A N 1
ATOM 1402 C CA . GLY A 1 183 ? 8.328 39.188 21.781 1 97 183 GLY A CA 1
ATOM 1403 C C . GLY A 1 183 ? 9.141 38.375 20.766 1 97 183 GLY A C 1
ATOM 1404 O O . GLY A 1 183 ? 9.797 38.969 19.906 1 97 183 GLY A O 1
ATOM 1405 N N . GLN A 1 184 ? 9.133 37.156 20.938 1 97.5 184 GLN A N 1
ATOM 1406 C CA . GLN A 1 184 ? 9.836 36.25 20.016 1 97.5 184 GLN A CA 1
ATOM 1407 C C . GLN A 1 184 ? 9.32 36.438 18.594 1 97.5 184 GLN A C 1
ATOM 1409 O O . GLN A 1 184 ? 10.094 36.438 17.625 1 97.5 184 GLN A O 1
ATOM 1414 N N . MET A 1 185 ? 8.055 36.562 18.406 1 97.62 185 MET A N 1
ATOM 1415 C CA . MET A 1 185 ? 7.406 36.719 17.109 1 97.62 185 MET A CA 1
ATOM 1416 C C . MET A 1 185 ? 7.852 38 16.422 1 97.62 185 MET A C 1
ATOM 1418 O O . MET A 1 185 ? 8.086 38.031 15.219 1 97.62 185 MET A O 1
ATOM 1422 N N . PHE A 1 186 ? 7.977 39.062 17.234 1 97.94 186 PHE A N 1
ATOM 1423 C CA . PHE A 1 186 ? 8.398 40.344 16.688 1 97.94 186 PHE A CA 1
ATOM 1424 C C . PHE A 1 186 ? 9.852 40.25 16.219 1 97.94 186 PHE A C 1
ATOM 1426 O O . PHE A 1 186 ? 10.188 40.75 15.141 1 97.94 186 PHE A O 1
ATOM 1433 N N . ARG A 1 187 ? 10.68 39.625 17 1 97 187 ARG A N 1
ATOM 1434 C CA . ARG A 1 187 ? 12.094 39.531 16.656 1 97 187 ARG A CA 1
ATOM 1435 C C . ARG A 1 187 ? 12.289 38.688 15.398 1 97 187 ARG A C 1
ATOM 1437 O O . ARG A 1 187 ? 13.102 39.062 14.539 1 97 187 ARG A O 1
ATOM 1444 N N . ALA A 1 188 ? 11.57 37.625 15.32 1 96.88 188 ALA A N 1
ATOM 1445 C CA . ALA A 1 188 ? 11.688 36.75 14.156 1 96.88 188 ALA A CA 1
ATOM 1446 C C . ALA A 1 188 ? 11.07 37.406 12.922 1 96.88 188 ALA A C 1
ATOM 1448 O O . ALA A 1 188 ? 11.594 37.25 11.812 1 96.88 188 ALA A O 1
ATOM 1449 N N . ASP A 1 189 ? 9.984 38.062 13.102 1 97.19 189 ASP A N 1
ATOM 1450 C CA . ASP A 1 189 ? 9.219 38.812 12.102 1 97.19 189 ASP A CA 1
ATOM 1451 C C . ASP A 1 189 ? 9.094 38 10.805 1 97.19 189 ASP A C 1
ATOM 1453 O O . ASP A 1 189 ? 9.477 38.469 9.734 1 97.19 189 ASP A O 1
ATOM 1457 N N . HIS A 1 190 ? 8.5 36.844 10.875 1 95.69 190 HIS A N 1
ATOM 1458 C CA . HIS A 1 190 ? 8.359 35.938 9.75 1 95.69 190 HIS A CA 1
ATOM 1459 C C . HIS A 1 190 ? 7.582 36.594 8.609 1 95.69 190 HIS A C 1
ATOM 1461 O O . HIS A 1 190 ? 7.824 36.281 7.438 1 95.69 190 HIS A O 1
ATOM 1467 N N . TYR A 1 191 ? 6.766 37.531 8.898 1 95.75 191 TYR A N 1
ATOM 1468 C CA . TYR A 1 191 ? 5.859 38.062 7.895 1 95.75 191 TYR A CA 1
ATOM 1469 C C . TYR A 1 191 ? 6.305 39.469 7.465 1 95.75 191 TYR A C 1
ATOM 1471 O O . TYR A 1 191 ? 5.758 40.031 6.52 1 95.75 191 TYR A O 1
ATOM 1479 N N . GLY A 1 192 ? 7.266 39.969 8.133 1 97.62 192 GLY A N 1
ATOM 1480 C CA . GLY A 1 192 ? 7.688 41.344 7.859 1 97.62 192 GLY A CA 1
ATOM 1481 C C . GLY A 1 192 ? 6.688 42.375 8.32 1 97.62 192 GLY A C 1
ATOM 1482 O O . GLY A 1 192 ? 6.543 43.438 7.699 1 97.62 192 GLY A O 1
ATOM 1483 N N . TRP A 1 193 ? 5.988 42.062 9.336 1 97.88 193 TRP A N 1
ATOM 1484 C CA . TRP A 1 193 ? 4.91 42.938 9.781 1 97.88 193 TRP A CA 1
ATOM 1485 C C . TRP A 1 193 ? 5.367 43.812 10.922 1 97.88 193 TRP A C 1
ATOM 1487 O O . TRP A 1 193 ? 4.699 44.812 11.258 1 97.88 193 TRP A O 1
ATOM 1497 N N . PHE A 1 194 ? 6.473 43.594 11.539 1 98.25 194 PHE A N 1
ATOM 1498 C CA . PHE A 1 194 ? 6.867 44.219 12.789 1 98.25 194 PHE A CA 1
ATOM 1499 C C . PHE A 1 194 ? 8.242 44.875 12.648 1 98.25 194 PHE A C 1
ATOM 1501 O O . PHE A 1 194 ? 9.133 44.312 12.016 1 98.25 194 PHE A O 1
ATOM 1508 N N . GLU A 1 195 ? 8.359 45.969 13.18 1 97.5 195 GLU A N 1
ATOM 1509 C CA . GLU A 1 195 ? 9.656 46.656 13.18 1 97.5 195 GLU A CA 1
ATOM 1510 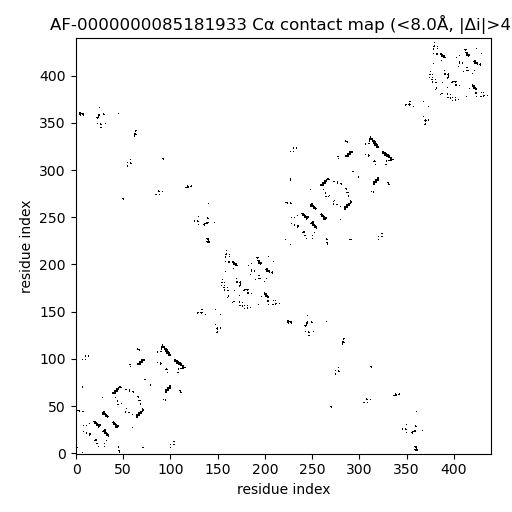C C . GLU A 1 195 ? 9.961 47.25 14.539 1 97.5 195 GLU A C 1
ATOM 1512 O O . GLU A 1 195 ? 9.078 47.812 15.195 1 97.5 195 GLU A O 1
ATOM 1517 N N . ARG A 1 196 ? 11.164 47.062 15 1 97.62 196 ARG A N 1
ATOM 1518 C CA . ARG A 1 196 ? 11.609 47.625 16.281 1 97.62 196 ARG A CA 1
ATOM 1519 C C . ARG A 1 196 ? 11.891 49.125 16.172 1 97.62 196 ARG A C 1
ATOM 1521 O O . ARG A 1 196 ? 12.648 49.531 15.297 1 97.62 196 ARG A O 1
ATOM 1528 N N . VAL A 1 197 ? 11.305 49.906 17.047 1 96.88 197 VAL A N 1
ATOM 1529 C CA . VAL A 1 197 ? 11.5 51.375 17.016 1 96.88 197 VAL A CA 1
ATOM 1530 C C . VAL A 1 197 ? 12.453 51.781 18.125 1 96.88 197 VAL A C 1
ATOM 1532 O O . VAL A 1 197 ? 13.125 52.812 18.031 1 96.88 197 VAL A O 1
ATOM 1535 N N . GLU A 1 198 ? 12.297 51.125 19.297 1 96.19 198 GLU A N 1
ATOM 1536 C CA . GLU A 1 198 ? 13.172 51.25 20.469 1 96.19 198 GLU A CA 1
ATOM 1537 C C . GLU A 1 198 ? 13.367 49.906 21.156 1 96.19 198 GLU A C 1
ATOM 1539 O O . GLU A 1 198 ? 12.75 48.906 20.781 1 96.19 198 GLU A O 1
ATOM 1544 N N . ARG A 1 199 ? 14.25 49.906 22.094 1 95.94 199 ARG A N 1
ATOM 1545 C CA . ARG A 1 199 ? 14.477 48.656 22.797 1 95.94 199 ARG A CA 1
ATOM 1546 C C . ARG A 1 199 ? 13.172 48.062 23.328 1 95.94 199 ARG A C 1
ATOM 1548 O O . ARG A 1 199 ? 12.5 48.688 24.156 1 95.94 199 ARG A O 1
ATOM 1555 N N . GLY A 1 200 ? 12.805 47 22.781 1 96.69 200 GLY A N 1
ATOM 1556 C CA . GLY A 1 200 ? 11.641 46.25 23.219 1 96.69 200 GLY A CA 1
ATOM 1557 C C . GLY A 1 200 ? 10.336 46.844 22.719 1 96.69 200 GLY A C 1
ATOM 1558 O O . GLY A 1 200 ? 9.258 46.344 23.031 1 96.69 200 GLY A O 1
ATOM 1559 N N . VAL A 1 201 ? 10.406 47.938 21.938 1 98.19 201 VAL A N 1
ATOM 1560 C CA . VAL A 1 201 ? 9.211 48.625 21.438 1 98.19 201 VAL A CA 1
ATOM 1561 C C . VAL A 1 201 ? 9.086 48.375 19.938 1 98.19 201 VAL A C 1
ATOM 1563 O O . VAL A 1 201 ? 10.031 48.625 19.188 1 98.19 201 VAL A O 1
ATOM 1566 N N . TYR A 1 202 ? 7.895 47.969 19.562 1 98.5 202 TYR A N 1
ATOM 1567 C CA . TYR A 1 202 ? 7.676 47.594 18.156 1 98.5 202 TYR A CA 1
ATOM 1568 C C . TYR A 1 202 ? 6.457 48.312 17.594 1 98.5 202 TYR A C 1
ATOM 1570 O O . TYR A 1 202 ? 5.531 48.656 18.328 1 98.5 202 TYR A O 1
ATOM 1578 N N . ARG A 1 203 ? 6.453 48.594 16.312 1 98.25 203 ARG A N 1
ATOM 1579 C CA . ARG A 1 203 ? 5.316 49.094 15.547 1 98.25 203 ARG A CA 1
ATOM 1580 C C . ARG A 1 203 ? 5.09 48.25 14.289 1 98.25 203 ARG A C 1
ATOM 1582 O O . ARG A 1 203 ? 5.879 47.344 13.992 1 98.25 203 ARG A O 1
ATOM 1589 N N . LEU A 1 204 ? 3.988 48.469 13.617 1 98 204 LEU A N 1
ATOM 1590 C CA . LEU A 1 204 ? 3.707 47.781 12.367 1 98 204 LEU A CA 1
ATOM 1591 C C . LEU A 1 204 ? 4.488 48.375 11.211 1 98 204 LEU A C 1
ATOM 1593 O O . LEU A 1 204 ? 4.637 49.594 11.141 1 98 204 LEU A O 1
ATOM 1597 N N . THR A 1 205 ? 4.98 47.531 10.391 1 97.75 205 THR A N 1
ATOM 1598 C CA . THR A 1 205 ? 5.406 48 9.07 1 97.75 205 THR A CA 1
ATOM 1599 C C . THR A 1 205 ? 4.199 48.312 8.203 1 97.75 205 THR A C 1
ATOM 1601 O O . THR A 1 205 ? 3.064 48 8.555 1 97.75 205 THR A O 1
ATOM 1604 N N . PRO A 1 206 ? 4.449 49 7.113 1 96.31 206 PRO A N 1
ATOM 1605 C CA . PRO A 1 206 ? 3.33 49.25 6.199 1 96.31 206 PRO A CA 1
ATOM 1606 C C . PRO A 1 206 ? 2.645 47.969 5.758 1 96.31 206 PRO A C 1
ATOM 1608 O O . PRO A 1 206 ? 1.416 47.906 5.652 1 96.31 206 PRO A O 1
ATOM 1611 N N . LYS A 1 207 ? 3.406 46.938 5.516 1 96.31 207 LYS A N 1
ATOM 1612 C CA . LYS A 1 207 ? 2.871 45.625 5.141 1 96.31 207 LYS A CA 1
ATOM 1613 C C . LYS A 1 207 ? 1.971 45.062 6.238 1 96.31 207 LYS A C 1
ATOM 1615 O O . LYS A 1 207 ? 0.886 44.562 5.953 1 96.31 207 LYS A O 1
ATOM 1620 N N . GLY A 1 208 ? 2.461 45.156 7.457 1 96.12 208 GLY A N 1
ATOM 1621 C CA . GLY A 1 208 ? 1.689 44.688 8.594 1 96.12 208 GLY A CA 1
ATOM 1622 C C . GLY A 1 208 ? 0.403 45.469 8.805 1 96.12 208 GLY A C 1
ATOM 1623 O O . GLY A 1 208 ? -0.616 44.906 9.203 1 96.12 208 GLY A O 1
ATOM 1624 N N . ALA A 1 209 ? 0.443 46.75 8.555 1 94.69 209 ALA A N 1
ATOM 1625 C CA . ALA A 1 209 ? -0.735 47.594 8.711 1 94.69 209 ALA A CA 1
ATOM 1626 C C . ALA A 1 209 ? -1.838 47.188 7.738 1 94.69 209 ALA A C 1
ATOM 1628 O O . ALA A 1 209 ? -3.02 47.219 8.086 1 94.69 209 ALA A O 1
ATOM 1629 N N . VAL A 1 210 ? -1.487 46.844 6.566 1 93.38 210 VAL A N 1
ATOM 1630 C CA . VAL A 1 210 ? -2.441 46.406 5.547 1 93.38 210 VAL A CA 1
ATOM 1631 C C . VAL A 1 210 ? -3.121 45.125 5.988 1 93.38 210 VAL A C 1
ATOM 1633 O O . VAL A 1 210 ? -4.344 44.969 5.883 1 93.38 210 VAL A O 1
ATOM 1636 N N . GLU A 1 211 ? -2.289 44.219 6.527 1 91.12 211 GLU A N 1
ATOM 1637 C CA . GLU A 1 211 ? -2.814 42.906 6.953 1 91.12 211 GLU A CA 1
ATOM 1638 C C . GLU A 1 211 ? -3.75 43.062 8.148 1 91.12 211 GLU A C 1
ATOM 1640 O O . GLU A 1 211 ? -4.742 42.344 8.258 1 91.12 211 GLU A O 1
ATOM 1645 N N . ALA A 1 212 ? -3.398 43.906 9.055 1 89.44 212 ALA A N 1
ATOM 1646 C CA . ALA A 1 212 ? -4.211 44.125 10.242 1 89.44 212 ALA A CA 1
ATOM 1647 C C . ALA A 1 212 ? -5.594 44.656 9.867 1 89.44 212 ALA A C 1
ATOM 1649 O O . ALA A 1 212 ? -6.594 44.312 10.492 1 89.44 212 ALA A O 1
ATOM 1650 N N . VAL A 1 213 ? -5.672 45.469 8.859 1 84.88 213 VAL A N 1
ATOM 1651 C CA . VAL A 1 213 ? -6.93 46.062 8.414 1 84.88 213 VAL A CA 1
ATOM 1652 C C . VAL A 1 213 ? -7.773 45 7.707 1 84.88 213 VAL A C 1
ATOM 1654 O O . VAL A 1 213 ? -8.984 44.906 7.918 1 84.88 213 VAL A O 1
ATOM 1657 N N . GLU A 1 214 ? -7.195 44.188 6.887 1 79.38 214 GLU A N 1
ATOM 1658 C CA . GLU A 1 214 ? -7.895 43.156 6.125 1 79.38 214 GLU A CA 1
ATOM 1659 C C . GLU A 1 214 ? -8.523 42.125 7.047 1 79.38 214 GLU A C 1
ATOM 1661 O O . GLU A 1 214 ? -9.633 41.656 6.785 1 79.38 214 GLU A O 1
ATOM 1666 N N . GLU A 1 215 ? -7.773 41.75 8.016 1 73.62 215 GLU A N 1
ATOM 1667 C CA . GLU A 1 215 ? -8.289 40.781 8.961 1 73.62 215 GLU A CA 1
ATOM 1668 C C . GLU A 1 215 ? -9.5 41.312 9.711 1 73.62 215 GLU A C 1
ATOM 1670 O O . GLU A 1 215 ? -10.453 40.562 9.977 1 73.62 215 GLU A O 1
ATOM 1675 N N . SER A 1 216 ? -9.43 42.531 10.094 1 66.94 216 SER A N 1
ATOM 1676 C CA . SER A 1 216 ? -10.539 43.156 10.789 1 66.94 216 SER A CA 1
ATOM 1677 C C . SER A 1 216 ? -11.789 43.188 9.914 1 66.94 216 SER A C 1
ATOM 1679 O O . SER A 1 216 ? -12.906 43.062 10.422 1 66.94 216 SER A O 1
ATOM 1681 N N . ARG A 1 217 ? -11.57 43.281 8.641 1 60.41 217 ARG A N 1
ATOM 1682 C CA . ARG A 1 217 ? -12.688 43.312 7.711 1 60.41 217 ARG A CA 1
ATOM 1683 C C . ARG A 1 217 ? -13.25 41.906 7.484 1 60.41 217 ARG A C 1
ATOM 1685 O O . ARG A 1 217 ? -14.438 41.75 7.219 1 60.41 217 ARG A O 1
ATOM 1692 N N . GLY A 1 218 ? -12.344 40.938 7.406 1 55.19 218 GLY A N 1
ATOM 1693 C CA . GLY A 1 218 ? -12.773 39.562 7.172 1 55.19 218 GLY A CA 1
ATOM 1694 C C . GLY A 1 218 ? -13.469 38.938 8.367 1 55.19 218 GLY A C 1
ATOM 1695 O O . GLY A 1 218 ? -14.258 38.031 8.211 1 55.19 218 GLY A O 1
ATOM 1696 N N . ARG A 1 219 ? -13.258 39.312 9.633 1 52.78 219 ARG A N 1
ATOM 1697 C CA . ARG A 1 219 ? -13.953 38.938 10.867 1 52.78 219 ARG A CA 1
ATOM 1698 C C . ARG A 1 219 ? -15.25 39.719 11.016 1 52.78 21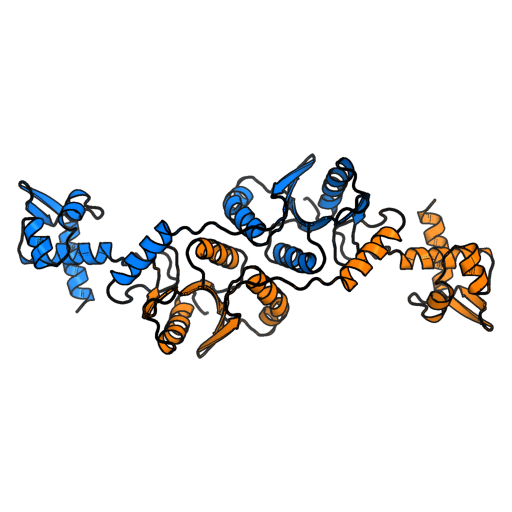9 ARG A C 1
ATOM 1700 O O . ARG A 1 219 ? -16.094 39.375 11.859 1 52.78 219 ARG A O 1
ATOM 1707 N N . ALA A 1 220 ? -15.469 40.781 10.336 1 39.97 220 ALA A N 1
ATOM 1708 C CA . ALA A 1 220 ? -16.75 41.5 10.312 1 39.97 220 ALA A CA 1
ATOM 1709 C C . ALA A 1 220 ? -17.719 40.844 9.352 1 39.97 220 ALA A C 1
ATOM 1711 O O . ALA A 1 220 ? -17.328 40.375 8.273 1 39.97 220 ALA A O 1
ATOM 1712 N N . MET B 1 1 ? -18.094 18.516 -11.312 1 67.94 1 MET B N 1
ATOM 1713 C CA . MET B 1 1 ? -17.172 17.469 -10.906 1 67.94 1 MET B CA 1
ATOM 1714 C C . MET B 1 1 ? -16.672 17.703 -9.484 1 67.94 1 MET B C 1
ATOM 1716 O O . MET B 1 1 ? -16.516 18.844 -9.055 1 67.94 1 MET B O 1
ATOM 1720 N N . MET B 1 2 ? -16.781 16.688 -8.617 1 81.06 2 MET B N 1
ATOM 1721 C CA . MET B 1 2 ? -16.391 16.812 -7.211 1 81.06 2 MET B CA 1
ATOM 1722 C C . MET B 1 2 ? -14.938 17.234 -7.09 1 81.06 2 MET B C 1
ATOM 1724 O O . MET B 1 2 ? -14.078 16.719 -7.805 1 81.06 2 MET B O 1
ATOM 1728 N N . ARG B 1 3 ? -14.742 18.359 -6.332 1 86.81 3 ARG B N 1
ATOM 1729 C CA . ARG B 1 3 ? -13.391 18.812 -6.02 1 86.81 3 ARG B CA 1
ATOM 1730 C C . ARG B 1 3 ? -12.914 18.219 -4.699 1 86.81 3 ARG B C 1
ATOM 1732 O O . ARG B 1 3 ? -13.719 17.812 -3.865 1 86.81 3 ARG B O 1
ATOM 1739 N N . GLU B 1 4 ? -11.539 18.094 -4.523 1 87.88 4 GLU B N 1
ATOM 1740 C CA . GLU B 1 4 ? -10.992 17.547 -3.283 1 87.88 4 GLU B CA 1
ATOM 1741 C C . GLU B 1 4 ? -11.516 18.297 -2.066 1 87.88 4 GLU B C 1
ATOM 1743 O O . GLU B 1 4 ? -11.758 17.703 -1.016 1 87.88 4 GLU B O 1
ATOM 1748 N N . ALA B 1 5 ? -11.734 19.594 -2.236 1 89.12 5 ALA B N 1
ATOM 1749 C CA . ALA B 1 5 ? -12.25 20.422 -1.149 1 89.12 5 ALA B CA 1
ATOM 1750 C C . ALA B 1 5 ? -13.656 20 -0.748 1 89.12 5 ALA B C 1
ATOM 1752 O O . ALA B 1 5 ? -14.07 20.203 0.396 1 89.12 5 ALA B O 1
ATOM 1753 N N . ASP B 1 6 ? -14.398 19.391 -1.666 1 91.88 6 ASP B N 1
ATOM 1754 C CA . ASP B 1 6 ? -15.773 18.984 -1.412 1 91.88 6 ASP B CA 1
ATOM 1755 C C . ASP B 1 6 ? -15.82 17.75 -0.498 1 91.88 6 ASP B C 1
ATOM 1757 O O . ASP B 1 6 ? -16.875 17.422 0.043 1 91.88 6 ASP B O 1
ATOM 1761 N N . LEU B 1 7 ? -14.68 17.125 -0.332 1 94 7 LEU B N 1
ATOM 1762 C CA . LEU B 1 7 ? -14.633 15.914 0.483 1 94 7 LEU B CA 1
ATOM 1763 C C . LEU B 1 7 ? -14.602 16.266 1.968 1 94 7 LEU B C 1
ATOM 1765 O O . LEU B 1 7 ? -15.039 15.469 2.807 1 94 7 LEU B O 1
ATOM 1769 N N . TYR B 1 8 ? -14.164 17.406 2.256 1 95.06 8 TYR B N 1
ATOM 1770 C CA . TYR B 1 8 ? -13.891 17.766 3.641 1 95.06 8 TYR B CA 1
ATOM 1771 C C . TYR B 1 8 ? -15.18 17.891 4.445 1 95.06 8 TYR B C 1
ATOM 1773 O O . TYR B 1 8 ? -15.297 17.312 5.527 1 95.06 8 TYR B O 1
ATOM 1781 N N . ALA B 1 9 ? -16.109 18.609 3.945 1 94.62 9 ALA B N 1
ATOM 1782 C CA . ALA B 1 9 ? -17.312 18.953 4.695 1 94.62 9 ALA B CA 1
ATOM 1783 C C . ALA B 1 9 ? -18.031 17.703 5.176 1 94.62 9 ALA B C 1
ATOM 1785 O O . ALA B 1 9 ? -18.344 17.578 6.363 1 94.62 9 ALA B O 1
ATOM 1786 N N . PRO B 1 10 ? -18.312 16.703 4.285 1 96.06 10 PRO B N 1
ATOM 1787 C CA . PRO B 1 10 ? -18.969 15.484 4.777 1 96.06 10 PRO B CA 1
ATOM 1788 C C . PRO B 1 10 ? -18.141 14.742 5.816 1 96.06 10 PRO B C 1
ATOM 1790 O O . PRO B 1 10 ? -18.688 14.188 6.773 1 96.06 10 PRO B O 1
ATOM 1793 N N . VAL B 1 11 ? -16.859 14.672 5.688 1 97.44 11 VAL B N 1
ATOM 1794 C CA . VAL B 1 11 ? -15.977 13.977 6.633 1 97.44 11 VAL B CA 1
ATOM 1795 C C . VAL B 1 11 ? -16.016 14.688 7.98 1 97.44 11 VAL B C 1
ATOM 1797 O O . VAL B 1 11 ? -16.125 14.047 9.031 1 97.44 11 VAL B O 1
ATOM 1800 N N . LYS B 1 12 ? -15.922 16.016 7.922 1 97.12 12 LYS B N 1
ATOM 1801 C CA . LYS B 1 12 ? -16.016 16.797 9.148 1 97.12 12 LYS B CA 1
ATOM 1802 C C . LYS B 1 12 ? -17.328 16.531 9.875 1 97.12 12 LYS B C 1
ATOM 1804 O O . LYS B 1 12 ? -17.328 16.25 11.078 1 97.12 12 LYS B O 1
ATOM 1809 N N . ALA B 1 13 ? -18.422 16.625 9.164 1 97.06 13 ALA B N 1
ATOM 1810 C CA . ALA B 1 13 ? -19.734 16.406 9.758 1 97.06 13 ALA B CA 1
ATOM 1811 C C . ALA B 1 13 ? -19.828 15.016 10.391 1 97.06 13 ALA B C 1
ATOM 1813 O O . ALA B 1 13 ? -20.391 14.859 11.477 1 97.06 13 ALA B O 1
ATOM 1814 N N . HIS B 1 14 ? -19.297 14.055 9.719 1 97.75 14 HIS B N 1
ATOM 1815 C CA . HIS B 1 14 ? -19.297 12.672 10.188 1 97.75 14 HIS B CA 1
ATOM 1816 C C . HIS B 1 14 ? -18.562 12.539 11.516 1 97.75 14 HIS B C 1
ATOM 1818 O O . HIS B 1 14 ? -19.062 11.906 12.445 1 97.75 14 HIS B O 1
ATOM 1824 N N . LEU B 1 15 ? -17.391 13.102 11.641 1 98 15 LEU B N 1
ATOM 1825 C CA . LEU B 1 15 ? -16.578 13.023 12.852 1 98 15 LEU B CA 1
ATOM 1826 C C . LEU B 1 15 ? -17.188 13.867 13.969 1 98 15 LEU B C 1
ATOM 1828 O O . LEU B 1 15 ? -17.203 13.453 15.125 1 98 15 LEU B O 1
ATOM 1832 N N . GLU B 1 16 ? -17.734 15.016 13.602 1 98.06 16 GLU B N 1
ATOM 1833 C CA . GLU B 1 16 ? -18.375 15.867 14.602 1 98.06 16 GLU B CA 1
ATOM 1834 C C . GLU B 1 16 ? -19.609 15.188 15.195 1 98.06 16 GLU B C 1
ATOM 1836 O O . GLU B 1 16 ? -19.891 15.328 16.391 1 98.06 16 GLU B O 1
ATOM 1841 N N . ALA B 1 17 ? -20.328 14.469 14.383 1 97.69 17 ALA B N 1
ATOM 1842 C CA . ALA B 1 17 ? -21.5 13.727 14.859 1 97.69 17 ALA B CA 1
ATOM 1843 C C . ALA B 1 17 ? -21.094 12.688 15.898 1 97.69 17 ALA B C 1
ATOM 1845 O O . ALA B 1 17 ? -21.922 12.234 16.688 1 97.69 17 ALA B O 1
ATOM 1846 N N . GLN B 1 18 ? -19.859 12.359 15.93 1 97.31 18 GLN B N 1
ATOM 1847 C CA . GLN B 1 18 ? -19.344 11.375 16.875 1 97.31 18 GLN B CA 1
ATOM 1848 C C . GLN B 1 18 ? -18.703 12.062 18.078 1 97.31 18 GLN B C 1
ATOM 1850 O O . GLN B 1 18 ? -18.094 11.406 18.922 1 97.31 18 GLN B O 1
ATOM 1855 N N . GLY B 1 19 ? -18.688 13.375 18.094 1 98.25 19 GLY B N 1
ATOM 1856 C CA . GLY B 1 19 ? -18.234 14.125 19.25 1 98.25 19 GLY B CA 1
ATOM 1857 C C . GLY B 1 19 ? -16.828 14.695 19.094 1 98.25 19 GLY B C 1
ATOM 1858 O O . GLY B 1 19 ? -16.266 15.242 20.031 1 98.25 19 GLY B O 1
ATOM 1859 N N . TYR B 1 20 ? -16.25 14.625 17.922 1 98.56 20 TYR B N 1
ATOM 1860 C CA . TYR B 1 20 ? -14.922 15.156 17.703 1 98.56 20 TYR B CA 1
ATOM 1861 C C . TYR B 1 20 ? -14.969 16.641 17.391 1 98.56 20 TYR B C 1
ATOM 1863 O O . TYR B 1 20 ? -15.898 17.125 16.734 1 98.56 20 TYR B O 1
ATOM 1871 N N . GLU B 1 21 ? -14 17.344 17.875 1 98.62 21 GLU B N 1
ATOM 1872 C CA . GLU B 1 21 ? -13.633 18.609 17.234 1 98.62 21 GLU B CA 1
ATOM 1873 C C . GLU B 1 21 ? -12.766 18.359 16 1 98.62 21 GLU B C 1
ATOM 1875 O O . GLU B 1 21 ? -11.82 17.562 16.047 1 98.62 21 GLU B O 1
ATOM 1880 N N . VAL B 1 22 ? -13.07 19.016 14.883 1 98.44 22 VAL B N 1
ATOM 1881 C CA . VAL B 1 22 ? -12.414 18.688 13.617 1 98.44 22 VAL B CA 1
ATOM 1882 C C . VAL B 1 22 ? -11.828 19.953 13 1 98.44 22 VAL B C 1
ATOM 1884 O O . VAL B 1 22 ? -12.484 21 12.969 1 98.44 22 VAL B O 1
ATOM 1887 N N . LYS B 1 23 ? -10.609 19.922 12.555 1 97.81 23 LYS B N 1
ATOM 1888 C CA . LYS B 1 23 ? -9.992 21.031 11.836 1 97.81 23 LYS B CA 1
ATOM 1889 C C . LYS B 1 23 ? -9.281 20.531 10.578 1 97.81 23 LYS B C 1
ATOM 1891 O O . LYS B 1 23 ? -8.758 19.422 10.555 1 97.81 23 LYS B O 1
ATOM 1896 N N . ALA B 1 24 ? -9.258 21.344 9.586 1 96.94 24 ALA B N 1
ATOM 1897 C CA . ALA B 1 24 ? -8.594 21.031 8.32 1 96.94 24 ALA B CA 1
ATOM 1898 C C . ALA B 1 24 ? -7.152 21.531 8.32 1 96.94 24 ALA B C 1
ATOM 1900 O O . ALA B 1 24 ? -6.824 22.5 9.016 1 96.94 24 ALA B O 1
ATOM 1901 N N . GLU B 1 25 ? -6.367 20.875 7.57 1 95.62 25 GLU B N 1
ATOM 1902 C CA . GLU B 1 25 ? -5.027 21.328 7.219 1 95.62 25 GLU B CA 1
ATOM 1903 C C . GLU B 1 25 ? -4.199 21.625 8.469 1 95.62 25 GLU B C 1
ATOM 1905 O O . GLU B 1 25 ? -3.658 22.719 8.617 1 95.62 25 GLU B O 1
ATOM 1910 N N . ILE B 1 26 ? -4.055 20.656 9.336 1 96.69 26 ILE B N 1
ATOM 1911 C CA . ILE B 1 26 ? -3.139 20.719 10.469 1 96.69 26 ILE B CA 1
ATOM 1912 C C . ILE B 1 26 ? -1.787 20.125 10.07 1 96.69 26 ILE B C 1
ATOM 1914 O O . ILE B 1 26 ? -1.647 18.906 9.953 1 96.69 26 ILE B O 1
ATOM 1918 N N . GLY B 1 27 ? -0.82 21.047 9.859 1 94.25 27 GLY B N 1
ATOM 1919 C CA . GLY B 1 27 ? 0.426 20.562 9.289 1 94.25 27 GLY B CA 1
ATOM 1920 C C . GLY B 1 27 ? 0.235 19.812 7.984 1 94.25 27 GLY B C 1
ATOM 1921 O O . GLY B 1 27 ? -0.377 20.344 7.051 1 94.25 27 GLY B O 1
ATOM 1922 N N . GLU B 1 28 ? 0.71 18.609 7.984 1 94.38 28 GLU B N 1
ATOM 1923 C CA . GLU B 1 28 ? 0.634 17.812 6.762 1 94.38 28 GLU B CA 1
ATOM 1924 C C . GLU B 1 28 ? -0.638 16.969 6.727 1 94.38 28 GLU B C 1
ATOM 1926 O O . GLU B 1 28 ? -0.853 16.203 5.789 1 94.38 28 GLU B O 1
ATOM 1931 N N . CYS B 1 29 ? -1.503 17.062 7.719 1 96.88 29 CYS B N 1
ATOM 1932 C CA . CYS B 1 29 ? -2.736 16.297 7.777 1 96.88 29 CYS B CA 1
ATOM 1933 C C . CYS B 1 29 ? -3.887 17.047 7.121 1 96.88 29 CYS B C 1
ATOM 1935 O O . CYS B 1 29 ? -4.164 18.188 7.473 1 96.88 29 CYS B O 1
ATOM 1937 N N . ASP B 1 30 ? -4.602 16.422 6.27 1 97.12 30 ASP B N 1
ATOM 1938 C CA . ASP B 1 30 ? -5.773 17.047 5.664 1 97.12 30 ASP B CA 1
ATOM 1939 C C . ASP B 1 30 ? -6.852 17.312 6.707 1 97.12 30 ASP B C 1
ATOM 1941 O O . ASP B 1 30 ? -7.48 18.375 6.691 1 97.12 30 ASP B O 1
ATOM 1945 N N . VAL B 1 31 ? -7.156 16.344 7.539 1 98.12 31 VAL B N 1
ATOM 1946 C CA . VAL B 1 31 ? -8.133 16.453 8.617 1 98.12 31 VAL B CA 1
ATOM 1947 C C . VAL B 1 31 ? -7.543 15.906 9.914 1 98.12 31 VAL B C 1
ATOM 1949 O O . VAL B 1 31 ? -6.945 14.828 9.922 1 98.12 31 VAL B O 1
ATOM 1952 N N . LEU B 1 32 ? -7.617 16.594 10.977 1 98.56 32 LEU B N 1
ATOM 1953 C CA . LEU B 1 32 ? -7.297 16.125 12.312 1 98.56 32 LEU B CA 1
ATOM 1954 C C . LEU B 1 32 ? -8.477 16.328 13.258 1 98.56 32 LEU B C 1
ATOM 1956 O O . LEU B 1 32 ? -9.102 17.375 13.258 1 98.56 32 LEU B O 1
ATOM 1960 N N . ALA B 1 33 ? -8.812 15.312 14 1 98.75 33 ALA B N 1
ATOM 1961 C CA . ALA B 1 33 ? -9.953 15.336 14.914 1 98.75 33 ALA B CA 1
ATOM 1962 C C . ALA B 1 33 ? -9.547 14.883 16.312 1 98.75 33 ALA B C 1
ATOM 1964 O O . ALA B 1 33 ? -8.766 13.945 16.469 1 98.75 33 ALA B O 1
ATOM 1965 N N . ARG B 1 34 ? -10.109 15.555 17.281 1 98.56 34 ARG B N 1
ATOM 1966 C CA . ARG B 1 34 ? -9.812 15.211 18.672 1 98.56 34 ARG B CA 1
ATOM 1967 C C . ARG B 1 34 ? -11.086 15.164 19.5 1 98.56 34 ARG B C 1
ATOM 1969 O O . ARG B 1 34 ? -12.023 15.93 19.266 1 98.56 34 ARG B O 1
ATOM 1976 N N . ARG B 1 35 ? -11.102 14.297 20.391 1 98 35 ARG B N 1
ATOM 1977 C CA . ARG B 1 35 ? -12.18 14.141 21.375 1 98 35 ARG B CA 1
ATOM 1978 C C . ARG B 1 35 ? -11.625 13.82 22.75 1 98 35 ARG B C 1
ATOM 1980 O O . ARG B 1 35 ? -11.289 12.664 23.031 1 98 35 ARG B O 1
ATOM 1987 N N . GLY B 1 36 ? -11.539 14.836 23.562 1 94.69 36 GLY B N 1
ATOM 1988 C CA . GLY B 1 36 ? -10.961 14.656 24.891 1 94.69 36 GLY B CA 1
ATOM 1989 C C . GLY B 1 36 ? -9.539 14.141 24.859 1 94.69 36 GLY B C 1
ATOM 1990 O O . GLY B 1 36 ? -8.68 14.703 24.172 1 94.69 36 GLY B O 1
ATOM 1991 N N . GLU B 1 37 ? -9.281 13.102 25.578 1 94.62 37 GLU B N 1
ATOM 1992 C CA . GLU B 1 37 ? -7.934 12.555 25.719 1 94.62 37 GLU B CA 1
ATOM 1993 C C . GLU B 1 37 ? -7.746 11.328 24.828 1 94.62 37 GLU B C 1
ATOM 1995 O O . GLU B 1 37 ? -6.715 10.656 24.906 1 94.62 37 GLU B O 1
ATOM 2000 N N . GLU B 1 38 ? -8.727 11.047 24.031 1 96.25 38 GLU B N 1
ATOM 2001 C CA . GLU B 1 38 ? -8.625 9.914 23.109 1 96.25 38 GLU B CA 1
ATOM 2002 C C . GLU B 1 38 ? -7.582 10.172 22.031 1 96.25 38 GLU B C 1
ATOM 2004 O O . GLU B 1 38 ? -7.242 11.32 21.75 1 96.25 38 GLU B O 1
ATOM 2009 N N . PRO B 1 39 ? -7.105 9.125 21.531 1 95.81 39 PRO B N 1
ATOM 2010 C CA . PRO B 1 39 ? -6.172 9.312 20.422 1 95.81 39 PRO B CA 1
ATOM 2011 C C . PRO B 1 39 ? -6.785 10.109 19.266 1 95.81 39 PRO B C 1
ATOM 2013 O O . PRO B 1 39 ? -7.965 9.93 18.938 1 95.81 39 PRO B O 1
ATOM 2016 N N . PRO B 1 40 ? -5.984 11.008 18.703 1 98.19 40 PRO B N 1
ATOM 2017 C CA . PRO B 1 40 ? -6.492 11.773 17.562 1 98.19 40 PRO B CA 1
ATOM 2018 C C . PRO B 1 40 ? -6.816 10.891 16.359 1 98.19 40 PRO B C 1
ATOM 2020 O O . PRO B 1 40 ? -6.254 9.797 16.219 1 98.19 40 PRO B O 1
ATOM 2023 N N . VAL B 1 41 ? -7.73 11.367 15.562 1 98.69 41 VAL B N 1
ATOM 2024 C CA . VAL B 1 41 ? -8.07 10.727 14.297 1 98.69 41 VAL B CA 1
ATOM 2025 C C . VAL B 1 41 ? -7.598 11.594 13.133 1 98.69 41 VAL B C 1
ATOM 2027 O O . VAL B 1 41 ? -7.855 12.805 13.102 1 98.69 41 VAL B O 1
ATOM 2030 N N . VAL B 1 42 ? -6.887 10.984 12.219 1 98.81 42 VAL B N 1
ATOM 2031 C CA . VAL B 1 42 ? -6.418 11.68 11.023 1 98.81 42 VAL B CA 1
ATOM 2032 C C . VAL B 1 42 ? -7.102 11.094 9.789 1 98.81 42 VAL B C 1
ATOM 2034 O O . VAL B 1 42 ? -7.262 9.875 9.68 1 98.81 42 VAL B O 1
ATOM 2037 N N . VAL B 1 43 ? -7.512 11.961 8.859 1 98.69 43 VAL B N 1
ATOM 2038 C CA . VAL B 1 43 ? -8.094 11.508 7.598 1 98.69 43 VAL B CA 1
ATOM 2039 C C . VAL B 1 43 ? -7.383 12.18 6.426 1 98.69 43 VAL B C 1
ATOM 2041 O O . VAL B 1 43 ? -7.281 13.406 6.375 1 98.69 43 VAL B O 1
ATOM 2044 N N . GLU B 1 44 ? -6.84 11.422 5.57 1 98.38 44 GLU B N 1
ATOM 2045 C CA . GLU B 1 44 ? -6.293 11.922 4.316 1 98.38 44 GLU B CA 1
ATOM 2046 C C . GLU B 1 44 ? -7.32 11.836 3.189 1 98.38 44 GLU B C 1
ATOM 2048 O O . GLU B 1 44 ? -7.91 10.773 2.967 1 98.38 44 GLU B O 1
ATOM 2053 N N . LEU B 1 45 ? -7.535 12.922 2.461 1 97.06 45 LEU B N 1
ATOM 2054 C CA . LEU B 1 45 ? -8.578 13.039 1.45 1 97.06 45 LEU B CA 1
ATOM 2055 C C . LEU B 1 45 ? -7.984 13 0.047 1 97.06 45 LEU B C 1
ATOM 2057 O O . LEU B 1 45 ? -6.945 13.625 -0.206 1 97.06 45 LEU B O 1
ATOM 2061 N N . LYS B 1 46 ? -8.57 12.273 -0.807 1 95.25 46 LYS B N 1
ATOM 2062 C CA . LYS B 1 46 ? -8.219 12.297 -2.223 1 95.25 46 LYS B CA 1
ATOM 2063 C C . LYS B 1 46 ? -9.398 11.898 -3.094 1 95.25 46 LYS B C 1
ATOM 2065 O O . LYS B 1 46 ? -10.273 11.148 -2.654 1 95.25 46 LYS B O 1
ATOM 2070 N N . LEU B 1 47 ? -9.422 12.352 -4.309 1 93.94 47 LEU B N 1
ATOM 2071 C CA . LEU B 1 47 ? -10.539 12.062 -5.203 1 93.94 47 LEU B CA 1
ATOM 2072 C C . LEU B 1 47 ? -10.5 10.609 -5.668 1 93.94 47 LEU B C 1
ATOM 2074 O O . LEU B 1 47 ? -11.523 10.062 -6.098 1 93.94 47 LEU B O 1
ATOM 2078 N N . THR B 1 48 ? -9.305 9.992 -5.703 1 92.69 48 THR B N 1
ATOM 2079 C CA . THR B 1 48 ? -9.156 8.609 -6.133 1 92.69 48 THR B CA 1
ATOM 2080 C C . THR B 1 48 ? -8.281 7.832 -5.152 1 92.69 48 THR B C 1
ATOM 2082 O O . THR B 1 48 ? -7.383 8.406 -4.527 1 92.69 48 THR B O 1
ATOM 2085 N N . PHE B 1 49 ? -8.719 6.582 -5.031 1 94.75 49 PHE B N 1
ATOM 2086 C CA . PHE B 1 49 ? -7.824 5.707 -4.285 1 94.75 49 PHE B CA 1
ATOM 2087 C C . PHE B 1 49 ? -6.555 5.434 -5.078 1 94.75 49 PHE B C 1
ATOM 2089 O O . PHE B 1 49 ? -6.586 4.73 -6.094 1 94.75 49 PHE B O 1
ATOM 2096 N N . SER B 1 50 ? -5.457 5.926 -4.641 1 95.69 50 SER B N 1
ATOM 2097 C CA . SER B 1 50 ? -4.207 5.895 -5.398 1 95.69 50 SER B CA 1
ATOM 2098 C C . SER B 1 50 ? -3.029 5.516 -4.508 1 95.69 50 SER B C 1
ATOM 2100 O O . SER B 1 50 ? -3.148 5.512 -3.279 1 95.69 50 SER B O 1
ATOM 2102 N N . LEU B 1 51 ? -1.969 5.184 -5.188 1 96.5 51 LEU B N 1
ATOM 2103 C CA . LEU B 1 51 ? -0.731 4.895 -4.469 1 96.5 51 LEU B CA 1
ATOM 2104 C C . LEU B 1 51 ? -0.302 6.086 -3.621 1 96.5 51 LEU B C 1
ATOM 2106 O O . LEU B 1 51 ? 0.141 5.918 -2.482 1 96.5 51 LEU B O 1
ATOM 2110 N N . ALA B 1 52 ? -0.424 7.27 -4.113 1 95.81 52 ALA B N 1
ATOM 2111 C CA . ALA B 1 52 ? -0.06 8.484 -3.383 1 95.81 52 ALA B CA 1
ATOM 2112 C C . ALA B 1 52 ? -0.873 8.609 -2.098 1 95.81 52 ALA B C 1
ATOM 2114 O O . ALA B 1 52 ? -0.331 8.953 -1.044 1 95.81 52 ALA B O 1
ATOM 2115 N N . LEU B 1 53 ? -2.162 8.367 -2.182 1 97.31 53 LEU B N 1
ATOM 2116 C CA . LEU B 1 53 ? -3.021 8.43 -1.005 1 97.31 53 LEU B CA 1
ATOM 2117 C C . LEU B 1 53 ? -2.592 7.406 0.041 1 97.31 53 LEU B C 1
ATOM 2119 O O . LEU B 1 53 ? -2.502 7.727 1.229 1 97.31 53 LEU B O 1
ATOM 2123 N N . VAL B 1 54 ? -2.314 6.195 -0.419 1 98.38 54 VAL B N 1
ATOM 2124 C CA . VAL B 1 54 ? -1.877 5.133 0.481 1 98.38 54 VAL B CA 1
ATOM 2125 C C . VAL B 1 54 ? -0.581 5.547 1.175 1 98.38 54 VAL B C 1
ATOM 2127 O O . VAL B 1 54 ? -0.448 5.402 2.393 1 98.38 54 VAL B O 1
ATOM 2130 N N . MET B 1 55 ? 0.342 6.086 0.397 1 98.25 55 MET B N 1
ATOM 2131 C CA . MET B 1 55 ? 1.627 6.496 0.955 1 98.25 55 MET B CA 1
ATOM 2132 C C . MET B 1 55 ? 1.446 7.621 1.969 1 98.25 55 MET B C 1
ATOM 2134 O O . MET B 1 55 ? 2.143 7.664 2.984 1 98.25 55 MET B O 1
ATOM 2138 N N . GLN B 1 56 ? 0.533 8.523 1.719 1 97.81 56 GLN B N 1
ATOM 2139 C CA . GLN B 1 56 ? 0.223 9.594 2.668 1 97.81 56 GLN B CA 1
ATOM 2140 C C . GLN B 1 56 ? -0.314 9.023 3.977 1 97.81 56 GLN B C 1
ATOM 2142 O O . GLN B 1 56 ? 0.099 9.445 5.059 1 97.81 56 GLN B O 1
ATOM 2147 N N . GLY B 1 57 ? -1.205 8.023 3.852 1 98.38 57 GLY B N 1
ATOM 2148 C CA . GLY B 1 57 ? -1.705 7.355 5.043 1 98.38 57 GLY B CA 1
ATOM 2149 C C . GLY B 1 57 ? -0.612 6.695 5.863 1 98.38 57 GLY B C 1
ATOM 2150 O O . GLY B 1 57 ? -0.567 6.844 7.086 1 98.38 57 GLY B O 1
ATOM 2151 N N . VAL B 1 58 ? 0.253 6.02 5.188 1 97.94 58 VAL B N 1
ATOM 2152 C CA . VAL B 1 58 ? 1.358 5.336 5.852 1 97.94 58 VAL B CA 1
ATOM 2153 C C . VAL B 1 58 ? 2.252 6.359 6.551 1 97.94 58 VAL B C 1
ATOM 2155 O O . VAL B 1 58 ? 2.699 6.133 7.676 1 97.94 58 VAL B O 1
ATOM 2158 N N . ALA B 1 59 ? 2.508 7.438 5.914 1 97.06 59 ALA B N 1
ATOM 2159 C CA . ALA B 1 59 ? 3.326 8.484 6.512 1 97.06 59 ALA B CA 1
ATOM 2160 C C . ALA B 1 59 ? 2.68 9.031 7.785 1 97.06 59 ALA B C 1
ATOM 2162 O O . ALA B 1 59 ? 3.365 9.289 8.773 1 97.06 59 ALA B O 1
ATOM 2163 N N . ARG B 1 60 ? 1.381 9.203 7.785 1 97.88 60 ARG B N 1
ATOM 2164 C CA . ARG B 1 60 ? 0.67 9.742 8.945 1 97.88 60 ARG B CA 1
ATOM 2165 C C . ARG B 1 60 ? 0.706 8.758 10.109 1 97.88 60 ARG B C 1
ATOM 2167 O O . ARG B 1 60 ? 0.668 9.164 11.273 1 97.88 60 ARG B O 1
ATOM 2174 N N . GLN B 1 61 ? 0.827 7.484 9.758 1 97 61 GLN B N 1
ATOM 2175 C CA . GLN B 1 61 ? 0.838 6.453 10.789 1 97 61 GLN B CA 1
ATOM 2176 C C . GLN B 1 61 ? 2.102 6.535 11.641 1 97 61 GLN B C 1
ATOM 2178 O O . GLN B 1 61 ? 2.176 5.934 12.711 1 97 61 GLN B O 1
ATOM 2183 N N . ALA B 1 62 ? 3.068 7.254 11.156 1 95.38 62 ALA B N 1
ATOM 2184 C CA . ALA B 1 62 ? 4.258 7.488 11.969 1 95.38 62 ALA B CA 1
ATOM 2185 C C . ALA B 1 62 ? 3.947 8.398 13.148 1 95.38 62 ALA B C 1
ATOM 2187 O O . ALA B 1 62 ? 4.715 8.461 14.117 1 95.38 62 ALA B O 1
ATOM 2188 N N . MET B 1 63 ? 2.836 9.039 13.133 1 96.81 63 MET B N 1
ATOM 2189 C CA . MET B 1 63 ? 2.518 10.039 14.148 1 96.81 63 MET B CA 1
ATOM 2190 C C . MET B 1 63 ? 1.241 9.664 14.891 1 96.81 63 MET B C 1
ATOM 2192 O O . MET B 1 63 ? 1.065 10.039 16.062 1 96.81 63 MET B O 1
ATOM 2196 N N . PHE B 1 64 ? 0.389 8.984 14.227 1 97.25 64 PHE B N 1
ATOM 2197 C CA . PHE B 1 64 ? -0.922 8.727 14.812 1 97.25 64 PHE B CA 1
ATOM 2198 C C . PHE B 1 64 ? -1.368 7.297 14.539 1 97.25 64 PHE B C 1
ATOM 2200 O O . PHE B 1 64 ? -1.138 6.766 13.453 1 97.25 64 PHE B O 1
ATOM 2207 N N . ASP B 1 65 ? -2.176 6.715 15.453 1 95.62 65 ASP B N 1
ATOM 2208 C CA . ASP B 1 65 ? -2.623 5.328 15.344 1 95.62 65 ASP B CA 1
ATOM 2209 C C . ASP B 1 65 ? -3.871 5.227 14.469 1 95.62 65 ASP B C 1
ATOM 2211 O O . ASP B 1 65 ? -4.055 4.234 13.758 1 95.62 65 ASP B O 1
ATOM 2215 N N . HIS B 1 66 ? -4.719 6.215 14.594 1 97.94 66 HIS B N 1
ATOM 2216 C CA . HIS B 1 66 ? -5.996 6.145 13.898 1 97.94 66 HIS B CA 1
ATOM 2217 C C . HIS B 1 66 ? -5.988 7.02 12.648 1 97.94 66 HIS B C 1
ATOM 2219 O O . HIS B 1 66 ? -6.391 8.188 12.695 1 97.94 66 HIS B O 1
ATOM 2225 N N . VAL B 1 67 ? -5.59 6.426 11.523 1 98.69 67 VAL B N 1
ATOM 2226 C CA . VAL B 1 67 ? -5.5 7.129 10.25 1 98.69 67 VAL B CA 1
ATOM 2227 C C . VAL B 1 67 ? -6.473 6.512 9.25 1 98.69 67 VAL B C 1
ATOM 2229 O O . VAL B 1 67 ? -6.469 5.297 9.039 1 98.69 67 VAL B O 1
ATOM 2232 N N . TYR B 1 68 ? -7.316 7.32 8.656 1 98.88 68 TYR B N 1
ATOM 2233 C CA . TYR B 1 68 ? -8.25 6.914 7.617 1 98.88 68 TYR B CA 1
ATOM 2234 C C . TYR B 1 68 ? -7.859 7.508 6.27 1 98.88 68 TYR B C 1
ATOM 2236 O O . TYR B 1 68 ? -7.316 8.617 6.207 1 98.88 68 TYR B O 1
ATOM 2244 N N . LEU B 1 69 ? -8.109 6.75 5.25 1 98.56 69 LEU B N 1
ATOM 2245 C CA . LEU B 1 69 ? -8.188 7.285 3.893 1 98.56 69 LEU B CA 1
ATOM 2246 C C . LEU B 1 69 ? -9.641 7.52 3.486 1 98.56 69 LEU B C 1
ATOM 2248 O O . LEU B 1 69 ? -10.508 6.691 3.762 1 98.56 69 LEU B O 1
ATOM 2252 N N . ALA B 1 70 ? -9.922 8.617 2.861 1 97.38 70 ALA B N 1
ATOM 2253 C CA . ALA B 1 70 ? -11.281 8.914 2.422 1 97.38 70 ALA B CA 1
ATOM 2254 C C . ALA B 1 70 ? -11.32 9.203 0.923 1 97.38 70 ALA B C 1
ATOM 2256 O O . ALA B 1 70 ? -10.562 10.039 0.421 1 97.38 70 ALA B O 1
ATOM 2257 N N . VAL B 1 71 ? -12.141 8.523 0.244 1 95.56 71 VAL B N 1
ATOM 2258 C CA . VAL B 1 71 ? -12.328 8.711 -1.191 1 95.56 71 VAL B CA 1
ATOM 2259 C C . VAL B 1 71 ? -13.82 8.695 -1.525 1 95.56 71 VAL B C 1
ATOM 2261 O O . VAL B 1 71 ? -14.617 8.086 -0.812 1 95.56 71 VAL B O 1
ATOM 2264 N N . PRO B 1 72 ? -14.164 9.438 -2.611 1 93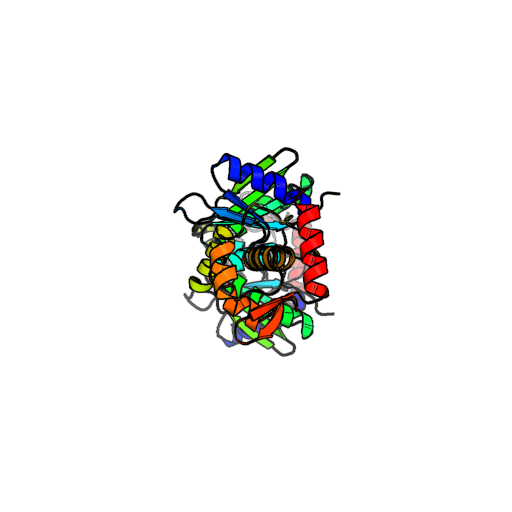.31 72 PRO B N 1
ATOM 2265 C CA . PRO B 1 72 ? -15.555 9.328 -3.045 1 93.31 72 PRO B CA 1
ATOM 2266 C C . PRO B 1 72 ? -15.883 7.957 -3.645 1 93.31 72 PRO B C 1
ATOM 2268 O O . PRO B 1 72 ? -15.008 7.32 -4.234 1 93.31 72 PRO B O 1
ATOM 2271 N N . VAL B 1 73 ? -17.062 7.531 -3.398 1 84 73 VAL B N 1
ATOM 2272 C CA . VAL B 1 73 ? -17.516 6.316 -4.074 1 84 73 VAL B CA 1
ATOM 2273 C C . VAL B 1 73 ? -17.734 6.605 -5.555 1 84 73 VAL B C 1
ATOM 2275 O O . VAL B 1 73 ? -18.391 7.594 -5.91 1 84 73 VAL B O 1
ATOM 2278 N N . SER B 1 74 ? -16.797 6.246 -6.344 1 70.94 74 SER B N 1
ATOM 2279 C CA . SER B 1 74 ? -17 6.43 -7.777 1 70.94 74 SER B CA 1
ATOM 2280 C C . SER B 1 74 ? -18.062 5.477 -8.312 1 70.94 74 SER B C 1
ATOM 2282 O O . SER B 1 74 ? -18.516 4.57 -7.602 1 70.94 74 SER B O 1
ATOM 2284 N N . SER B 1 75 ? -18.391 5.785 -9.516 1 58.5 75 SER B N 1
ATOM 2285 C CA . SER B 1 75 ? -19.375 4.93 -10.18 1 58.5 75 SER B CA 1
ATOM 2286 C C . SER B 1 75 ? -19.109 3.457 -9.883 1 58.5 75 SER B C 1
ATOM 2288 O O . SER B 1 75 ? -17.984 3.08 -9.531 1 58.5 75 SER B O 1
ATOM 2290 N N . GLU B 1 76 ? -20.141 2.746 -9.688 1 52.06 76 GLU B N 1
ATOM 2291 C CA . GLU B 1 76 ? -20.266 1.321 -9.391 1 52.06 76 GLU B CA 1
ATOM 2292 C C . GLU B 1 76 ? -19.062 0.54 -9.914 1 52.06 76 GLU B C 1
ATOM 2294 O O . GLU B 1 76 ? -18.531 -0.328 -9.219 1 52.06 76 GLU B O 1
ATOM 2299 N N . ARG B 1 77 ? -18.766 0.512 -11.047 1 53.69 77 ARG B N 1
ATOM 2300 C CA . ARG B 1 77 ? -18 -0.574 -11.641 1 53.69 77 ARG B CA 1
ATOM 2301 C C . ARG B 1 77 ? -16.547 -0.544 -11.164 1 53.69 77 ARG B C 1
ATOM 2303 O O . ARG B 1 77 ? -15.977 -1.588 -10.852 1 53.69 77 ARG B O 1
ATOM 2310 N N . GLY B 1 78 ? -15.961 0.742 -10.891 1 58.12 78 GLY B N 1
ATOM 2311 C CA . GLY B 1 78 ? -14.539 0.79 -10.578 1 58.12 78 GLY B CA 1
ATOM 2312 C C . GLY B 1 78 ? -14.242 0.46 -9.125 1 58.12 78 GLY B C 1
ATOM 2313 O O . GLY B 1 78 ? -13.383 -0.378 -8.836 1 58.12 78 GLY B O 1
ATOM 2314 N N . TRP B 1 79 ? -14.992 0.928 -8.25 1 65.38 79 TRP B N 1
ATOM 2315 C CA . TRP B 1 79 ? -14.836 0.695 -6.82 1 65.38 79 TRP B CA 1
ATOM 2316 C C . TRP B 1 79 ? -15.102 -0.766 -6.473 1 65.38 79 TRP B C 1
ATOM 2318 O O . TRP B 1 79 ? -14.352 -1.378 -5.711 1 65.38 79 TRP B O 1
ATOM 2328 N N . LYS B 1 80 ? -15.984 -1.199 -7.133 1 67.88 80 LYS B N 1
ATOM 2329 C CA . LYS B 1 80 ? -16.375 -2.574 -6.836 1 67.88 80 LYS B CA 1
ATOM 2330 C C . LYS B 1 80 ? -15.305 -3.562 -7.293 1 67.88 80 LYS B C 1
ATOM 2332 O O . LYS B 1 80 ? -15.031 -4.547 -6.602 1 67.88 80 LYS B O 1
ATOM 2337 N N . LEU B 1 81 ? -14.695 -3.184 -8.414 1 70.56 81 LEU B N 1
ATOM 2338 C CA . LEU B 1 81 ? -13.742 -4.117 -9.008 1 70.56 81 LEU B CA 1
ATOM 2339 C C . LEU B 1 81 ? -12.5 -4.246 -8.133 1 70.56 81 LEU B C 1
ATOM 2341 O O . LEU B 1 81 ? -11.945 -5.34 -7.988 1 70.56 81 LEU B O 1
ATOM 2345 N N . ARG B 1 82 ? -12.195 -3.215 -7.469 1 85.25 82 ARG B N 1
ATOM 2346 C CA . ARG B 1 82 ? -10.953 -3.252 -6.711 1 85.25 82 ARG B CA 1
ATOM 2347 C C . ARG B 1 82 ? -11.219 -3.207 -5.211 1 85.25 82 ARG B C 1
ATOM 2349 O O . ARG B 1 82 ? -10.281 -3.152 -4.406 1 85.25 82 ARG B O 1
ATOM 2356 N N . TYR B 1 83 ? -12.445 -3.375 -4.863 1 90.69 83 TYR B N 1
ATOM 2357 C CA . TYR B 1 83 ? -12.859 -3.156 -3.482 1 90.69 83 TYR B CA 1
ATOM 2358 C C . TYR B 1 83 ? -12.172 -4.141 -2.543 1 90.69 83 TYR B C 1
ATOM 2360 O O . TYR B 1 83 ? -11.617 -3.742 -1.514 1 90.69 83 TYR B O 1
ATOM 2368 N N . ARG B 1 84 ? -12.195 -5.391 -2.898 1 93.12 84 ARG B N 1
ATOM 2369 C CA . ARG B 1 84 ? -11.609 -6.41 -2.029 1 93.12 84 ARG B CA 1
ATOM 2370 C C . ARG B 1 84 ? -10.117 -6.18 -1.842 1 93.12 84 ARG B C 1
ATOM 2372 O O . ARG B 1 84 ? -9.602 -6.312 -0.731 1 93.12 84 ARG B O 1
ATOM 2379 N N . ASP B 1 85 ? -9.453 -5.836 -2.883 1 95.56 85 ASP B N 1
ATOM 2380 C CA . ASP B 1 85 ? -8.016 -5.586 -2.822 1 95.56 85 ASP B CA 1
ATOM 2381 C C . ASP B 1 85 ? -7.711 -4.332 -2.008 1 95.56 85 ASP B C 1
ATOM 2383 O O . ASP B 1 85 ? -6.73 -4.293 -1.262 1 95.56 85 ASP B O 1
ATOM 2387 N N . ILE B 1 86 ? -8.57 -3.352 -2.152 1 96.25 86 ILE B N 1
ATOM 2388 C CA . ILE B 1 86 ? -8.414 -2.104 -1.414 1 96.25 86 ILE B CA 1
ATOM 2389 C C . ILE B 1 86 ? -8.57 -2.363 0.082 1 96.25 86 ILE B C 1
ATOM 2391 O O . ILE B 1 86 ? -7.738 -1.936 0.885 1 96.25 86 ILE B O 1
ATOM 2395 N N . ILE B 1 87 ? -9.57 -3.082 0.431 1 96.81 87 ILE B N 1
ATOM 2396 C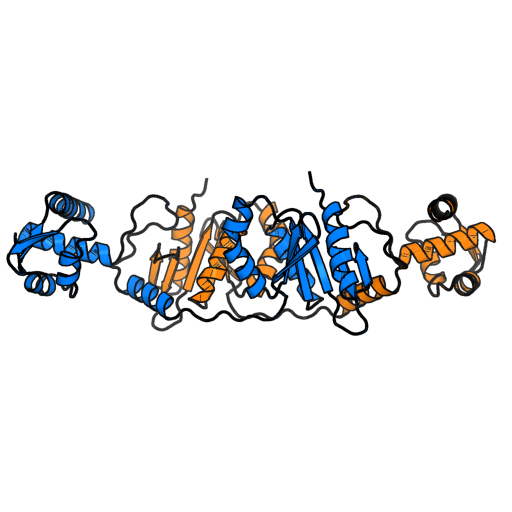 CA . ILE B 1 87 ? -9.836 -3.4 1.83 1 96.81 87 ILE B CA 1
ATOM 2397 C C . ILE B 1 87 ? -8.68 -4.223 2.4 1 96.81 87 ILE B C 1
ATOM 2399 O O . ILE B 1 87 ? -8.195 -3.943 3.5 1 96.81 87 ILE B O 1
ATOM 2403 N N . ARG B 1 88 ? -8.234 -5.207 1.631 1 96.38 88 ARG B N 1
ATOM 2404 C CA . ARG B 1 88 ? -7.133 -6.051 2.078 1 96.38 88 ARG B CA 1
ATOM 2405 C C . ARG B 1 88 ? -5.871 -5.227 2.328 1 96.38 88 ARG B C 1
ATOM 2407 O O . ARG B 1 88 ? -5.191 -5.414 3.338 1 96.38 88 ARG B O 1
ATOM 2414 N N . LEU B 1 89 ? -5.613 -4.352 1.416 1 97.88 89 LEU B N 1
ATOM 2415 C CA . LEU B 1 89 ? -4.43 -3.508 1.542 1 97.88 89 LEU B CA 1
ATOM 2416 C C . LEU B 1 89 ? -4.531 -2.613 2.773 1 97.88 89 LEU B C 1
ATOM 2418 O O . LEU B 1 89 ? -3.605 -2.562 3.586 1 97.88 89 LEU B O 1
ATOM 2422 N N . CYS B 1 90 ? -5.648 -1.921 2.945 1 98.31 90 CYS B N 1
ATOM 2423 C CA . CYS B 1 90 ? -5.836 -1.031 4.082 1 98.31 90 CYS B CA 1
ATOM 2424 C C . CYS B 1 90 ? -5.773 -1.803 5.395 1 98.31 90 CYS B C 1
ATOM 2426 O O . CYS B 1 90 ? -5.145 -1.352 6.355 1 98.31 90 CYS B O 1
ATOM 2428 N N . ARG B 1 91 ? -6.395 -2.922 5.367 1 97.44 91 ARG B N 1
ATOM 2429 C CA . ARG B 1 91 ? -6.391 -3.754 6.566 1 97.44 91 ARG B CA 1
ATOM 2430 C C . ARG B 1 91 ? -4.969 -4.164 6.945 1 97.44 91 ARG B C 1
ATOM 2432 O O . ARG B 1 91 ? -4.586 -4.086 8.109 1 97.44 91 ARG B O 1
ATOM 2439 N N . ARG B 1 92 ? -4.211 -4.551 6 1 97 92 ARG B N 1
ATOM 2440 C CA . ARG B 1 92 ? -2.834 -4.973 6.238 1 97 92 ARG B CA 1
ATOM 2441 C C . ARG B 1 92 ? -1.994 -3.822 6.781 1 97 92 ARG B C 1
ATOM 2443 O O . ARG B 1 92 ? -1.084 -4.035 7.582 1 97 92 ARG B O 1
ATOM 2450 N N . LEU B 1 93 ? -2.297 -2.654 6.375 1 97.56 93 LEU B N 1
ATOM 2451 C CA . LEU B 1 93 ? -1.533 -1.478 6.77 1 97.56 93 LEU B CA 1
ATOM 2452 C C . LEU B 1 93 ? -2.057 -0.905 8.086 1 97.56 93 LEU B C 1
ATOM 2454 O O . LEU B 1 93 ? -1.451 0.005 8.656 1 97.56 93 LEU B O 1
ATOM 2458 N N . GLY B 1 94 ? -3.266 -1.396 8.484 1 97.31 94 GLY B N 1
ATOM 2459 C CA . GLY B 1 94 ? -3.891 -0.832 9.664 1 97.31 94 GLY B CA 1
ATOM 2460 C C . GLY B 1 94 ? -4.527 0.522 9.422 1 97.31 94 GLY B C 1
ATOM 2461 O O . GLY B 1 94 ? -4.629 1.344 10.336 1 97.31 94 GLY B O 1
ATOM 2462 N N . LEU B 1 95 ? -4.867 0.776 8.211 1 98.5 95 LEU B N 1
ATOM 2463 C CA . LEU B 1 95 ? -5.523 2.02 7.828 1 98.5 95 LEU B CA 1
ATOM 2464 C C . LEU B 1 95 ? -7.039 1.849 7.809 1 98.5 95 LEU B C 1
ATOM 2466 O O . LEU B 1 95 ? -7.543 0.771 7.48 1 98.5 95 LEU B O 1
ATOM 2470 N N . GLY B 1 96 ? -7.762 2.854 8.156 1 98.69 96 GLY B N 1
ATOM 2471 C CA . GLY B 1 96 ? -9.195 2.883 7.902 1 98.69 96 GLY B CA 1
ATOM 2472 C C . GLY B 1 96 ? -9.547 3.4 6.523 1 98.69 96 GLY B C 1
ATOM 2473 O O . GLY B 1 96 ? -8.711 4.012 5.852 1 98.69 96 GLY B O 1
ATOM 2474 N N . LEU B 1 97 ? -10.781 3.107 6.09 1 98.12 97 LEU B N 1
ATOM 2475 C CA . LEU B 1 97 ? -11.258 3.549 4.785 1 98.12 97 LEU B CA 1
ATOM 2476 C C . LEU B 1 97 ? -12.664 4.129 4.883 1 98.12 97 LEU B C 1
ATOM 2478 O O . LEU B 1 97 ? -13.586 3.449 5.336 1 98.12 97 LEU B O 1
ATOM 2482 N N . LEU B 1 98 ? -12.758 5.359 4.5 1 97.5 98 LEU B N 1
ATOM 2483 C CA . LEU B 1 98 ? -14.047 6.039 4.449 1 97.5 98 LEU B CA 1
ATOM 2484 C C . LEU B 1 98 ? -14.492 6.246 3.004 1 97.5 98 LEU B C 1
ATOM 2486 O O . LEU B 1 98 ? -13.711 6.719 2.17 1 97.5 98 LEU B O 1
ATOM 2490 N N . ALA B 1 99 ? -15.68 5.883 2.77 1 95.25 99 ALA B N 1
ATOM 2491 C CA . ALA B 1 99 ? -16.328 6.188 1.494 1 95.25 99 ALA B CA 1
ATOM 2492 C C . ALA B 1 99 ? -17.234 7.406 1.614 1 95.25 99 ALA B C 1
ATOM 2494 O O . ALA B 1 99 ? -18.156 7.422 2.428 1 95.25 99 ALA B O 1
ATOM 2495 N N . VAL B 1 100 ? -16.891 8.438 0.755 1 94.75 100 VAL B N 1
ATOM 2496 C CA . VAL B 1 100 ? -17.688 9.664 0.774 1 94.75 100 VAL B CA 1
ATOM 2497 C C . VAL B 1 100 ? -18.734 9.625 -0.336 1 94.75 100 VAL B C 1
ATOM 2499 O O . VAL B 1 100 ? -18.406 9.406 -1.503 1 94.75 100 VAL B O 1
ATOM 2502 N N . LYS B 1 101 ? -19.984 9.672 -0.024 1 87.94 101 LYS B N 1
ATOM 2503 C CA . LYS B 1 101 ? -21.094 9.656 -0.965 1 87.94 101 LYS B CA 1
ATOM 2504 C C . LYS B 1 101 ? -21.969 10.898 -0.801 1 87.94 101 LYS B C 1
ATOM 2506 O O . LYS B 1 101 ? -21.766 11.688 0.125 1 87.94 101 LYS B O 1
ATOM 2511 N N . HIS B 1 102 ? -22.844 10.93 -1.897 1 79.25 102 HIS B N 1
ATOM 2512 C CA . HIS B 1 102 ? -23.828 12.008 -1.759 1 79.25 102 HIS B CA 1
ATOM 2513 C C . HIS B 1 102 ? -24.656 11.844 -0.491 1 79.25 102 HIS B C 1
ATOM 2515 O O . HIS B 1 102 ? -25.312 10.812 -0.301 1 79.25 102 HIS B O 1
ATOM 2521 N N . GLY B 1 103 ? -24.406 12.531 0.541 1 76.06 103 GLY B N 1
ATOM 2522 C CA . GLY B 1 103 ? -25.219 12.445 1.742 1 76.06 103 GLY B CA 1
ATOM 2523 C C . GLY B 1 103 ? -24.422 12.047 2.973 1 76.06 103 GLY B C 1
ATOM 2524 O O . GLY B 1 103 ? -24.984 11.953 4.07 1 76.06 103 GLY B O 1
ATOM 2525 N N . GLY B 1 104 ? -23.297 11.617 2.711 1 90.12 104 GLY B N 1
ATOM 2526 C CA . GLY B 1 104 ? -22.594 11.32 3.943 1 90.12 104 GLY B CA 1
ATOM 2527 C C . GLY B 1 104 ? -21.359 10.453 3.73 1 90.12 104 GLY B C 1
ATOM 2528 O O . GLY B 1 104 ? -20.766 10.469 2.652 1 90.12 104 GLY B O 1
ATOM 2529 N N . VAL B 1 105 ? -20.828 9.898 4.898 1 96.12 105 VAL B N 1
ATOM 2530 C CA . VAL B 1 105 ? -19.594 9.109 4.934 1 96.12 105 VAL B CA 1
ATOM 2531 C C . VAL B 1 105 ? -19.891 7.73 5.52 1 96.12 105 VAL B C 1
ATOM 2533 O O . VAL B 1 105 ? -20.656 7.605 6.477 1 96.12 105 VAL B O 1
ATOM 2536 N N . GLU B 1 106 ? -19.438 6.719 4.867 1 95.19 106 GLU B N 1
ATOM 2537 C CA . GLU B 1 106 ? -19.5 5.359 5.398 1 95.19 106 GLU B CA 1
ATOM 2538 C C . GLU B 1 106 ? -18.109 4.793 5.656 1 95.19 106 GLU B C 1
ATOM 2540 O O . GLU B 1 106 ? -17.25 4.844 4.785 1 95.19 106 GLU B O 1
ATOM 2545 N N . ALA B 1 107 ? -17.969 4.297 6.852 1 96.44 107 ALA B N 1
ATOM 2546 C CA . ALA B 1 107 ? -16.703 3.625 7.156 1 96.44 107 ALA B CA 1
ATOM 2547 C C . ALA B 1 107 ? -16.703 2.189 6.641 1 96.44 107 ALA B C 1
ATOM 2549 O O . ALA B 1 107 ? -17.469 1.35 7.129 1 96.44 107 ALA B O 1
ATOM 2550 N N . HIS B 1 108 ? -15.93 1.849 5.711 1 96.25 108 HIS B N 1
ATOM 2551 C CA . HIS B 1 108 ? -15.82 0.497 5.172 1 96.25 108 HIS B CA 1
ATOM 2552 C C . HIS B 1 108 ? -14.828 -0.337 5.977 1 96.25 108 HIS B C 1
ATOM 2554 O O . HIS B 1 108 ? -14.898 -1.568 5.969 1 96.25 108 HIS B O 1
ATOM 2560 N N . LEU B 1 109 ? -13.914 0.341 6.648 1 97.69 109 LEU B N 1
ATOM 2561 C CA . LEU B 1 109 ? -12.898 -0.302 7.469 1 97.69 109 LEU B CA 1
ATOM 2562 C C . LEU B 1 109 ? -12.414 0.636 8.57 1 97.69 109 LEU B C 1
ATOM 2564 O O . LEU B 1 109 ? -12.164 1.817 8.32 1 97.69 109 LEU B O 1
ATOM 2568 N N . ASP B 1 110 ? -12.32 0.176 9.805 1 98.12 110 ASP B N 1
ATOM 2569 C CA . ASP B 1 110 ? -11.695 0.936 10.883 1 98.12 110 ASP B CA 1
ATOM 2570 C C . ASP B 1 110 ? -10.211 0.587 11.016 1 98.12 110 ASP B C 1
ATOM 2572 O O . ASP B 1 110 ? -9.812 -0.55 10.766 1 98.12 110 ASP B O 1
ATOM 2576 N N . PRO B 1 111 ? -9.445 1.592 11.336 1 98.12 111 PRO B N 1
ATOM 2577 C CA . PRO B 1 111 ? -8.016 1.321 11.492 1 98.12 111 PRO B CA 1
ATOM 2578 C C . PRO B 1 111 ? -7.715 0.377 12.656 1 98.12 111 PRO B C 1
ATOM 2580 O O . PRO B 1 111 ? -8.484 0.318 13.617 1 98.12 111 PRO B O 1
ATOM 2583 N N . GLY B 1 112 ? -6.609 -0.351 12.57 1 95.44 112 GLY B N 1
ATOM 2584 C CA . GLY B 1 112 ? -6.156 -1.227 13.641 1 95.44 112 GLY B CA 1
ATOM 2585 C C . GLY B 1 112 ? -5.211 -2.312 13.164 1 95.44 112 GLY B C 1
ATOM 2586 O O . GLY B 1 112 ? -5.043 -2.512 11.961 1 95.44 112 GLY B O 1
ATOM 2587 N N . PRO B 1 113 ? -4.609 -2.918 14.133 1 92.5 113 PRO B N 1
ATOM 2588 C CA . PRO B 1 113 ? -3.678 -3.986 13.766 1 92.5 113 PRO B CA 1
ATOM 2589 C C . PRO B 1 113 ? -4.375 -5.184 13.125 1 92.5 113 PRO B C 1
ATOM 2591 O O . PRO B 1 113 ? -5.527 -5.48 13.453 1 92.5 113 PRO B O 1
ATOM 2594 N N . TYR B 1 114 ? -3.707 -5.734 12.164 1 91.5 114 TYR B N 1
ATOM 2595 C CA . TYR B 1 114 ? -4.242 -6.902 11.477 1 91.5 114 TYR B CA 1
ATOM 2596 C C . TYR B 1 114 ? -3.127 -7.852 11.062 1 91.5 114 TYR B C 1
ATOM 2598 O O . TYR B 1 114 ? -2.074 -7.414 10.594 1 91.5 114 TYR B O 1
ATOM 2606 N N . GLN B 1 115 ? -3.285 -9.078 11.258 1 86 115 GLN B N 1
ATOM 2607 C CA . GLN B 1 115 ? -2.424 -10.133 10.742 1 86 115 GLN B CA 1
ATOM 2608 C C . GLN B 1 115 ? -3.209 -11.102 9.859 1 86 115 GLN B C 1
ATOM 2610 O O . GLN B 1 115 ? -4.164 -11.734 10.32 1 86 115 GLN B O 1
ATOM 2615 N N . PRO B 1 116 ? -2.846 -11.203 8.688 1 84.31 116 PRO B N 1
ATOM 2616 C CA . PRO B 1 116 ? -3.592 -12.109 7.805 1 84.31 116 PRO B CA 1
ATOM 2617 C C . PRO B 1 116 ? -3.441 -13.578 8.195 1 84.31 116 PRO B C 1
ATOM 2619 O O . PRO B 1 116 ? -2.373 -13.992 8.656 1 84.31 116 PRO B O 1
ATOM 2622 N N . ARG B 1 117 ? -4.582 -14.305 8.07 1 85.81 117 ARG B N 1
ATOM 2623 C CA . ARG B 1 117 ? -4.52 -15.758 8.219 1 85.81 117 ARG B CA 1
ATOM 2624 C C . ARG B 1 117 ? -3.805 -16.406 7.035 1 85.81 117 ARG B C 1
ATOM 2626 O O . ARG B 1 117 ? -4.113 -16.109 5.879 1 85.81 117 ARG B O 1
ATOM 2633 N N . ARG B 1 118 ? -2.955 -17.266 7.336 1 89.94 118 ARG B N 1
ATOM 2634 C CA . ARG B 1 118 ? -2.209 -17.922 6.27 1 89.94 118 ARG B CA 1
ATOM 2635 C C . ARG B 1 118 ? -3.074 -18.953 5.551 1 89.94 118 ARG B C 1
ATOM 2637 O O . ARG B 1 118 ? -3.828 -19.688 6.188 1 89.94 118 ARG B O 1
ATOM 2644 N N . ASN B 1 119 ? -2.986 -18.844 4.297 1 94.88 119 ASN B N 1
ATOM 2645 C CA . ASN B 1 119 ? -3.639 -19.859 3.475 1 94.88 119 ASN B CA 1
ATOM 2646 C C . ASN B 1 119 ? -2.695 -21.016 3.156 1 94.88 119 ASN B C 1
ATOM 2648 O O . ASN B 1 119 ? -2.162 -21.094 2.049 1 94.88 119 ASN B O 1
ATOM 2652 N N . ALA B 1 120 ? -2.592 -21.938 4.043 1 94.19 120 ALA B N 1
ATOM 2653 C CA . ALA B 1 120 ? -1.633 -23.031 3.953 1 94.19 120 ALA B CA 1
ATOM 2654 C C . ALA B 1 120 ? -1.994 -23.984 2.818 1 94.19 120 ALA B C 1
ATOM 2656 O O . ALA B 1 120 ? -1.11 -24.531 2.158 1 94.19 120 ALA B O 1
ATOM 2657 N N . ARG B 1 121 ? -3.26 -24.156 2.688 1 96.06 121 ARG B N 1
ATOM 2658 C CA . ARG B 1 121 ? -3.723 -25.062 1.644 1 96.06 121 ARG B CA 1
ATOM 2659 C C . ARG B 1 121 ? -3.314 -24.562 0.262 1 96.06 121 ARG B C 1
ATOM 2661 O O . ARG B 1 121 ? -2.75 -25.312 -0.535 1 96.06 121 ARG B O 1
ATOM 2668 N N . LYS B 1 122 ? -3.605 -23.344 0.012 1 96.62 122 LYS B N 1
ATOM 2669 C CA . LYS B 1 122 ? -3.254 -22.75 -1.28 1 96.62 122 LYS B CA 1
ATOM 2670 C C . LYS B 1 122 ? -1.739 -22.719 -1.475 1 96.62 122 LYS B C 1
ATOM 2672 O O . LYS B 1 122 ? -1.24 -23.047 -2.555 1 96.62 122 LYS B O 1
ATOM 2677 N N . ALA B 1 123 ? -1.009 -22.344 -0.442 1 97.06 123 ALA B N 1
ATOM 2678 C CA . ALA B 1 123 ? 0.451 -22.359 -0.495 1 97.06 123 ALA B CA 1
ATOM 2679 C C . ALA B 1 123 ? 0.976 -23.75 -0.84 1 97.06 123 ALA B C 1
ATOM 2681 O O . ALA B 1 123 ? 1.854 -23.891 -1.693 1 97.06 123 ALA B O 1
ATOM 2682 N N . GLY B 1 124 ? 0.409 -24.734 -0.149 1 97.19 124 GLY B N 1
ATOM 2683 C CA . GLY B 1 124 ? 0.807 -26.109 -0.404 1 97.19 124 GLY B CA 1
ATOM 2684 C C . GLY B 1 124 ? 0.598 -26.531 -1.846 1 97.19 124 GLY B C 1
ATOM 2685 O O . GLY B 1 124 ? 1.438 -27.234 -2.422 1 97.19 124 GLY B O 1
ATOM 2686 N N . ARG B 1 125 ? -0.503 -26.109 -2.41 1 97.19 125 ARG B N 1
ATOM 2687 C CA . ARG B 1 125 ? -0.799 -26.422 -3.805 1 97.19 125 ARG B CA 1
ATOM 2688 C C . ARG B 1 125 ? 0.248 -25.828 -4.734 1 97.19 125 ARG B C 1
ATOM 2690 O O . ARG B 1 125 ? 0.681 -26.469 -5.691 1 97.19 125 ARG B O 1
ATOM 2697 N N . LEU B 1 126 ? 0.625 -24.594 -4.484 1 97.81 126 LEU B N 1
ATOM 2698 C CA . LEU B 1 126 ? 1.619 -23.922 -5.312 1 97.81 126 LEU B CA 1
ATOM 2699 C C . LEU B 1 126 ? 2.982 -24.594 -5.18 1 97.81 126 LEU B C 1
ATOM 2701 O O . LEU B 1 126 ? 3.695 -24.766 -6.172 1 97.81 126 LEU B O 1
ATOM 2705 N N . ILE B 1 127 ? 3.318 -25 -3.967 1 97.75 127 ILE B N 1
ATOM 2706 C CA . ILE B 1 127 ? 4.586 -25.688 -3.721 1 97.75 127 ILE B CA 1
ATOM 2707 C C . ILE B 1 127 ? 4.602 -27.031 -4.453 1 97.75 127 ILE B C 1
ATOM 2709 O O . ILE B 1 127 ? 5.602 -27.391 -5.07 1 97.75 127 ILE B O 1
ATOM 2713 N N . ARG B 1 128 ? 3.502 -27.75 -4.43 1 96.94 128 ARG B N 1
ATOM 2714 C CA . ARG B 1 128 ? 3.406 -29.016 -5.141 1 96.94 128 ARG B CA 1
ATOM 2715 C C . ARG B 1 128 ? 3.541 -28.812 -6.648 1 96.94 128 ARG B C 1
ATOM 2717 O O . ARG B 1 128 ? 4.234 -29.578 -7.32 1 96.94 128 ARG B O 1
ATOM 2724 N N . GLU B 1 129 ? 2.836 -27.781 -7.121 1 97.69 129 GLU B N 1
ATOM 2725 C CA . GLU B 1 129 ? 2.99 -27.438 -8.531 1 97.69 129 GLU B CA 1
ATOM 2726 C C . GLU B 1 129 ? 4.453 -27.172 -8.883 1 97.69 129 GLU B C 1
ATOM 2728 O O . GLU B 1 129 ? 4.949 -27.672 -9.891 1 97.69 129 GLU B O 1
ATOM 2733 N N . PHE B 1 130 ? 5.117 -26.469 -8.109 1 97.88 130 PHE B N 1
ATOM 2734 C CA . PHE B 1 130 ? 6.527 -26.156 -8.297 1 97.88 130 PHE B CA 1
ATOM 2735 C C . PHE B 1 130 ? 7.367 -27.422 -8.32 1 97.88 130 PHE B C 1
ATOM 2737 O O . PHE B 1 130 ? 8.188 -27.625 -9.227 1 97.88 130 PHE B O 1
ATOM 2744 N N . ASP B 1 131 ? 7.141 -28.297 -7.355 1 96.81 131 ASP B N 1
ATOM 2745 C CA . ASP B 1 131 ? 7.965 -29.484 -7.16 1 96.81 131 ASP B CA 1
ATOM 2746 C C . ASP B 1 131 ? 7.746 -30.484 -8.281 1 96.81 131 ASP B C 1
ATOM 2748 O O . ASP B 1 131 ? 8.68 -31.188 -8.688 1 96.81 131 ASP B O 1
ATOM 2752 N N . HIS B 1 132 ? 6.52 -30.5 -8.812 1 95.81 132 HIS B N 1
ATOM 2753 C CA . HIS B 1 132 ? 6.164 -31.531 -9.789 1 95.81 132 HIS B CA 1
ATOM 2754 C C . HIS B 1 132 ? 6.488 -31.062 -11.203 1 95.81 132 HIS B C 1
ATOM 2756 O O . HIS B 1 132 ? 6.758 -31.891 -12.086 1 95.81 132 HIS B O 1
ATOM 2762 N N . ARG B 1 133 ? 6.477 -29.797 -11.359 1 96.12 133 ARG B N 1
ATOM 2763 C CA . ARG B 1 133 ? 6.773 -29.297 -12.695 1 96.12 133 ARG B CA 1
ATOM 2764 C C . ARG B 1 133 ? 8.234 -29.516 -13.055 1 96.12 133 ARG B C 1
ATOM 2766 O O . ARG B 1 133 ? 9.133 -29.188 -12.266 1 96.12 133 ARG B O 1
ATOM 2773 N N . VAL B 1 134 ? 8.391 -30.125 -14.18 1 94.75 134 VAL B N 1
ATOM 2774 C CA . VAL B 1 134 ? 9.742 -30.391 -14.656 1 94.75 134 VAL B CA 1
ATOM 2775 C C . VAL B 1 134 ? 10.289 -29.172 -15.391 1 94.75 134 VAL B C 1
ATOM 2777 O O . VAL B 1 134 ? 9.656 -28.672 -16.312 1 94.75 134 VAL B O 1
ATOM 2780 N N . GLY B 1 135 ? 11.453 -28.766 -14.898 1 94.38 135 GLY B N 1
ATOM 2781 C CA . GLY B 1 135 ? 12.102 -27.625 -15.523 1 94.38 135 GLY B CA 1
ATOM 2782 C C . GLY B 1 135 ? 11.367 -26.312 -15.305 1 94.38 135 GLY B C 1
ATOM 2783 O O . GLY B 1 135 ? 10.594 -26.188 -14.352 1 94.38 135 GLY B O 1
ATOM 2784 N N . ASP B 1 136 ? 11.773 -25.234 -16.062 1 94.69 136 ASP B N 1
ATOM 2785 C CA . ASP B 1 136 ? 11.141 -23.922 -16.062 1 94.69 136 ASP B CA 1
ATOM 2786 C C . ASP B 1 136 ? 10.68 -23.547 -17.484 1 94.69 136 ASP B C 1
ATOM 2788 O O . ASP B 1 136 ? 11.242 -22.641 -18.094 1 94.69 136 ASP B O 1
ATOM 2792 N N . PRO B 1 137 ? 9.609 -24.188 -17.875 1 91.69 137 PRO B N 1
ATOM 2793 C CA . PRO B 1 137 ? 9.211 -24.078 -19.281 1 91.69 137 PRO B CA 1
ATOM 2794 C C . PRO B 1 137 ? 8.523 -22.766 -19.609 1 91.69 137 PRO B C 1
ATOM 2796 O O . PRO B 1 137 ? 8.328 -22.438 -20.797 1 91.69 137 PRO B O 1
ATOM 2799 N N . ASN B 1 138 ? 8.062 -22.062 -18.547 1 91.31 138 ASN B N 1
ATOM 2800 C CA . ASN B 1 138 ? 7.262 -20.875 -18.781 1 91.31 138 ASN B CA 1
ATOM 2801 C C . ASN B 1 138 ? 8.125 -19.609 -18.812 1 91.31 138 ASN B C 1
ATOM 2803 O O . ASN B 1 138 ? 9.219 -19.594 -18.25 1 91.31 138 ASN B O 1
ATOM 2807 N N . THR B 1 139 ? 7.684 -18.672 -19.625 1 82.25 139 THR B N 1
ATOM 2808 C CA . THR B 1 139 ? 8.328 -17.359 -19.641 1 82.25 139 THR B CA 1
ATOM 2809 C C . THR B 1 139 ? 7.582 -16.375 -18.75 1 82.25 139 THR B C 1
ATOM 2811 O O . THR B 1 139 ? 6.395 -16.109 -18.953 1 82.25 139 THR B O 1
ATOM 2814 N N . GLY B 1 140 ? 8.203 -15.883 -17.766 1 80.19 140 GLY B N 1
ATOM 2815 C CA . GLY B 1 140 ? 7.574 -14.938 -16.859 1 80.19 140 GLY B CA 1
ATOM 2816 C C . GLY B 1 140 ? 7.121 -13.664 -17.547 1 80.19 140 GLY B C 1
ATOM 2817 O O . GLY B 1 140 ? 7.812 -13.148 -18.422 1 80.19 140 GLY B O 1
ATOM 2818 N N . GLY B 1 141 ? 5.879 -13.18 -17.203 1 75.69 141 GLY B N 1
ATOM 2819 C CA . GLY B 1 141 ? 5.41 -11.883 -17.656 1 75.69 141 GLY B CA 1
ATOM 2820 C C . GLY B 1 141 ? 4.758 -11.914 -19.016 1 75.69 141 GLY B C 1
ATOM 2821 O O . GLY B 1 141 ? 4.613 -10.875 -19.672 1 75.69 141 GLY B O 1
ATOM 2822 N N . THR B 1 142 ? 4.473 -13.039 -19.516 1 73.81 142 THR B N 1
ATOM 2823 C CA . THR B 1 142 ? 3.826 -13.117 -20.812 1 73.81 142 THR B CA 1
ATOM 2824 C C . THR B 1 142 ? 2.332 -13.398 -20.672 1 73.81 142 THR B C 1
ATOM 2826 O O . THR B 1 142 ? 1.922 -14.148 -19.781 1 73.81 142 THR B O 1
ATOM 2829 N N . THR B 1 143 ? 1.573 -12.508 -21.375 1 70 143 THR B N 1
ATOM 2830 C CA . THR B 1 143 ? 0.126 -12.695 -21.359 1 70 143 THR B CA 1
ATOM 2831 C C . THR B 1 143 ? -0.337 -13.43 -22.625 1 70 143 THR B C 1
ATOM 2833 O O . THR B 1 143 ? 0.251 -13.273 -23.688 1 70 143 THR B O 1
ATOM 2836 N N . GLY B 1 144 ? -1.274 -14.32 -22.484 1 67.56 144 GLY B N 1
ATOM 2837 C CA . GLY B 1 144 ? -1.902 -14.961 -23.625 1 67.56 144 GLY B CA 1
ATOM 2838 C C . GLY B 1 144 ? -1.253 -16.281 -24.016 1 67.56 144 GLY B C 1
ATOM 2839 O O . GLY B 1 144 ? -1.664 -16.922 -24.969 1 67.56 144 GLY B O 1
ATOM 2840 N N . VAL B 1 145 ? -0.109 -16.594 -23.453 1 69.62 145 VAL B N 1
ATOM 2841 C CA . VAL B 1 145 ? 0.534 -17.875 -23.766 1 69.62 145 VAL B CA 1
ATOM 2842 C C . VAL B 1 145 ? 0.094 -18.938 -22.766 1 69.62 145 VAL B C 1
ATOM 2844 O O . VAL B 1 145 ? -0.048 -18.656 -21.578 1 69.62 145 VAL B O 1
ATOM 2847 N N . LYS B 1 146 ? -0.285 -20 -23.344 1 77.88 146 LYS B N 1
ATOM 2848 C CA . LYS B 1 146 ? -0.687 -21.109 -22.484 1 77.88 146 LYS B CA 1
ATOM 2849 C C . LYS B 1 146 ? 0.443 -21.516 -21.547 1 77.88 146 LYS B C 1
ATOM 2851 O O . LYS B 1 146 ? 1.582 -21.703 -21.969 1 77.88 146 LYS B O 1
ATOM 2856 N N . ARG B 1 147 ? 0.126 -21.656 -20.297 1 89.44 147 ARG B N 1
ATOM 2857 C CA . ARG B 1 147 ? 1.104 -22 -19.266 1 89.44 147 ARG B CA 1
ATOM 2858 C C . ARG B 1 147 ? 1.31 -23.516 -19.188 1 89.44 147 ARG B C 1
ATOM 2860 O O . ARG B 1 147 ? 0.354 -24.281 -19.312 1 89.44 147 ARG B O 1
ATOM 2867 N N . MET B 1 148 ? 2.498 -23.875 -19.219 1 92.62 148 MET B N 1
ATOM 2868 C CA . MET B 1 148 ? 2.828 -25.281 -18.984 1 92.62 148 MET B CA 1
ATOM 2869 C C . MET B 1 148 ? 2.809 -25.609 -17.5 1 92.62 148 MET B C 1
ATOM 2871 O O . MET B 1 148 ? 3.557 -25.016 -16.719 1 92.62 148 MET B O 1
ATOM 2875 N N . THR B 1 149 ? 1.879 -26.453 -17.078 1 95.94 149 THR B N 1
ATOM 2876 C CA . THR B 1 149 ? 1.768 -26.891 -15.688 1 95.94 149 THR B CA 1
ATOM 2877 C C . THR B 1 149 ? 2.252 -28.328 -15.531 1 95.94 149 THR B C 1
ATOM 2879 O O . THR B 1 149 ? 2.469 -29.016 -16.531 1 95.94 149 THR B O 1
ATOM 2882 N N . ALA B 1 150 ? 2.484 -28.703 -14.281 1 96 150 ALA B N 1
ATOM 2883 C CA . ALA B 1 150 ? 2.803 -30.109 -14.016 1 96 150 ALA B CA 1
ATOM 2884 C C . ALA B 1 150 ? 1.709 -31.031 -14.547 1 96 150 ALA B C 1
ATOM 2886 O O . ALA B 1 150 ? 1.999 -32.094 -15.086 1 96 150 ALA B O 1
ATOM 2887 N N . TYR B 1 151 ? 0.515 -30.641 -14.406 1 95.94 151 TYR B N 1
ATOM 2888 C CA . TYR B 1 151 ? -0.622 -31.422 -14.875 1 95.94 151 TYR B CA 1
ATOM 2889 C C . TYR B 1 151 ? -0.567 -31.609 -16.391 1 95.94 151 TYR B C 1
ATOM 2891 O O . TYR B 1 151 ? -0.771 -32.719 -16.891 1 95.94 151 TYR B O 1
ATOM 2899 N N . ARG B 1 152 ? -0.371 -30.5 -17.031 1 94.94 152 ARG B N 1
ATOM 2900 C CA . ARG B 1 152 ? -0.297 -30.578 -18.484 1 94.94 152 ARG B CA 1
ATOM 2901 C C . ARG B 1 152 ? 0.884 -31.438 -18.938 1 94.94 152 ARG B C 1
ATOM 2903 O O . ARG B 1 152 ? 0.779 -32.188 -19.891 1 94.94 152 ARG B O 1
ATOM 2910 N N . GLN B 1 153 ? 2.002 -31.312 -18.281 1 95.88 153 GLN B N 1
ATOM 2911 C CA . GLN B 1 153 ? 3.148 -32.156 -18.578 1 95.88 153 GLN B CA 1
ATOM 2912 C C . GLN B 1 153 ? 2.793 -33.656 -18.422 1 95.88 153 GLN B C 1
ATOM 2914 O O . GLN B 1 153 ? 3.156 -34.469 -19.25 1 95.88 153 GLN B O 1
ATOM 2919 N N . ASP B 1 154 ? 2.094 -33.938 -17.391 1 96.44 154 ASP B N 1
ATOM 2920 C CA . ASP B 1 154 ? 1.632 -35.281 -17.156 1 96.44 154 ASP B CA 1
ATOM 2921 C C . ASP B 1 154 ? 0.716 -35.781 -18.281 1 96.44 154 ASP B C 1
ATOM 2923 O O . ASP B 1 154 ? 0.864 -36.875 -18.781 1 96.44 154 ASP B O 1
ATOM 2927 N N . ALA B 1 155 ? -0.147 -34.875 -18.656 1 96.81 155 ALA B N 1
ATOM 2928 C CA . ALA B 1 155 ? -1.072 -35.219 -19.734 1 96.81 155 ALA B CA 1
ATOM 2929 C C . ALA B 1 155 ? -0.322 -35.5 -21.031 1 96.81 155 ALA B C 1
ATOM 2931 O O . ALA B 1 155 ? -0.661 -36.438 -21.766 1 96.81 155 ALA B O 1
ATOM 2932 N N . LEU B 1 156 ? 0.632 -34.719 -21.266 1 95.88 156 LEU B N 1
ATOM 2933 C CA . LEU B 1 156 ? 1.426 -34.875 -22.484 1 95.88 156 LEU B CA 1
ATOM 2934 C C . LEU B 1 156 ? 2.201 -36.188 -22.453 1 95.88 156 LEU B C 1
ATOM 2936 O O . LEU B 1 156 ? 2.324 -36.844 -23.484 1 95.88 156 LEU B O 1
ATOM 2940 N N . ARG B 1 157 ? 2.742 -36.531 -21.344 1 96 157 ARG B N 1
ATOM 2941 C CA . ARG B 1 157 ? 3.436 -37.812 -21.203 1 96 157 ARG B CA 1
ATOM 2942 C C . ARG B 1 157 ? 2.498 -38.969 -21.5 1 96 157 ARG B C 1
ATOM 2944 O O . ARG B 1 157 ? 2.869 -39.906 -22.203 1 96 157 ARG B O 1
ATOM 2951 N N . CYS B 1 158 ? 1.308 -38.906 -20.969 1 97.56 158 CYS B N 1
ATOM 2952 C CA . CYS B 1 158 ? 0.31 -39.938 -21.203 1 97.56 158 CYS B CA 1
ATOM 2953 C C . CYS B 1 158 ? -0.075 -40 -22.672 1 97.56 158 CYS B C 1
ATOM 2955 O O . CYS B 1 158 ? -0.178 -41.094 -23.234 1 97.56 158 CYS B O 1
ATOM 2957 N N . ALA B 1 159 ? -0.264 -38.812 -23.234 1 97.44 159 ALA B N 1
ATOM 2958 C CA . ALA B 1 159 ? -0.628 -38.75 -24.656 1 97.44 159 ALA B CA 1
ATOM 2959 C C . ALA B 1 159 ? 0.455 -39.375 -25.531 1 97.44 159 ALA B C 1
ATOM 2961 O O . ALA B 1 159 ? 0.153 -40.125 -26.469 1 97.44 159 ALA B O 1
ATOM 2962 N N . ALA B 1 160 ? 1.667 -39.062 -25.203 1 96.38 160 ALA B N 1
ATOM 2963 C CA . ALA B 1 160 ? 2.787 -39.625 -25.953 1 96.38 160 ALA B CA 1
ATOM 2964 C C . ALA B 1 160 ? 2.807 -41.156 -25.875 1 96.38 160 ALA B C 1
ATOM 2966 O O . ALA B 1 160 ? 3.072 -41.812 -26.859 1 96.38 160 ALA B O 1
ATOM 2967 N N . HIS B 1 161 ? 2.551 -41.656 -24.719 1 97.12 161 HIS B N 1
ATOM 2968 C CA . HIS B 1 161 ? 2.514 -43.094 -24.531 1 97.12 161 HIS B CA 1
ATOM 2969 C C . HIS B 1 161 ? 1.415 -43.75 -25.375 1 97.12 161 HIS B C 1
ATOM 2971 O O . HIS B 1 161 ? 1.649 -44.75 -26.062 1 97.12 161 HIS B O 1
ATOM 2977 N N . LEU B 1 162 ? 0.26 -43.156 -25.375 1 97.5 162 LEU B N 1
ATOM 2978 C CA . LEU B 1 162 ? -0.873 -43.688 -26.125 1 97.5 162 LEU B CA 1
ATOM 2979 C C . LEU B 1 162 ? -0.636 -43.562 -27.625 1 97.5 162 LEU B C 1
ATOM 2981 O O . LEU B 1 162 ? -1.078 -44.438 -28.391 1 97.5 162 LEU B O 1
ATOM 2985 N N . ALA B 1 163 ? 0.042 -42.5 -27.953 1 96.44 163 ALA B N 1
ATOM 2986 C CA . ALA B 1 163 ? 0.376 -42.344 -29.375 1 96.44 163 ALA B CA 1
ATOM 2987 C C . ALA B 1 163 ? 1.305 -43.438 -29.859 1 96.44 163 ALA B C 1
ATOM 2989 O O . ALA B 1 163 ? 1.163 -43.938 -30.984 1 96.44 163 ALA B O 1
ATOM 2990 N N . ALA B 1 164 ? 2.174 -43.844 -29.062 1 95.69 164 ALA B N 1
ATOM 2991 C CA . ALA B 1 164 ? 3.195 -44.812 -29.422 1 95.69 164 ALA B CA 1
ATOM 2992 C C . ALA B 1 164 ? 2.643 -46.25 -29.328 1 95.69 164 ALA B C 1
ATOM 2994 O O . ALA B 1 164 ? 3.053 -47.125 -30.094 1 95.69 164 ALA B O 1
ATOM 2995 N N . HIS B 1 165 ? 1.715 -46.531 -28.453 1 96.88 165 HIS B N 1
ATOM 2996 C CA . HIS B 1 165 ? 1.351 -47.906 -28.156 1 96.88 165 HIS B CA 1
ATOM 2997 C C . HIS B 1 165 ? -0.103 -48.188 -28.531 1 96.88 165 HIS B C 1
ATOM 2999 O O . HIS B 1 165 ? -0.545 -49.344 -28.5 1 96.88 165 HIS B O 1
ATOM 3005 N N . GLY B 1 166 ? -0.81 -47.125 -28.891 1 96 166 GLY B N 1
ATOM 3006 C CA . GLY B 1 166 ? -2.232 -47.312 -29.141 1 96 166 GLY B CA 1
ATOM 3007 C C . GLY B 1 166 ? -3.051 -47.406 -27.859 1 96 166 GLY B C 1
ATOM 3008 O O . GLY B 1 166 ? -2.602 -46.969 -26.797 1 96 166 GLY B O 1
ATOM 3009 N N . PRO B 1 167 ? -4.309 -47.875 -27.969 1 97.94 167 PRO B N 1
ATOM 3010 C CA . PRO B 1 167 ? -5.18 -47.969 -26.781 1 97.94 167 PRO B CA 1
ATOM 3011 C C . PRO B 1 167 ? -4.559 -48.812 -25.672 1 97.94 167 PRO B C 1
ATOM 3013 O O . PRO B 1 167 ? -4.031 -49.875 -25.906 1 97.94 167 PRO B O 1
ATOM 3016 N N . CYS B 1 168 ? -4.559 -48.25 -24.422 1 97.81 168 CYS B N 1
ATOM 3017 C CA . CYS B 1 168 ? -3.98 -48.906 -23.25 1 97.81 168 CYS B CA 1
ATOM 3018 C C . CYS B 1 168 ? -4.883 -48.75 -22.031 1 97.81 168 CYS B C 1
ATOM 3020 O O . CYS B 1 168 ? -5.676 -47.781 -21.969 1 97.81 168 CYS B O 1
ATOM 3022 N N . LYS B 1 169 ? -4.738 -49.688 -21.141 1 98.12 169 LYS B N 1
ATOM 3023 C CA . LYS B 1 169 ? -5.371 -49.5 -19.828 1 98.12 169 LYS B CA 1
ATOM 3024 C C . LYS B 1 169 ? -4.746 -48.312 -19.078 1 98.12 169 LYS B C 1
ATOM 3026 O O . LYS B 1 169 ? -3.527 -48.125 -19.125 1 98.12 169 LYS B O 1
ATOM 3031 N N . ALA B 1 170 ? -5.637 -47.562 -18.422 1 98.06 170 ALA B N 1
ATOM 3032 C CA . ALA B 1 170 ? -5.156 -46.406 -17.641 1 98.06 170 ALA B CA 1
ATOM 3033 C C . ALA B 1 170 ? -4.09 -46.844 -16.641 1 98.06 170 ALA B C 1
ATOM 3035 O O . ALA B 1 170 ? -3.096 -46.125 -16.453 1 98.06 170 ALA B O 1
ATOM 3036 N N . ALA B 1 171 ? -4.277 -47.969 -16.016 1 97.62 171 ALA B N 1
ATOM 3037 C CA . ALA B 1 171 ? -3.332 -48.469 -15.023 1 97.62 171 ALA B CA 1
ATOM 3038 C C . ALA B 1 171 ? -1.973 -48.75 -15.656 1 97.62 171 ALA B C 1
ATOM 3040 O O . ALA B 1 171 ? -0.932 -48.5 -15.047 1 97.62 171 ALA B O 1
ATOM 3041 N N . SER B 1 172 ? -1.963 -49.281 -16.844 1 97.81 172 SER B N 1
ATOM 3042 C CA . SER B 1 172 ? -0.725 -49.594 -17.562 1 97.81 172 SER B CA 1
ATOM 3043 C C . SER B 1 172 ? 0.007 -48.312 -17.938 1 97.81 172 SER B C 1
ATOM 3045 O O . SER B 1 172 ? 1.237 -48.25 -17.875 1 97.81 172 SER B O 1
ATOM 3047 N N . VAL B 1 173 ? -0.743 -47.312 -18.375 1 98.25 173 VAL B N 1
ATOM 3048 C CA . VAL B 1 173 ? -0.159 -46.031 -18.719 1 98.25 173 VAL B CA 1
ATOM 3049 C C . VAL B 1 173 ? 0.49 -45.406 -17.484 1 98.25 173 VAL B C 1
ATOM 3051 O O . VAL B 1 173 ? 1.603 -44.875 -17.562 1 98.25 173 VAL B O 1
ATOM 3054 N N . ALA B 1 174 ? -0.197 -45.406 -16.375 1 98.31 174 ALA B N 1
ATOM 3055 C CA . ALA B 1 174 ? 0.331 -44.875 -15.117 1 98.31 174 ALA B CA 1
ATOM 3056 C C . ALA B 1 174 ? 1.671 -45.531 -14.773 1 98.31 174 ALA B C 1
ATOM 3058 O O . ALA B 1 174 ? 2.623 -44.812 -14.406 1 98.31 174 ALA B O 1
ATOM 3059 N N . GLN B 1 175 ? 1.711 -46.844 -14.891 1 97.81 175 GLN B N 1
ATOM 3060 C CA . GLN B 1 175 ? 2.928 -47.594 -14.578 1 97.81 175 GLN B CA 1
ATOM 3061 C C . GLN B 1 175 ? 4.055 -47.25 -15.547 1 97.81 175 GLN B C 1
ATOM 3063 O O . GLN B 1 175 ? 5.191 -47.031 -15.125 1 97.81 175 GLN B O 1
ATOM 3068 N N . ALA B 1 176 ? 3.732 -47.156 -16.734 1 97.75 176 ALA B N 1
ATOM 3069 C CA . ALA B 1 176 ? 4.734 -46.938 -17.781 1 97.75 176 ALA B CA 1
ATOM 3070 C C . ALA B 1 176 ? 5.277 -45.531 -17.734 1 97.75 176 ALA B C 1
ATOM 3072 O O . ALA B 1 176 ? 6.457 -45.281 -18 1 97.75 176 ALA B O 1
ATOM 3073 N N . THR B 1 177 ? 4.492 -44.562 -17.453 1 97.25 177 THR B N 1
ATOM 3074 C CA . THR B 1 177 ? 4.863 -43.156 -17.531 1 97.25 177 THR B CA 1
ATOM 3075 C C . THR B 1 177 ? 5.23 -42.594 -16.156 1 97.25 177 THR B C 1
ATOM 3077 O O . THR B 1 177 ? 5.828 -41.531 -16.047 1 97.25 177 THR B O 1
ATOM 3080 N N . GLY B 1 178 ? 4.777 -43.281 -15.117 1 96.5 178 GLY B N 1
ATOM 3081 C CA . GLY B 1 178 ? 4.98 -42.781 -13.766 1 96.5 178 GLY B CA 1
ATOM 3082 C C . GLY B 1 178 ? 3.938 -41.781 -13.344 1 96.5 178 GLY B C 1
ATOM 3083 O O . GLY B 1 178 ? 4.078 -41.125 -12.297 1 96.5 178 GLY B O 1
ATOM 3084 N N . VAL B 1 179 ? 2.902 -41.531 -14.18 1 97.81 179 VAL B N 1
ATOM 3085 C CA . VAL B 1 179 ? 1.824 -40.594 -13.859 1 97.81 179 VAL B CA 1
ATOM 3086 C C . VAL B 1 179 ? 0.723 -41.344 -13.094 1 97.81 179 VAL B C 1
ATOM 3088 O O . VAL B 1 179 ? -0.24 -41.812 -13.695 1 97.81 179 VAL B O 1
ATOM 3091 N N . ALA B 1 180 ? 0.831 -41.312 -11.797 1 96.38 180 ALA B N 1
ATOM 3092 C CA . ALA B 1 180 ? -0.056 -42.094 -10.93 1 96.38 180 ALA B CA 1
ATOM 3093 C C . ALA B 1 180 ? -1.514 -41.688 -11.141 1 96.38 180 ALA B C 1
ATOM 3095 O O . ALA B 1 180 ? -2.416 -42.531 -11.016 1 96.38 180 ALA B O 1
ATOM 3096 N N . ARG B 1 181 ? -1.739 -40.438 -11.594 1 96.06 181 ARG B N 1
ATOM 3097 C CA . ARG B 1 181 ? -3.104 -39.938 -11.695 1 96.06 181 ARG B CA 1
ATOM 3098 C C . ARG B 1 181 ? -3.643 -40.094 -13.117 1 96.06 181 ARG B C 1
ATOM 3100 O O . ARG B 1 181 ? -4.59 -39.438 -13.508 1 96.06 181 ARG B O 1
ATOM 3107 N N . ALA B 1 182 ? -3.086 -40.906 -13.875 1 97.75 182 ALA B N 1
ATOM 3108 C CA . ALA B 1 182 ? -3.453 -41.062 -15.281 1 97.75 182 ALA B CA 1
ATOM 3109 C C . ALA B 1 182 ? -4.934 -41.375 -15.43 1 97.75 182 ALA B C 1
ATOM 3111 O O . ALA B 1 182 ? -5.641 -40.781 -16.234 1 97.75 182 ALA B O 1
ATOM 3112 N N . GLY B 1 183 ? -5.398 -42.406 -14.625 1 97.06 183 GLY B N 1
ATOM 3113 C CA . GLY B 1 183 ? -6.801 -42.781 -14.703 1 97.06 183 GLY B CA 1
ATOM 3114 C C . GLY B 1 183 ? -7.75 -41.625 -14.477 1 97.06 183 GLY B C 1
ATOM 3115 O O . GLY B 1 183 ? -8.688 -41.438 -15.25 1 97.06 183 GLY B O 1
ATOM 3116 N N . GLN B 1 184 ? -7.52 -40.969 -13.438 1 97.5 184 GLN B N 1
ATOM 3117 C CA . GLN B 1 184 ? -8.328 -39.781 -13.125 1 97.5 184 GLN B CA 1
ATOM 3118 C C . GLN B 1 184 ? -8.25 -38.75 -14.234 1 97.5 184 GLN B C 1
ATOM 3120 O O . GLN B 1 184 ? -9.25 -38.125 -14.586 1 97.5 184 GLN B O 1
ATOM 3125 N N . MET B 1 185 ? -7.109 -38.531 -14.789 1 97.62 185 MET B N 1
ATOM 3126 C CA . MET B 1 185 ? -6.867 -37.562 -15.852 1 97.62 185 MET B CA 1
ATOM 3127 C C . MET B 1 185 ? -7.648 -37.906 -17.109 1 97.62 185 MET B C 1
ATOM 3129 O O . MET B 1 185 ? -8.211 -37.031 -17.766 1 97.62 185 MET B O 1
ATOM 3133 N N . PHE B 1 186 ? -7.695 -39.219 -17.375 1 97.94 186 PHE B N 1
ATOM 3134 C CA . PHE B 1 186 ? -8.422 -39.656 -18.562 1 97.94 186 PHE B CA 1
ATOM 3135 C C . PHE B 1 186 ? -9.922 -39.469 -18.391 1 97.94 186 PHE B C 1
ATOM 3137 O O . PHE B 1 186 ? -10.602 -39 -19.312 1 97.94 186 PHE B O 1
ATOM 3144 N N . ARG B 1 187 ? -10.414 -39.75 -17.234 1 97 187 ARG B N 1
ATOM 3145 C CA . ARG B 1 187 ? -11.836 -39.625 -16.953 1 97 187 ARG B CA 1
ATOM 3146 C C . ARG B 1 187 ? -12.266 -38.156 -17.016 1 97 187 ARG B C 1
ATOM 3148 O O . ARG B 1 187 ? -13.32 -37.844 -17.562 1 97 187 ARG B O 1
ATOM 3155 N N . ALA B 1 188 ? -11.461 -37.312 -16.438 1 96.94 188 ALA B N 1
ATOM 3156 C CA . ALA B 1 188 ? -11.773 -35.875 -16.422 1 96.94 188 ALA B CA 1
ATOM 3157 C C . ALA B 1 188 ? -11.609 -35.281 -17.812 1 96.94 188 ALA B C 1
ATOM 3159 O O . ALA B 1 188 ? -12.391 -34.406 -18.219 1 96.94 188 ALA B O 1
ATOM 3160 N N . ASP B 1 189 ? -10.609 -35.688 -18.516 1 97.19 189 ASP B N 1
ATOM 3161 C CA . ASP B 1 189 ? -10.242 -35.312 -19.875 1 97.19 189 ASP B CA 1
ATOM 3162 C C . ASP B 1 189 ? -10.375 -33.781 -20.078 1 97.19 189 ASP B C 1
ATOM 3164 O O . ASP B 1 189 ? -11.094 -33.344 -20.969 1 97.19 189 ASP B O 1
ATOM 3168 N N . HIS B 1 190 ? -9.641 -33.031 -19.328 1 95.69 190 HIS B N 1
ATOM 3169 C CA . HIS B 1 190 ? -9.695 -31.578 -19.328 1 95.69 190 HIS B CA 1
ATOM 3170 C C . HIS B 1 190 ? -9.352 -31.031 -20.719 1 95.69 190 HIS B C 1
ATOM 3172 O O . HIS B 1 190 ? -9.859 -29.984 -21.109 1 95.69 190 HIS B O 1
ATOM 3178 N N . TYR B 1 191 ? -8.609 -31.75 -21.484 1 95.69 191 TYR B N 1
ATOM 3179 C CA . TYR B 1 191 ? -8.094 -31.219 -22.734 1 95.69 191 TYR B CA 1
ATOM 3180 C C . TYR B 1 191 ? -8.82 -31.844 -23.922 1 95.69 191 TYR B C 1
ATOM 3182 O O . TYR B 1 191 ? -8.625 -31.422 -25.062 1 95.69 191 TYR B O 1
ATOM 3190 N N . GLY B 1 192 ? -9.617 -32.812 -23.656 1 97.62 192 GLY B N 1
ATOM 3191 C CA . GLY B 1 192 ? -10.273 -33.531 -24.734 1 97.62 192 GLY B CA 1
ATOM 3192 C C . GLY B 1 192 ? -9.336 -34.406 -25.531 1 97.62 192 GLY B C 1
ATOM 3193 O O . GLY B 1 192 ? -9.508 -34.594 -26.734 1 97.62 192 GLY B O 1
ATOM 3194 N N . TRP B 1 193 ? -8.344 -34.875 -24.875 1 97.88 193 TRP B N 1
ATOM 3195 C CA . TRP B 1 193 ? -7.309 -35.625 -25.578 1 97.88 193 TRP B CA 1
ATOM 3196 C C . TRP B 1 193 ? -7.551 -37.125 -25.453 1 97.88 193 TRP B C 1
ATOM 3198 O O . TRP B 1 193 ? -6.949 -37.906 -26.188 1 97.88 193 TRP B O 1
ATOM 3208 N N . PHE B 1 194 ? -8.398 -37.594 -24.609 1 98.31 194 PHE B N 1
ATOM 3209 C CA . PHE B 1 194 ? -8.516 -39 -24.25 1 98.31 194 PHE B CA 1
ATOM 3210 C C . PHE B 1 194 ? -9.945 -39.5 -24.438 1 98.31 194 PHE B C 1
ATOM 3212 O O . PHE B 1 194 ? -10.898 -38.75 -24.141 1 98.31 194 PHE B O 1
ATOM 3219 N N . GLU B 1 195 ? -10.062 -40.625 -24.938 1 97.5 195 GLU B N 1
ATOM 3220 C CA . GLU B 1 195 ? -11.383 -41.219 -25.109 1 97.5 195 GLU B CA 1
ATOM 3221 C C . GLU B 1 195 ? -11.391 -42.688 -24.672 1 97.5 195 GLU B C 1
ATOM 3223 O O . GLU B 1 195 ? -10.438 -43.406 -24.953 1 97.5 195 GLU B O 1
ATOM 3228 N N . ARG B 1 196 ? -12.383 -43.062 -23.922 1 97.62 196 ARG B N 1
ATOM 3229 C CA . ARG B 1 196 ? -12.531 -44.438 -23.469 1 97.62 196 ARG B CA 1
ATOM 3230 C C . ARG B 1 196 ? -13.031 -45.344 -24.594 1 97.62 196 ARG B C 1
ATOM 3232 O O . ARG B 1 196 ? -14.055 -45.062 -25.219 1 97.62 196 ARG B O 1
ATOM 3239 N N . VAL B 1 197 ? -12.336 -46.438 -24.844 1 96.88 197 VAL B N 1
ATOM 3240 C CA . VAL B 1 197 ? -12.727 -47.375 -25.906 1 96.88 197 VAL B CA 1
ATOM 3241 C C . VAL B 1 197 ? -13.383 -48.594 -25.297 1 96.88 197 VAL B C 1
ATOM 3243 O O . VAL B 1 197 ? -14.203 -49.25 -25.938 1 96.88 197 VAL B O 1
ATOM 3246 N N . GLU B 1 198 ? -12.836 -49.062 -24.141 1 96.19 198 GLU B N 1
ATOM 3247 C CA . GLU B 1 198 ? -13.367 -50.125 -23.312 1 96.19 198 GLU B CA 1
ATOM 3248 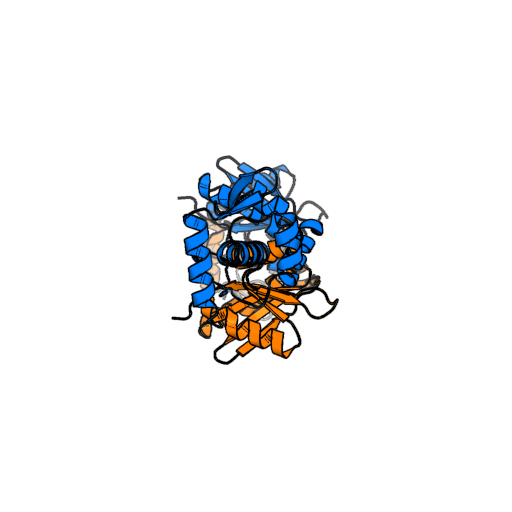C C . GLU B 1 198 ? -13.188 -49.844 -21.828 1 96.19 198 GLU B C 1
ATOM 3250 O O . GLU B 1 198 ? -12.57 -48.812 -21.469 1 96.19 198 GLU B O 1
ATOM 3255 N N . ARG B 1 199 ? -13.758 -50.656 -21.047 1 95.94 199 ARG B N 1
ATOM 3256 C CA . ARG B 1 199 ? -13.617 -50.438 -19.609 1 95.94 199 ARG B CA 1
ATOM 3257 C C . ARG B 1 199 ? -12.156 -50.281 -19.219 1 95.94 199 ARG B C 1
ATOM 3259 O O . ARG B 1 199 ? -11.367 -51.219 -19.375 1 95.94 199 ARG B O 1
ATOM 3266 N N . GLY B 1 200 ? -11.82 -49.125 -18.828 1 96.69 200 GLY B N 1
ATOM 3267 C CA . GLY B 1 200 ? -10.484 -48.844 -18.328 1 96.69 200 GLY B CA 1
ATOM 3268 C C . GLY B 1 200 ? -9.461 -48.656 -19.422 1 96.69 200 GLY B C 1
ATOM 3269 O O . GLY B 1 200 ? -8.281 -48.438 -19.156 1 96.69 200 GLY B O 1
ATOM 3270 N N . VAL B 1 201 ? -9.883 -48.781 -20.703 1 98.19 201 VAL B N 1
ATOM 3271 C CA . VAL B 1 201 ? -8.969 -48.688 -21.828 1 98.19 201 VAL B CA 1
ATOM 3272 C C . VAL B 1 201 ? -9.227 -47.375 -22.594 1 98.19 201 VAL B C 1
ATOM 3274 O O . VAL B 1 201 ? -10.367 -47.062 -22.953 1 98.19 201 VAL B O 1
ATOM 3277 N N . TYR B 1 202 ? -8.141 -46.656 -22.812 1 98.5 202 TYR B N 1
ATOM 3278 C CA . TYR B 1 202 ? -8.266 -45.344 -23.422 1 98.5 202 TYR B CA 1
ATOM 3279 C C . TYR B 1 202 ? -7.355 -45.219 -24.625 1 98.5 202 TYR B C 1
ATOM 3281 O O . TYR B 1 202 ? -6.32 -45.875 -24.719 1 98.5 202 TYR B O 1
ATOM 3289 N N . ARG B 1 203 ? -7.734 -44.406 -25.594 1 98.25 203 ARG B N 1
ATOM 3290 C CA . ARG B 1 203 ? -6.926 -44 -26.734 1 98.25 203 ARG B CA 1
ATOM 3291 C C . ARG B 1 203 ? -6.941 -42.469 -26.906 1 98.25 203 ARG B C 1
ATOM 3293 O O . ARG B 1 203 ? -7.66 -41.781 -26.188 1 98.25 203 ARG B O 1
ATOM 3300 N N . LEU B 1 204 ? -6.117 -41.969 -27.781 1 98 204 LEU B N 1
ATOM 3301 C CA . LEU B 1 204 ? -6.098 -40.531 -28.062 1 98 204 LEU B CA 1
ATOM 3302 C C . LEU B 1 204 ? -7.238 -40.156 -29 1 98 204 LEU B C 1
ATOM 3304 O O . LEU B 1 204 ? -7.562 -40.875 -29.922 1 98 204 LEU B O 1
ATOM 3308 N N . THR B 1 205 ? -7.816 -39.031 -28.703 1 97.75 205 THR B N 1
ATOM 3309 C CA . THR B 1 205 ? -8.648 -38.375 -29.703 1 97.75 205 THR B CA 1
ATOM 3310 C C . THR B 1 205 ? -7.781 -37.781 -30.812 1 97.75 205 THR B C 1
ATOM 3312 O O . THR B 1 205 ? -6.559 -37.688 -30.672 1 97.75 205 THR B O 1
ATOM 3315 N N . PRO B 1 206 ? -8.406 -37.406 -31.906 1 96.31 206 PRO B N 1
ATOM 3316 C CA . PRO B 1 206 ? -7.629 -36.719 -32.938 1 96.31 206 PRO B CA 1
ATOM 3317 C C . PRO B 1 206 ? -6.926 -35.469 -32.406 1 96.31 206 PRO B C 1
ATOM 3319 O O . PRO B 1 206 ? -5.777 -35.219 -32.75 1 96.31 206 PRO B O 1
ATOM 3322 N N . LYS B 1 207 ? -7.582 -34.75 -31.562 1 96.31 207 LYS B N 1
ATOM 3323 C CA . LYS B 1 207 ? -7.004 -33.562 -30.938 1 96.31 207 LYS B CA 1
ATOM 3324 C C . LYS B 1 207 ? -5.773 -33.906 -30.109 1 96.31 207 LYS B C 1
ATOM 3326 O O . LYS B 1 207 ? -4.746 -33.219 -30.188 1 96.31 207 LYS B O 1
ATOM 3331 N N . GLY B 1 208 ? -5.918 -34.969 -29.328 1 96.12 208 GLY B N 1
ATOM 3332 C CA . GLY B 1 208 ? -4.812 -35.438 -28.5 1 96.12 208 GLY B CA 1
ATOM 3333 C C . GLY B 1 208 ? -3.629 -35.938 -29.328 1 96.12 208 GLY B C 1
ATOM 3334 O O . GLY B 1 208 ? -2.477 -35.719 -28.938 1 96.12 208 GLY B O 1
ATOM 3335 N N . ALA B 1 209 ? -3.9 -36.531 -30.422 1 94.69 209 ALA B N 1
ATOM 3336 C CA . ALA B 1 209 ? -2.846 -37.062 -31.297 1 94.69 209 ALA B CA 1
ATOM 3337 C C . ALA B 1 209 ? -2.012 -35.906 -31.875 1 94.69 209 ALA B C 1
ATOM 3339 O O . ALA B 1 209 ? -0.79 -36.031 -32 1 94.69 209 ALA B O 1
ATOM 3340 N N . VAL B 1 210 ? -2.621 -34.844 -32.188 1 93.31 210 VAL B N 1
ATOM 3341 C CA . VAL B 1 210 ? -1.935 -33.688 -32.75 1 93.31 210 VAL B CA 1
ATOM 3342 C C . VAL B 1 210 ? -0.995 -33.094 -31.688 1 93.31 210 VAL B C 1
ATOM 3344 O O . VAL B 1 210 ? 0.159 -32.781 -31.969 1 93.31 210 VAL B O 1
ATOM 3347 N N . GLU B 1 211 ? -1.517 -33.031 -30.453 1 91.19 211 GLU B N 1
ATOM 3348 C CA . GLU B 1 211 ? -0.729 -32.469 -29.359 1 91.19 211 GLU B CA 1
ATOM 3349 C C . GLU B 1 211 ? 0.47 -33.344 -29.031 1 91.19 211 GLU B C 1
ATOM 3351 O O . GLU B 1 211 ? 1.544 -32.844 -28.688 1 91.19 211 GLU B O 1
ATOM 3356 N N . ALA B 1 212 ? 0.271 -34.625 -29.031 1 89.38 212 ALA B N 1
ATOM 3357 C CA . ALA B 1 212 ? 1.343 -35.562 -28.75 1 89.38 212 ALA B CA 1
ATOM 3358 C C . ALA B 1 212 ? 2.486 -35.438 -29.75 1 89.38 212 ALA B C 1
ATOM 3360 O O . ALA B 1 212 ? 3.658 -35.531 -29.375 1 89.38 212 ALA B O 1
ATOM 3361 N N . VAL B 1 213 ? 2.182 -35.156 -30.953 1 84.81 213 VAL B N 1
ATOM 3362 C CA . VAL B 1 213 ? 3.184 -35.031 -32 1 84.81 213 VAL B CA 1
ATOM 3363 C C . VAL B 1 213 ? 3.93 -33.688 -31.859 1 84.81 213 VAL B C 1
ATOM 3365 O O . VAL B 1 213 ? 5.152 -33.656 -32 1 84.81 213 VAL B O 1
ATOM 3368 N N . GLU B 1 214 ? 3.242 -32.656 -31.578 1 79.44 214 GLU B N 1
ATOM 3369 C CA . GLU B 1 214 ? 3.836 -31.328 -31.438 1 79.44 214 GLU B CA 1
ATOM 3370 C C . GLU B 1 214 ? 4.828 -31.281 -30.266 1 79.44 214 GLU B C 1
ATOM 3372 O O . GLU B 1 214 ? 5.871 -30.641 -30.359 1 79.44 214 GLU B O 1
ATOM 3377 N N . GLU B 1 215 ? 4.438 -31.875 -29.203 1 73.62 215 GLU B N 1
ATOM 3378 C CA . GLU B 1 215 ? 5.32 -31.906 -28.047 1 73.62 215 GLU B CA 1
ATOM 3379 C C . GLU B 1 215 ? 6.609 -32.656 -28.359 1 73.62 215 GLU B C 1
ATOM 3381 O O . GLU B 1 215 ? 7.688 -32.281 -27.891 1 73.62 215 GLU B O 1
ATOM 3386 N N . SER B 1 216 ? 6.48 -33.719 -29.031 1 66.62 216 SER B N 1
ATOM 3387 C CA . SER B 1 216 ? 7.645 -34.531 -29.422 1 66.62 216 SER B CA 1
ATOM 3388 C C . SER B 1 216 ? 8.594 -33.719 -30.297 1 66.62 216 SER B C 1
ATOM 3390 O O . SER B 1 216 ? 9.812 -33.875 -30.203 1 66.62 216 SER B O 1
ATOM 3392 N N . ARG B 1 217 ? 8.031 -32.812 -31.062 1 60.12 217 ARG B N 1
ATOM 3393 C CA . ARG B 1 217 ? 8.844 -31.984 -31.938 1 60.12 217 ARG B CA 1
ATOM 3394 C C . ARG B 1 217 ? 9.492 -30.844 -31.156 1 60.12 217 ARG B C 1
ATOM 3396 O O . ARG B 1 217 ? 10.586 -30.391 -31.5 1 60.12 217 ARG B O 1
ATOM 3403 N N . GLY B 1 218 ? 8.727 -30.281 -30.219 1 54.94 218 GLY B N 1
ATOM 3404 C CA . GLY B 1 218 ? 9.242 -29.172 -29.438 1 54.94 218 GLY B CA 1
ATOM 3405 C C . GLY B 1 218 ? 10.328 -29.594 -28.453 1 54.94 218 GLY B C 1
ATOM 3406 O O . GLY B 1 218 ? 11.156 -28.766 -28.047 1 54.94 218 GLY B O 1
ATOM 3407 N N . ARG B 1 219 ? 10.438 -30.812 -27.922 1 51.84 219 ARG B N 1
ATOM 3408 C CA . ARG B 1 219 ? 11.492 -31.406 -27.109 1 51.84 219 ARG B CA 1
ATOM 3409 C C . ARG B 1 219 ? 12.672 -31.844 -27.969 1 51.84 219 ARG B C 1
ATOM 3411 O O . ARG B 1 219 ? 13.734 -32.188 -27.453 1 51.84 219 ARG B O 1
ATOM 3418 N N . ALA B 1 220 ? 12.555 -32 -29.25 1 39.47 220 ALA B N 1
ATOM 3419 C CA . ALA B 1 220 ? 13.672 -32.281 -30.141 1 39.47 220 ALA B CA 1
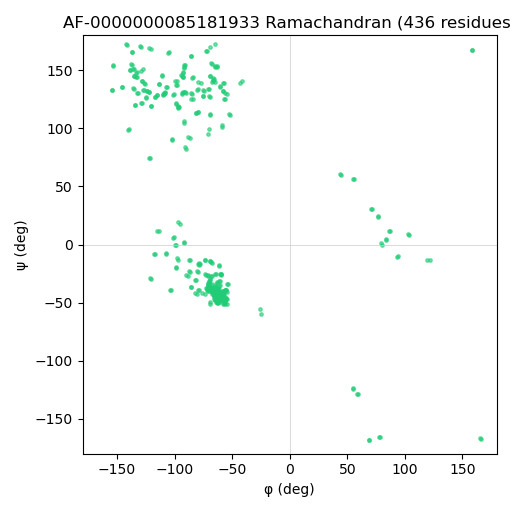ATOM 3420 C C . ALA B 1 220 ? 14.422 -31 -30.5 1 39.47 220 ALA B C 1
ATOM 3422 O O . ALA B 1 220 ? 13.805 -29.938 -30.656 1 39.47 220 ALA B O 1
#

Radius of gyration: 31.98 Å; Cα contacts (8 Å, |Δi|>4): 779; chains: 2; bounding box: 48×103×61 Å

Sequence (440 aa):
MMREADLYAPVKAHLEAQGYEVKAEIGECDVLARRGEEPPVVVELKLTFSLALVMQGVARQAMFDHVYLAVPVSSERGWKLRYRDIIRLCRRLGLGLLAVKHGGVEAHLDPGPYQPRRNARKAGRLIREFDHRVGDPNTGGTTGVKRMTAYRQDALRCAAHLAAHGPCKAASVAQATGVARAGQMFRADHYGWFERVERGVYRLTPKGAVEAVEESRGRAMMREADLYAPVKAHLEAQGYEVKAEIGECDVLARRGEEPPVVVELKLTFSLALVMQGVARQAMFDHVYLAVPVSSERGWKLRYRDIIRLCRRLGLGLLAVKHGGVEAHLDPGPYQPRRNARKAGRLIREFDHRVGDPNTGGTTGVKRMTAYRQDALRCAAHLAAHGPCKAASVAQATGVARAGQMFRADHYGWFERVERGVYRLTPKGAVEAVEESRGRA

Organism: NCBI:txi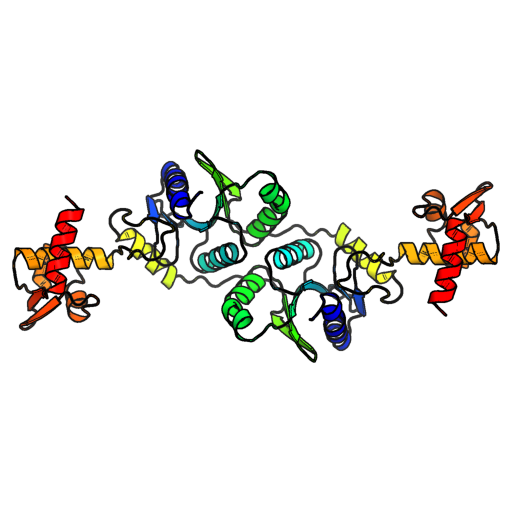d2984134

Solvent-accessible surface area (backbone atoms only — not comparable to full-atom values): 23911 Å² total; per-residue (Å²): 129,92,49,54,40,65,54,36,60,43,51,44,52,53,44,40,76,72,60,29,52,65,34,34,54,46,79,92,34,40,28,42,28,40,43,88,88,49,80,49,40,37,37,44,75,37,75,56,92,42,54,68,54,52,45,52,45,58,59,48,49,33,50,36,75,38,30,27,39,37,24,50,66,55,67,68,69,64,49,60,71,44,39,67,55,50,51,53,49,31,39,55,68,19,29,14,35,33,37,37,48,98,88,34,64,45,76,81,39,75,44,40,91,57,76,82,72,71,37,59,67,61,35,50,51,42,51,49,44,55,71,61,26,78,77,57,86,42,69,25,64,62,79,92,62,86,77,77,43,36,66,54,51,48,50,45,52,52,37,40,50,28,68,75,67,40,68,39,40,33,71,58,50,15,67,74,68,65,36,82,57,38,48,62,48,45,72,65,28,88,80,54,28,44,40,77,79,48,95,64,22,33,29,61,29,74,64,22,49,54,52,29,52,51,51,56,54,69,77,95,130,91,51,52,41,64,54,37,59,44,51,44,52,53,44,39,74,72,61,30,50,63,34,32,53,45,79,93,34,39,29,41,30,40,42,87,89,50,80,49,38,35,37,43,74,37,74,56,92,42,55,68,55,53,44,52,46,56,58,48,48,33,48,37,74,40,32,27,40,34,24,50,68,55,67,68,70,62,49,61,71,44,39,68,54,50,52,51,49,31,37,56,67,19,30,14,34,33,37,38,48,98,88,36,64,44,77,80,38,73,44,42,89,57,77,83,73,70,38,60,68,63,34,50,51,43,51,50,44,55,70,61,26,76,78,58,87,41,68,26,64,62,81,91,62,86,76,76,43,36,65,54,52,47,50,44,53,50,37,40,50,27,68,75,67,39,67,39,40,32,69,57,51,14,67,74,68,65,37,81,58,38,48,61,48,47,73,66,27,87,80,55,29,44,40,78,80,48,93,64,22,33,31,62,28,74,64,23,49,55,50,29,52,52,51,58,54,69,76,96

pLDDT: mean 92.45, std 10.39, range [39.47, 98.88]

Foldseek 3Di:
DDDQVNQPPQVCVVLVVVPWDWDADDDLFGIWTDHPPDFIATEDTDQDDDPVQVVSQLVCVVPGQWYEYEYEDPDPPPCVVCVVVVQVVCQCSQYWYWYAYDPHIDTPGTGDHDDDDDDVVVVVVVVVFVVQDDDDPDDPPDPPDDDDTSLVVLLLLLLLVCLVVPKDAQPVSCVVSVPVCSQVCQVVVPPQQWDDPDVRIIHGDPSSNVSNVVVVVVVD/DDDQVNQPPQVCVVVVVVPWDWDACDDLFGIWTDHPPDFIATEDTDQDDDPVQVVSQLVCVVPGQWYEYEYEDPDPPPCVVCVVVVQVVCQCSQYWYWYAYDPHIDTPGTGDHDDDDDDVVVVVVVVVFVVQDDDDPDDPPDPPDDDDTSLNVLLLLLLLVCLVPPKDAQPVSCVVSVPVCSQVCQVPVPPQQWDDPDVRIIHGDPSSNVSNVVVVVVVD

Secondary structure (DSSP, 8-state):
---GGGGHHHHHHHHHTTT-EEEEEETTEEEEEE-TTSPPEEEEE-SS--HHHHHHHHHHTTT-SEEEEEEE---HHHHHHHHHHHHHHHHHHT-EEEEEETTEEEEEE------PPP-HHHHHHHHHHHHHS-S--SPTT-SSSPP--HHHHHHHHHHHHHHHH-SEEHHHHHHHH--TTHHHHHHH-TTS-EEEEETTEEEE-HHHHHHHHHHHHH--/---GGGGHHHHHHHHHTTT-EEEEEETTEEEEEE-TTSPPEEEEE-SS--HHHHHHHHHHTTT-SEEEEEEE---HHHHHHHHHHHHHHHHHHT-EEEEEETTEEEEEE------PPP-HHHHHHHHHHHHHS-S--SPTT-SSSPP--HHHHHHHHHHHHHHHH-SEEHHHHHHHH--TTHHHHHHH-TTS-EEEEETTEEEE-HHHHHHHHHHHHH--

Nearest PDB structures (foldseek):
  4yif-assembly3_E  TM=5.824E-01  e=1.963E-02  Mycobacterium tuberculosis H37Rv
  2vhi-assembly1_H  TM=3.597E-01  e=1.193E+00  Drosophila melanogaster
  6vde-assembly1_A  TM=4.603E-01  e=1.351E+00  Mycolicibacterium smegmatis
  2vhh-assembly1_A-2  TM=3.645E-01  e=4.141E+00  Drosophila melanogaster
  2vhi-assembly1_A  TM=3.533E-01  e=3.892E+00  Drosophila melanogaster

InterPro domains:
  IPR018679 Putative PD-(D/E)XK phosphodiesterase (DUF2161) [PF09929] (101-209)